Protein AF-A0A094K039-F1 (afdb_monomer_lite)

Structure (mmCIF, N/CA/C/O backbone):
data_AF-A0A094K039-F1
#
_entry.id   AF-A0A094K039-F1
#
loop_
_atom_site.group_PDB
_atom_site.id
_atom_site.type_symbol
_atom_site.label_atom_id
_atom_site.label_alt_id
_atom_site.label_comp_id
_atom_site.label_asym_id
_atom_site.label_entity_id
_atom_site.label_seq_id
_atom_site.pdbx_PDB_ins_code
_atom_site.Cartn_x
_atom_site.Cartn_y
_atom_site.Cartn_z
_atom_site.occupancy
_atom_site.B_iso_or_equiv
_atom_site.auth_seq_id
_atom_site.auth_comp_id
_atom_site.auth_asym_id
_atom_site.auth_atom_id
_atom_site.pdbx_PDB_model_num
ATOM 1 N N . LEU A 1 1 ? 25.509 -15.658 -28.355 1.00 50.91 1 LEU A N 1
ATOM 2 C CA . LEU A 1 1 ? 24.240 -14.918 -28.572 1.00 50.91 1 LEU A CA 1
ATOM 3 C C . LEU A 1 1 ? 24.047 -13.759 -27.588 1.00 50.91 1 LEU A C 1
ATOM 5 O O . LEU A 1 1 ? 23.729 -12.667 -28.037 1.00 50.91 1 LEU A O 1
ATOM 9 N N . SER A 1 2 ? 24.276 -13.937 -26.281 1.00 61.66 2 SER A N 1
ATOM 10 C CA . SER A 1 2 ? 24.102 -12.866 -25.278 1.00 61.66 2 SER A CA 1
ATOM 11 C C . SER A 1 2 ? 25.085 -11.696 -25.430 1.00 61.66 2 SER A C 1
ATOM 13 O O . SER A 1 2 ? 24.671 -10.543 -25.373 1.00 61.66 2 SER A O 1
ATOM 15 N N . LEU A 1 3 ? 26.371 -11.975 -25.670 1.00 71.88 3 LEU A N 1
ATOM 16 C CA . LEU A 1 3 ? 27.416 -10.943 -25.719 1.00 71.88 3 LEU A CA 1
ATOM 17 C C . LEU A 1 3 ? 27.337 -10.068 -26.981 1.00 71.88 3 LEU A C 1
ATOM 19 O O . LEU A 1 3 ? 27.484 -8.855 -26.900 1.00 71.88 3 LEU A O 1
ATOM 23 N N . SER A 1 4 ? 27.015 -10.666 -28.131 1.00 75.25 4 SER A N 1
ATOM 24 C CA . SER A 1 4 ? 26.776 -9.943 -29.387 1.00 75.25 4 SER A CA 1
ATOM 25 C C . SER A 1 4 ? 25.513 -9.079 -29.323 1.00 75.25 4 SER A C 1
ATOM 27 O O . SER A 1 4 ? 25.525 -7.941 -29.785 1.00 75.25 4 SER A O 1
ATOM 29 N N . ALA A 1 5 ? 24.438 -9.581 -28.704 1.00 73.25 5 ALA A N 1
ATOM 30 C CA . ALA A 1 5 ? 23.223 -8.802 -28.472 1.00 73.25 5 ALA A CA 1
ATOM 31 C C . ALA A 1 5 ? 23.472 -7.632 -27.505 1.00 73.25 5 ALA A C 1
ATOM 33 O O . ALA A 1 5 ? 22.990 -6.528 -27.748 1.00 73.25 5 ALA A O 1
ATOM 34 N N . LEU A 1 6 ? 24.257 -7.849 -26.444 1.00 72.25 6 LEU A N 1
ATOM 35 C CA . LEU A 1 6 ? 24.655 -6.799 -25.507 1.00 72.25 6 LEU A CA 1
ATOM 36 C C . LEU A 1 6 ? 25.511 -5.737 -26.205 1.00 72.25 6 LEU A C 1
ATOM 38 O O . LEU A 1 6 ? 25.192 -4.554 -26.108 1.00 72.25 6 LEU A O 1
ATOM 42 N N . ALA A 1 7 ? 26.531 -6.150 -26.964 1.00 75.56 7 ALA A N 1
ATOM 43 C CA . ALA A 1 7 ? 27.382 -5.245 -27.732 1.00 75.56 7 ALA A CA 1
ATOM 44 C C . ALA A 1 7 ? 26.562 -4.397 -28.714 1.00 75.56 7 ALA A C 1
ATOM 46 O O . ALA A 1 7 ? 26.713 -3.181 -28.732 1.00 75.56 7 ALA A O 1
ATOM 47 N N . LEU A 1 8 ? 25.626 -5.005 -29.452 1.00 79.62 8 LEU A N 1
ATOM 48 C CA . LEU A 1 8 ? 24.728 -4.293 -30.367 1.00 79.62 8 LEU A CA 1
ATOM 49 C C . LEU A 1 8 ? 23.823 -3.278 -29.645 1.00 79.62 8 LEU A C 1
ATOM 51 O O . LEU A 1 8 ? 23.564 -2.184 -30.145 1.00 79.62 8 LEU A O 1
ATOM 55 N N . LYS A 1 9 ? 23.297 -3.631 -28.468 1.00 78.81 9 LYS A N 1
ATOM 56 C CA . LYS A 1 9 ? 22.462 -2.713 -27.679 1.00 78.81 9 LYS A CA 1
ATOM 57 C C . LYS A 1 9 ? 23.284 -1.560 -27.120 1.00 78.81 9 LYS A C 1
ATOM 59 O O . LYS A 1 9 ? 22.803 -0.430 -27.130 1.00 78.81 9 LYS A O 1
ATOM 64 N N . LEU A 1 10 ? 24.511 -1.836 -26.688 1.00 77.31 10 LEU A N 1
ATOM 65 C CA . LEU A 1 10 ? 25.431 -0.820 -26.203 1.00 77.31 10 LEU A CA 1
ATOM 66 C C . LEU A 1 10 ? 25.838 0.134 -27.329 1.00 77.31 10 LEU A C 1
ATOM 68 O O . LEU A 1 10 ? 25.733 1.338 -27.136 1.00 77.31 10 LEU A O 1
ATOM 72 N N . THR A 1 11 ? 26.194 -0.372 -28.516 1.00 80.25 11 THR A N 1
ATOM 73 C CA . THR A 1 11 ? 26.534 0.473 -29.674 1.00 80.25 11 THR A CA 1
ATOM 74 C C . THR A 1 11 ? 25.352 1.327 -30.125 1.00 80.25 11 THR A C 1
ATOM 76 O O . THR A 1 11 ? 25.511 2.515 -30.415 1.00 80.25 11 THR A O 1
ATOM 79 N N . LYS A 1 12 ? 24.135 0.765 -30.125 1.00 79.69 12 LYS A N 1
ATOM 80 C CA . LYS A 1 12 ? 22.914 1.534 -30.393 1.00 79.69 12 LYS A CA 1
ATOM 81 C C . LYS A 1 12 ? 22.705 2.638 -29.357 1.00 79.69 12 LYS A C 1
ATOM 83 O O . LYS A 1 12 ? 22.403 3.767 -29.732 1.00 79.69 12 LYS A O 1
ATOM 88 N N . LEU A 1 13 ? 22.858 2.320 -28.072 1.00 79.12 13 LEU A N 1
ATOM 89 C CA . LEU A 1 13 ? 22.715 3.289 -26.991 1.00 79.12 13 LEU A CA 1
ATOM 90 C C . LEU A 1 13 ? 23.755 4.407 -27.108 1.00 79.12 13 LEU A C 1
ATOM 92 O O . LEU A 1 13 ? 23.378 5.571 -27.044 1.00 79.12 13 LEU A O 1
ATOM 96 N N . THR A 1 14 ? 25.023 4.076 -27.364 1.00 75.88 14 THR A N 1
ATOM 97 C CA . THR A 1 14 ? 26.080 5.078 -27.554 1.00 75.88 14 THR A CA 1
ATOM 98 C C . THR A 1 14 ? 25.794 5.988 -28.745 1.00 75.88 14 THR A C 1
ATOM 100 O O . THR A 1 14 ? 25.978 7.199 -28.643 1.00 75.88 14 THR A O 1
ATOM 103 N N . LEU A 1 15 ? 25.288 5.438 -29.856 1.00 74.88 15 LEU A N 1
ATOM 104 C CA . LEU A 1 15 ? 24.953 6.229 -31.041 1.00 74.88 15 LEU A CA 1
ATOM 105 C C . LEU A 1 15 ? 23.764 7.165 -30.775 1.00 74.88 15 LEU A C 1
ATOM 107 O O . LEU A 1 15 ? 23.813 8.338 -31.132 1.00 74.88 15 LEU A O 1
ATOM 111 N N . LEU A 1 16 ? 22.731 6.677 -30.081 1.00 74.12 16 LEU A N 1
ATOM 112 C CA . LEU A 1 16 ? 21.591 7.493 -29.649 1.00 74.12 16 LEU A CA 1
ATOM 113 C C . LEU A 1 16 ? 22.007 8.620 -28.699 1.00 74.12 16 LEU A C 1
ATOM 115 O O . LEU A 1 16 ? 21.505 9.733 -28.831 1.00 74.12 16 LEU A O 1
ATOM 119 N N . THR A 1 17 ? 22.925 8.356 -27.765 1.00 74.00 17 THR A N 1
ATOM 120 C CA . THR A 1 17 ? 23.432 9.389 -26.851 1.00 74.00 17 THR A CA 1
ATOM 121 C C . THR A 1 17 ? 24.323 10.416 -27.543 1.00 74.00 17 THR A C 1
ATOM 123 O O . THR A 1 17 ? 24.344 11.562 -27.112 1.00 74.00 17 THR A O 1
ATOM 126 N N . LEU A 1 18 ? 25.056 10.023 -28.591 1.00 76.19 18 LEU A N 1
ATOM 127 C CA . LEU A 1 18 ? 26.010 10.898 -29.277 1.00 76.19 18 LEU A CA 1
ATOM 128 C C . LEU A 1 18 ? 25.336 11.795 -30.323 1.00 76.19 18 LEU A C 1
ATOM 130 O O . LEU A 1 18 ? 25.658 12.973 -30.417 1.00 76.19 18 LEU A O 1
ATOM 134 N N . VAL A 1 19 ? 24.420 11.234 -31.117 1.00 78.25 19 VAL A N 1
ATOM 135 C CA . VAL A 1 19 ? 23.808 11.926 -32.266 1.00 78.25 19 VAL A CA 1
ATOM 136 C C . VAL A 1 19 ? 22.415 12.478 -31.919 1.00 78.25 19 VAL A C 1
ATOM 138 O O . VAL A 1 19 ? 21.927 13.404 -32.561 1.00 78.25 19 VAL A O 1
ATOM 141 N N . GLY A 1 20 ? 21.774 11.948 -30.874 1.00 69.88 20 GLY A N 1
ATOM 142 C CA . GLY A 1 20 ? 20.414 12.305 -30.477 1.00 69.88 20 GLY A CA 1
ATOM 143 C C . GLY A 1 20 ? 19.336 11.508 -31.223 1.00 69.88 20 GLY A C 1
ATOM 144 O O . GLY A 1 20 ? 19.539 11.007 -32.330 1.00 69.88 20 GLY A O 1
ATOM 145 N N . ALA A 1 21 ? 18.157 11.394 -30.604 1.00 70.62 21 ALA A N 1
ATOM 146 C CA . ALA A 1 21 ? 17.017 10.643 -31.136 1.00 70.62 21 ALA A CA 1
ATOM 147 C C . ALA A 1 21 ? 16.549 11.072 -32.549 1.00 70.62 21 ALA A C 1
ATOM 149 O O . ALA A 1 21 ? 16.363 10.178 -33.379 1.00 70.62 21 ALA A O 1
ATOM 150 N N . PRO A 1 22 ? 16.392 12.377 -32.874 1.00 67.12 22 PRO A N 1
ATOM 151 C CA .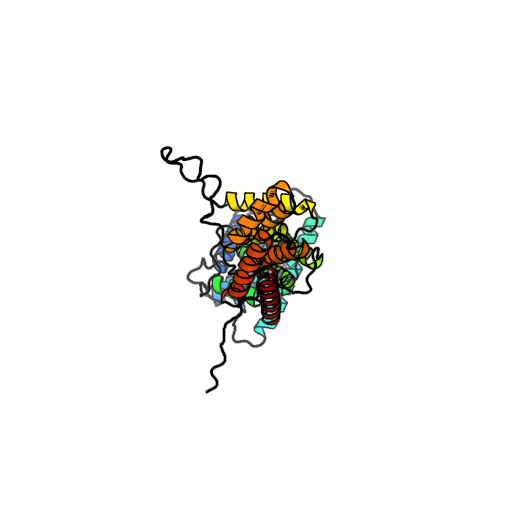 PRO A 1 22 ? 15.887 12.777 -34.191 1.00 67.12 22 PRO A CA 1
ATOM 152 C C . PRO A 1 22 ? 16.887 12.480 -35.316 1.00 67.12 22 PRO A C 1
ATOM 154 O O . PRO A 1 22 ? 16.508 11.973 -36.369 1.00 67.12 22 PRO A O 1
ATOM 157 N N . ALA A 1 23 ? 18.180 12.710 -35.083 1.00 67.62 23 ALA A N 1
ATOM 158 C CA . ALA A 1 23 ? 19.216 12.416 -36.067 1.00 67.62 23 ALA A CA 1
ATOM 159 C C . ALA A 1 23 ? 19.446 10.904 -36.234 1.00 67.62 23 ALA A C 1
ATOM 161 O O . ALA A 1 23 ? 19.669 10.439 -37.347 1.00 67.62 23 ALA A O 1
ATOM 162 N N . TYR A 1 24 ? 19.321 10.112 -35.164 1.00 71.12 24 TYR A N 1
ATOM 163 C CA . TYR A 1 24 ? 19.355 8.649 -35.257 1.00 71.12 24 TYR A CA 1
ATOM 164 C C . TYR A 1 24 ? 18.188 8.091 -36.089 1.00 71.12 24 TYR A C 1
ATOM 166 O O . TYR A 1 24 ? 18.394 7.190 -36.904 1.00 71.12 24 TYR A O 1
ATOM 174 N N . ALA A 1 25 ? 16.973 8.621 -35.914 1.00 70.75 25 ALA A N 1
ATOM 175 C CA . ALA A 1 25 ? 15.807 8.218 -36.704 1.00 70.75 25 ALA A CA 1
ATOM 176 C C . ALA A 1 25 ? 15.998 8.530 -38.199 1.00 70.75 25 ALA A C 1
ATOM 178 O O . ALA A 1 25 ? 15.689 7.697 -39.052 1.00 70.75 25 ALA A O 1
ATOM 179 N N . LEU A 1 26 ? 16.599 9.686 -38.502 1.00 75.31 26 LEU A N 1
ATOM 180 C CA . LEU A 1 26 ? 16.953 10.094 -39.861 1.00 75.31 26 LEU A CA 1
ATOM 181 C C . LEU A 1 26 ? 18.025 9.167 -40.463 1.00 75.31 26 LEU A C 1
ATOM 183 O O . LEU A 1 26 ? 17.852 8.663 -41.569 1.00 75.31 26 LEU A O 1
ATOM 187 N N . LEU A 1 27 ? 19.086 8.857 -39.709 1.00 75.75 27 LEU A N 1
ATOM 188 C CA . LEU A 1 27 ? 20.165 7.954 -40.139 1.00 75.75 27 LEU A CA 1
ATOM 189 C C . LEU A 1 27 ? 19.705 6.508 -40.358 1.00 75.75 27 LEU A C 1
ATOM 191 O O . LEU A 1 27 ? 20.271 5.801 -41.188 1.00 75.75 27 LEU A O 1
ATOM 195 N N . THR A 1 28 ? 18.708 6.047 -39.602 1.00 73.88 28 THR A N 1
ATOM 196 C CA . THR A 1 28 ? 18.210 4.664 -39.678 1.00 73.88 28 THR A CA 1
ATOM 197 C C . THR A 1 28 ? 16.989 4.498 -40.577 1.00 73.88 28 THR A C 1
ATOM 199 O O . THR A 1 28 ? 16.509 3.375 -40.728 1.00 73.88 28 THR A O 1
ATOM 202 N N . ASN A 1 29 ? 16.506 5.588 -41.187 1.00 66.88 29 ASN A N 1
ATOM 203 C CA . ASN A 1 29 ? 15.299 5.628 -42.014 1.00 66.88 29 ASN A CA 1
ATOM 204 C C . ASN A 1 29 ? 14.106 4.911 -41.349 1.00 66.88 29 ASN A C 1
ATOM 206 O O . ASN A 1 29 ? 13.361 4.156 -41.977 1.00 66.88 29 ASN A O 1
ATOM 210 N N . SER A 1 30 ? 13.970 5.083 -40.031 1.00 63.97 30 SER A N 1
ATOM 211 C CA . SER A 1 30 ? 12.923 4.434 -39.247 1.00 63.97 30 SER A CA 1
ATOM 212 C C . SER A 1 30 ? 11.581 5.128 -39.495 1.00 63.97 30 SER A C 1
ATOM 214 O O . SER A 1 30 ? 11.447 6.316 -39.203 1.00 63.97 30 SER A O 1
ATOM 216 N N . SER A 1 31 ? 10.578 4.405 -40.003 1.00 64.06 31 SER A N 1
ATOM 217 C CA . SER A 1 31 ? 9.227 4.952 -40.186 1.00 64.06 31 SER A CA 1
ATOM 218 C C . SER A 1 31 ? 8.509 5.126 -38.840 1.00 64.06 31 SER A C 1
ATOM 220 O O . SER A 1 31 ? 8.629 4.285 -37.942 1.00 64.06 31 SER A O 1
ATOM 222 N N . SER A 1 32 ? 7.721 6.198 -38.704 1.00 65.12 32 SER A N 1
ATOM 223 C CA . SER A 1 32 ? 6.958 6.496 -37.483 1.00 65.12 32 SER A CA 1
ATOM 224 C C . SER A 1 32 ? 6.049 5.350 -36.992 1.00 65.12 32 SER A C 1
ATOM 226 O O . SER A 1 32 ? 6.109 5.061 -35.797 1.00 65.12 32 SER A O 1
ATOM 228 N N . PRO A 1 33 ? 5.281 4.608 -37.828 1.00 65.56 33 PRO A N 1
ATOM 229 C CA . PRO A 1 33 ? 4.417 3.536 -37.320 1.00 65.56 33 PRO A CA 1
ATOM 230 C C . PRO A 1 33 ? 5.204 2.324 -36.800 1.00 65.56 33 PRO A C 1
ATOM 232 O O . PRO A 1 33 ? 4.814 1.715 -35.801 1.00 65.56 33 PRO A O 1
ATOM 235 N N . SER A 1 34 ? 6.335 1.982 -37.433 1.00 73.12 34 SER A N 1
ATOM 236 C CA . SER A 1 34 ? 7.196 0.886 -36.971 1.00 73.12 34 SER A CA 1
ATOM 237 C C . SER A 1 34 ? 7.862 1.223 -35.638 1.00 73.12 34 SER A C 1
ATOM 239 O O . SER A 1 34 ? 8.064 0.337 -34.805 1.00 73.12 34 SER A O 1
ATOM 241 N N . GLU A 1 35 ? 8.217 2.489 -35.433 1.00 74.00 35 GLU A N 1
ATOM 242 C CA . GLU A 1 35 ? 8.839 2.964 -34.202 1.00 74.00 35 GLU A CA 1
ATOM 243 C C . GLU A 1 35 ? 7.838 2.973 -33.040 1.00 74.00 35 GLU A C 1
ATOM 245 O O . GLU A 1 35 ? 8.148 2.462 -31.964 1.00 74.00 35 GLU A O 1
ATOM 250 N N . THR A 1 36 ? 6.605 3.436 -33.264 1.00 75.94 36 THR A N 1
ATOM 251 C CA . THR A 1 36 ? 5.530 3.380 -32.261 1.00 75.94 36 THR A CA 1
ATOM 252 C C . THR A 1 36 ? 5.196 1.941 -31.865 1.00 75.94 36 THR A C 1
ATOM 254 O O . THR A 1 36 ? 5.110 1.632 -30.674 1.00 75.94 36 THR A O 1
ATOM 257 N N . ALA A 1 37 ? 5.079 1.027 -32.838 1.00 79.88 37 ALA A N 1
ATOM 258 C CA . ALA A 1 37 ? 4.859 -0.394 -32.566 1.00 79.88 37 ALA A CA 1
ATOM 259 C C . ALA A 1 37 ? 6.014 -1.002 -31.754 1.00 79.88 37 ALA A C 1
ATOM 261 O O . ALA A 1 37 ? 5.782 -1.736 -30.792 1.00 79.88 37 ALA A O 1
ATOM 262 N N . ARG A 1 38 ? 7.263 -0.641 -32.081 1.00 83.44 38 ARG A N 1
ATOM 263 C CA . ARG A 1 38 ? 8.450 -1.052 -31.322 1.00 83.44 38 ARG A CA 1
ATOM 264 C C . ARG A 1 38 ? 8.403 -0.533 -29.888 1.00 83.44 38 ARG A C 1
ATOM 266 O O . ARG A 1 38 ? 8.647 -1.304 -28.964 1.00 83.44 38 ARG A O 1
ATOM 273 N N . ILE A 1 39 ? 8.105 0.750 -29.690 1.00 81.62 39 ILE A N 1
ATOM 274 C CA . ILE A 1 39 ? 8.019 1.367 -28.362 1.00 81.62 39 ILE A CA 1
ATOM 275 C C . ILE A 1 39 ? 6.972 0.642 -27.507 1.00 81.62 39 ILE A C 1
ATOM 277 O O . ILE A 1 39 ? 7.280 0.269 -26.375 1.00 81.62 39 ILE A O 1
ATOM 281 N N . LYS A 1 40 ? 5.785 0.380 -28.068 1.00 82.56 40 LYS A N 1
ATOM 282 C CA . LYS A 1 40 ? 4.692 -0.323 -27.383 1.00 82.56 40 LYS A CA 1
ATOM 283 C C . LYS A 1 40 ? 5.032 -1.784 -27.074 1.00 82.56 40 LYS A C 1
ATOM 285 O O . LYS A 1 40 ? 4.764 -2.266 -25.979 1.00 82.56 40 LYS A O 1
ATOM 290 N N . ALA A 1 41 ? 5.661 -2.493 -28.009 1.00 84.62 41 ALA A N 1
ATOM 291 C CA . ALA A 1 41 ? 6.080 -3.874 -27.785 1.00 84.62 41 ALA A CA 1
ATOM 292 C C . ALA A 1 41 ? 7.101 -3.978 -26.640 1.00 84.62 41 ALA A C 1
ATOM 294 O O . ALA A 1 41 ? 6.998 -4.866 -25.797 1.00 84.62 41 ALA A O 1
ATOM 295 N N . TRP A 1 42 ? 8.062 -3.049 -26.571 1.00 85.88 42 TRP A N 1
ATOM 296 C CA . TRP A 1 42 ? 9.038 -3.033 -25.482 1.00 85.88 42 TRP A CA 1
ATOM 297 C C . TRP A 1 42 ? 8.440 -2.614 -24.139 1.00 85.88 42 TRP A C 1
ATOM 299 O O . TRP A 1 42 ? 8.874 -3.160 -23.130 1.00 85.88 42 TRP A O 1
ATOM 309 N N . SER A 1 43 ? 7.473 -1.688 -24.094 1.00 83.69 43 SER A N 1
ATOM 310 C CA . SER A 1 43 ? 6.803 -1.345 -22.830 1.00 83.69 43 SER A CA 1
ATOM 311 C C . SER A 1 43 ? 6.033 -2.540 -22.272 1.00 83.69 43 SER A C 1
ATOM 313 O O . SER A 1 43 ? 6.243 -2.899 -21.121 1.00 83.69 43 SER A O 1
ATOM 315 N N . ILE A 1 44 ? 5.262 -3.234 -23.117 1.00 83.94 44 ILE A N 1
ATOM 316 C CA . ILE A 1 44 ? 4.531 -4.448 -22.723 1.00 83.94 44 ILE A CA 1
ATOM 317 C C . ILE A 1 44 ? 5.498 -5.540 -22.250 1.00 83.94 44 ILE A C 1
ATOM 319 O O . ILE A 1 44 ? 5.264 -6.166 -21.221 1.00 83.94 44 ILE A O 1
ATOM 323 N N . ALA A 1 45 ? 6.603 -5.762 -22.970 1.00 85.06 45 ALA A N 1
ATOM 324 C CA . ALA A 1 45 ? 7.588 -6.773 -22.589 1.00 85.06 45 ALA A CA 1
ATOM 325 C C . ALA A 1 45 ? 8.283 -6.455 -21.252 1.00 85.06 45 ALA A C 1
ATOM 327 O O . ALA A 1 45 ? 8.554 -7.368 -20.476 1.00 85.06 45 ALA A O 1
ATOM 328 N N . LEU A 1 46 ? 8.577 -5.178 -20.982 1.00 86.38 46 LEU A N 1
ATOM 329 C CA . LEU A 1 46 ? 9.163 -4.737 -19.712 1.00 86.38 46 LEU A CA 1
ATOM 330 C C . LEU A 1 46 ? 8.192 -4.938 -18.550 1.00 86.38 46 LEU A C 1
ATOM 332 O O . LEU A 1 46 ? 8.594 -5.477 -17.521 1.00 86.38 46 LEU A O 1
ATOM 336 N N . ASP A 1 47 ? 6.934 -4.543 -18.730 1.00 87.81 47 ASP A N 1
ATOM 337 C CA . ASP A 1 47 ? 5.910 -4.704 -17.702 1.00 87.81 47 ASP A CA 1
ATOM 338 C C . ASP A 1 47 ? 5.660 -6.186 -17.420 1.00 87.81 47 ASP A C 1
ATOM 340 O O . ASP A 1 47 ? 5.748 -6.613 -16.273 1.00 87.81 47 ASP A O 1
ATOM 344 N N . ALA A 1 48 ? 5.474 -7.005 -18.459 1.00 86.38 48 ALA A N 1
ATOM 345 C CA . ALA A 1 48 ? 5.268 -8.443 -18.307 1.00 86.38 48 ALA A CA 1
ATOM 346 C C . ALA A 1 48 ? 6.430 -9.129 -17.572 1.00 86.38 48 ALA A C 1
ATOM 348 O O . ALA A 1 48 ? 6.196 -9.974 -16.713 1.00 86.38 48 ALA A O 1
ATOM 349 N N . GLN A 1 49 ? 7.681 -8.756 -17.860 1.00 89.50 49 GLN A N 1
ATOM 350 C CA . GLN A 1 49 ? 8.841 -9.312 -17.155 1.00 89.50 49 GLN A CA 1
ATOM 351 C C . GLN A 1 49 ? 8.860 -8.947 -15.676 1.00 89.50 49 GLN A C 1
ATOM 353 O O . GLN A 1 49 ? 9.114 -9.808 -14.839 1.00 89.50 49 GLN A O 1
ATOM 358 N N . LEU A 1 50 ? 8.611 -7.679 -15.357 1.00 89.19 50 LEU A N 1
ATOM 359 C CA . LEU A 1 50 ? 8.673 -7.190 -13.985 1.00 89.19 50 LEU A CA 1
ATOM 360 C C . LEU A 1 50 ? 7.444 -7.588 -13.160 1.00 89.19 50 LEU A C 1
ATOM 362 O O . LEU A 1 50 ? 7.536 -7.525 -11.941 1.00 89.19 50 LEU A O 1
ATOM 366 N N . VAL A 1 51 ? 6.343 -8.020 -13.797 1.00 87.75 51 VAL A N 1
ATOM 367 C CA . VAL A 1 51 ? 5.158 -8.599 -13.129 1.00 87.75 51 VAL A CA 1
ATOM 368 C C . VAL A 1 51 ? 5.210 -10.135 -12.999 1.00 87.75 51 VAL A C 1
ATOM 370 O O . VAL A 1 51 ? 4.263 -10.755 -12.536 1.00 87.75 51 VAL A O 1
ATOM 373 N N . GLY A 1 52 ? 6.315 -10.782 -13.387 1.00 84.00 52 GLY A N 1
ATOM 374 C CA . GLY A 1 52 ? 6.440 -12.246 -13.296 1.00 84.00 52 GLY A CA 1
ATOM 375 C C . GLY A 1 52 ? 5.755 -13.013 -14.436 1.00 84.00 52 GLY A C 1
ATOM 376 O O . GLY A 1 52 ? 5.672 -14.238 -14.405 1.00 84.00 52 GLY A O 1
ATOM 377 N N . GLY A 1 53 ? 5.315 -12.328 -15.493 1.00 84.06 53 GLY A N 1
ATOM 378 C CA . GLY A 1 53 ? 4.740 -12.944 -16.694 1.00 84.06 53 GLY A CA 1
ATOM 379 C C . GLY A 1 53 ? 5.760 -13.641 -17.608 1.00 84.06 53 GLY A C 1
ATOM 380 O O . GLY A 1 53 ? 5.368 -14.317 -18.558 1.00 84.06 53 GLY A O 1
ATOM 381 N N . ASP A 1 54 ? 7.065 -13.498 -17.352 1.00 85.06 54 ASP A N 1
ATOM 382 C CA . ASP A 1 54 ? 8.130 -14.186 -18.094 1.00 85.06 54 ASP A CA 1
ATOM 383 C C . ASP A 1 54 ? 8.634 -15.418 -17.326 1.00 85.06 54 ASP A C 1
ATOM 385 O O . ASP A 1 54 ? 9.460 -15.314 -16.419 1.00 85.06 54 ASP A O 1
ATOM 389 N N . ALA A 1 55 ? 8.187 -16.607 -17.740 1.00 82.06 55 ALA A N 1
ATOM 390 C CA . ALA A 1 55 ? 8.578 -17.883 -17.130 1.00 82.06 55 ALA A CA 1
ATOM 391 C C . ALA A 1 55 ? 10.092 -18.181 -17.203 1.00 82.06 55 ALA A C 1
ATOM 393 O O . ALA A 1 55 ? 10.593 -19.049 -16.490 1.00 82.06 55 ALA A O 1
ATOM 394 N N . HIS A 1 56 ? 10.836 -17.481 -18.067 1.00 85.50 56 HIS A N 1
ATOM 395 C CA . HIS A 1 56 ? 12.281 -17.645 -18.246 1.00 85.50 56 HIS A CA 1
ATOM 396 C C . HIS A 1 56 ? 13.061 -16.385 -17.851 1.00 85.50 56 HIS A C 1
ATOM 398 O O . HIS A 1 56 ? 14.135 -16.095 -18.406 1.00 85.50 56 HIS A O 1
ATOM 404 N N . VAL A 1 57 ? 12.523 -15.618 -16.900 1.00 89.81 57 VAL A N 1
ATOM 405 C CA . VAL A 1 57 ? 13.199 -14.453 -16.338 1.00 89.81 57 VAL A CA 1
ATOM 406 C C . VAL A 1 57 ? 14.571 -14.839 -15.772 1.00 89.81 57 VAL A C 1
ATOM 408 O O . VAL A 1 57 ? 14.766 -15.856 -15.109 1.00 89.81 57 VAL A O 1
ATOM 411 N N . SER A 1 58 ? 15.574 -14.026 -16.085 1.00 90.69 58 SER A N 1
ATOM 412 C CA . SER A 1 58 ? 16.941 -14.184 -15.591 1.00 90.69 58 SER A CA 1
ATOM 413 C C . SER A 1 58 ? 17.618 -12.821 -15.526 1.00 90.69 58 SER A C 1
ATOM 415 O O . SER A 1 58 ? 17.271 -11.913 -16.284 1.00 90.69 58 SER A O 1
ATOM 417 N N . ARG A 1 59 ? 18.650 -12.679 -14.687 1.00 90.50 59 ARG A N 1
ATOM 418 C CA . ARG A 1 59 ? 19.434 -11.431 -14.591 1.00 90.50 59 ARG A CA 1
ATOM 419 C C . ARG A 1 59 ? 20.024 -10.985 -15.931 1.00 90.50 59 ARG A C 1
ATOM 421 O O . ARG A 1 59 ? 20.080 -9.789 -16.210 1.00 90.50 59 ARG A O 1
ATOM 428 N N . ALA A 1 60 ? 20.431 -11.930 -16.782 1.00 89.12 60 ALA A N 1
ATOM 429 C CA . ALA A 1 60 ? 20.921 -11.620 -18.125 1.00 89.12 60 ALA A CA 1
ATOM 430 C C . ALA A 1 60 ? 19.813 -11.012 -19.001 1.00 89.12 60 ALA A C 1
ATOM 432 O O . ALA A 1 60 ? 20.043 -10.022 -19.696 1.00 89.12 60 ALA A O 1
ATOM 433 N N . ARG A 1 61 ? 18.598 -11.571 -18.933 1.00 90.00 61 ARG A N 1
ATOM 434 C CA . ARG A 1 61 ? 17.435 -11.065 -19.667 1.00 90.00 61 ARG A CA 1
ATOM 435 C C . ARG A 1 61 ? 17.007 -9.685 -19.164 1.00 90.00 61 ARG A C 1
ATOM 437 O O . ARG A 1 61 ? 16.855 -8.792 -19.991 1.00 90.00 61 ARG A O 1
ATOM 444 N N . LEU A 1 62 ? 16.918 -9.498 -17.846 1.00 91.38 62 LEU A N 1
ATOM 445 C CA . LEU A 1 62 ? 16.629 -8.202 -17.220 1.00 91.38 62 LEU A CA 1
ATOM 446 C C . LEU A 1 62 ? 17.671 -7.140 -17.607 1.00 91.38 62 LEU A C 1
ATOM 448 O O . LEU A 1 62 ? 17.326 -6.041 -18.023 1.00 91.38 62 LEU A O 1
ATOM 452 N N . THR A 1 63 ? 18.963 -7.484 -17.601 1.00 91.38 63 THR A N 1
ATOM 453 C CA . THR A 1 63 ? 20.017 -6.576 -18.092 1.00 91.38 63 THR A CA 1
ATOM 454 C C . THR A 1 63 ? 19.775 -6.154 -19.547 1.00 91.38 63 THR A C 1
ATOM 456 O O . THR A 1 63 ? 19.865 -4.970 -19.877 1.00 91.38 63 THR A O 1
ATOM 459 N N . LEU A 1 64 ? 19.449 -7.101 -20.435 1.00 88.75 64 LEU A N 1
ATOM 460 C CA . LEU A 1 64 ? 19.187 -6.802 -21.846 1.00 88.75 64 LEU A CA 1
ATOM 461 C C . LEU A 1 64 ? 17.940 -5.934 -22.036 1.00 88.75 64 LEU A C 1
ATOM 463 O O . LEU A 1 64 ? 17.951 -5.042 -22.888 1.00 88.75 64 LEU A O 1
ATOM 467 N N . THR A 1 65 ? 16.880 -6.167 -21.263 1.00 89.88 65 THR A N 1
ATOM 468 C CA . THR A 1 65 ? 15.648 -5.380 -21.362 1.00 89.88 65 THR A CA 1
ATOM 469 C C . THR A 1 65 ? 15.802 -3.999 -20.732 1.00 89.88 65 THR A C 1
ATOM 471 O O . THR A 1 65 ? 15.333 -3.023 -21.318 1.00 89.88 65 THR A O 1
ATOM 474 N N . LEU A 1 66 ? 16.580 -3.858 -19.655 1.00 90.44 66 LEU A N 1
ATOM 475 C CA . LEU A 1 66 ? 16.991 -2.560 -19.118 1.00 90.44 66 LEU A CA 1
ATOM 476 C C . LEU A 1 66 ? 17.769 -1.743 -20.161 1.00 90.44 66 LEU A C 1
ATOM 478 O O . LEU A 1 66 ? 17.422 -0.587 -20.415 1.00 90.44 66 LEU A O 1
ATOM 482 N N . LEU A 1 67 ? 18.767 -2.340 -20.823 1.00 87.69 67 LEU A N 1
ATOM 483 C CA . LEU A 1 67 ? 19.526 -1.677 -21.893 1.00 87.69 67 LEU A CA 1
ATOM 484 C C . LEU A 1 67 ? 18.635 -1.311 -23.082 1.00 87.69 67 LEU A C 1
ATOM 486 O O . LEU A 1 67 ? 18.725 -0.202 -23.604 1.00 87.69 67 LEU A O 1
ATOM 490 N N . ALA A 1 68 ? 17.742 -2.212 -23.497 1.00 85.12 68 ALA A N 1
ATOM 491 C CA . ALA A 1 68 ? 16.793 -1.930 -24.567 1.00 85.12 68 ALA A CA 1
ATOM 492 C C . ALA A 1 68 ? 15.862 -0.764 -24.205 1.00 85.12 68 ALA A C 1
ATOM 494 O O . ALA A 1 68 ? 15.663 0.121 -25.037 1.00 85.12 68 ALA A O 1
ATOM 495 N N . SER A 1 69 ? 15.369 -0.705 -22.964 1.00 87.38 69 SER A N 1
ATOM 496 C CA . SER A 1 69 ? 14.518 0.388 -22.481 1.00 87.38 69 SER A CA 1
ATOM 497 C C . SER A 1 69 ? 15.211 1.751 -22.568 1.00 87.38 69 SER A C 1
ATOM 499 O O . SER A 1 69 ? 14.564 2.757 -22.847 1.00 87.38 69 SER A O 1
ATOM 501 N N . ALA A 1 70 ? 16.534 1.789 -22.377 1.00 84.62 70 ALA A N 1
ATOM 502 C CA . ALA A 1 70 ? 17.331 3.007 -22.457 1.00 84.62 70 ALA A CA 1
ATOM 503 C C . ALA A 1 70 ? 17.554 3.497 -23.900 1.00 84.62 70 ALA A C 1
ATOM 505 O O . ALA A 1 70 ? 17.996 4.625 -24.092 1.00 84.62 70 ALA A O 1
ATOM 506 N N . THR A 1 71 ? 17.218 2.683 -24.909 1.00 82.25 71 THR A N 1
ATOM 507 C CA . THR A 1 71 ? 17.228 3.082 -26.331 1.00 82.25 71 THR A CA 1
ATOM 508 C C . THR A 1 71 ? 15.891 3.640 -26.824 1.00 82.25 71 THR A C 1
ATOM 510 O O . THR A 1 71 ? 15.763 3.975 -28.001 1.00 82.25 71 THR A O 1
ATOM 513 N N . LEU A 1 72 ? 14.878 3.693 -25.958 1.00 82.50 72 LEU A N 1
ATOM 514 C CA . LEU A 1 72 ? 13.563 4.242 -26.278 1.00 82.50 72 LEU A CA 1
ATOM 515 C C . LEU A 1 72 ? 13.466 5.706 -25.797 1.00 82.50 72 LEU A C 1
ATOM 517 O O . LEU A 1 72 ? 14.199 6.077 -24.877 1.00 82.50 72 LEU A O 1
ATOM 521 N N . PRO A 1 73 ? 12.547 6.528 -26.347 1.00 82.56 73 PRO A N 1
ATOM 522 C CA . PRO A 1 73 ? 12.350 7.915 -25.907 1.00 82.56 73 PRO A CA 1
ATOM 523 C C . PRO A 1 73 ? 12.161 8.048 -24.387 1.00 82.56 73 PRO A C 1
ATOM 525 O O . PRO A 1 73 ? 11.529 7.202 -23.760 1.00 82.56 73 PRO A O 1
ATOM 528 N N . ALA A 1 74 ? 12.699 9.080 -23.749 1.00 84.56 74 ALA A N 1
ATOM 529 C CA . ALA A 1 74 ? 12.494 9.238 -22.312 1.00 84.56 74 ALA A CA 1
ATOM 530 C C . ALA A 1 74 ? 11.047 9.677 -22.026 1.00 84.56 74 ALA A C 1
ATOM 532 O O . ALA A 1 74 ? 10.580 10.659 -22.589 1.00 84.56 74 ALA A O 1
ATOM 533 N N . THR A 1 75 ? 10.358 8.970 -21.129 1.00 89.00 75 THR A N 1
ATOM 534 C CA . THR A 1 75 ? 9.087 9.410 -20.531 1.00 89.00 75 THR A CA 1
ATOM 535 C C . THR A 1 75 ? 9.189 9.294 -19.008 1.00 89.00 75 THR A C 1
ATOM 537 O O . THR A 1 75 ? 9.984 8.472 -18.527 1.00 89.00 75 THR A O 1
ATOM 540 N N . PRO A 1 76 ? 8.412 10.069 -18.226 1.00 92.75 76 PRO 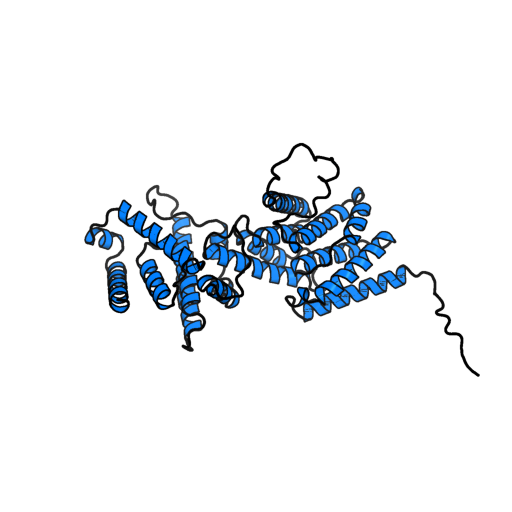A N 1
ATOM 541 C CA . PRO A 1 76 ? 8.424 9.972 -16.765 1.00 92.75 76 PRO A CA 1
ATOM 542 C C . PRO A 1 76 ? 8.186 8.536 -16.275 1.00 92.75 76 PRO A C 1
ATOM 544 O O . PRO A 1 76 ? 9.011 8.001 -15.533 1.00 92.75 76 PRO A O 1
ATOM 547 N N . ALA A 1 77 ? 7.157 7.860 -16.803 1.00 92.19 77 ALA A N 1
ATOM 548 C CA . ALA A 1 77 ? 6.861 6.454 -16.509 1.00 92.19 77 ALA A CA 1
ATOM 549 C C . ALA A 1 77 ? 8.058 5.529 -16.781 1.00 92.19 77 ALA A C 1
ATOM 551 O O . ALA A 1 77 ? 8.437 4.714 -15.942 1.00 92.19 77 ALA A O 1
ATOM 552 N N . ARG A 1 78 ? 8.707 5.672 -17.945 1.00 91.88 78 ARG A N 1
ATOM 553 C CA . ARG A 1 78 ? 9.839 4.817 -18.335 1.00 91.88 78 ARG A CA 1
ATOM 554 C C . ARG A 1 78 ? 11.048 5.023 -17.433 1.00 91.88 78 ARG A C 1
ATOM 556 O O . ARG A 1 78 ? 11.743 4.062 -17.119 1.00 91.88 78 ARG A O 1
ATOM 563 N N . LEU A 1 79 ? 11.309 6.257 -17.016 1.00 95.06 79 LEU A N 1
ATOM 564 C CA . LEU A 1 79 ? 12.400 6.568 -16.097 1.00 95.06 79 LEU A CA 1
ATOM 565 C C . LEU A 1 79 ? 12.119 6.041 -14.679 1.00 95.06 79 LEU A C 1
ATOM 567 O O . LEU A 1 79 ? 13.034 5.497 -14.058 1.00 95.06 79 LEU A O 1
ATOM 571 N N . MET A 1 80 ? 10.870 6.110 -14.202 1.00 96.44 80 MET A N 1
ATOM 572 C CA . MET A 1 80 ? 10.445 5.451 -12.956 1.00 96.44 80 MET A CA 1
ATOM 573 C C . MET A 1 80 ? 10.634 3.932 -13.039 1.00 96.44 80 MET A C 1
ATOM 575 O O . MET A 1 80 ? 11.241 3.333 -12.152 1.00 96.44 80 MET A O 1
ATOM 579 N N . LEU A 1 81 ? 10.191 3.314 -14.138 1.00 95.06 81 LEU A N 1
ATOM 580 C CA . LEU A 1 81 ? 10.321 1.874 -14.354 1.00 95.06 81 LEU A CA 1
ATOM 581 C C . LEU A 1 81 ? 11.789 1.442 -14.431 1.00 95.06 81 LEU A C 1
ATOM 583 O O . LEU A 1 81 ? 12.166 0.434 -13.846 1.00 95.06 81 LEU A O 1
ATOM 587 N N . GLN A 1 82 ? 12.648 2.229 -15.088 1.00 95.62 82 GLN A N 1
ATOM 588 C CA . GLN A 1 82 ? 14.095 1.999 -15.090 1.00 95.62 82 GLN A CA 1
ATOM 589 C C . GLN A 1 82 ? 14.691 2.058 -13.680 1.00 95.62 82 GLN A C 1
ATOM 591 O O . GLN A 1 82 ? 15.560 1.248 -13.368 1.00 95.62 82 GLN A O 1
ATOM 596 N N . ALA A 1 83 ? 14.244 2.987 -12.829 1.00 97.25 83 ALA A N 1
ATOM 597 C CA . ALA A 1 83 ? 14.706 3.069 -11.445 1.00 97.25 83 ALA A CA 1
ATOM 598 C C . ALA A 1 83 ? 14.349 1.799 -10.653 1.00 97.25 83 ALA A C 1
ATOM 600 O O . ALA A 1 83 ? 15.222 1.216 -10.007 1.00 97.25 83 ALA A O 1
ATOM 601 N N . LEU A 1 84 ? 13.098 1.338 -10.763 1.00 96.88 84 LEU A N 1
ATOM 602 C CA . LEU A 1 84 ? 12.632 0.090 -10.153 1.00 96.88 84 LEU A CA 1
ATOM 603 C C . LEU A 1 84 ? 13.411 -1.122 -10.689 1.00 96.88 84 LEU A C 1
ATOM 605 O O . LEU A 1 84 ? 13.943 -1.917 -9.917 1.00 96.88 84 LEU A O 1
ATOM 609 N N . HIS A 1 85 ? 13.560 -1.220 -12.009 1.00 95.62 85 HIS A N 1
ATOM 610 C CA . HIS A 1 85 ? 14.275 -2.307 -12.675 1.00 95.62 85 HIS A CA 1
ATOM 611 C C . HIS A 1 85 ? 15.739 -2.394 -12.211 1.00 95.62 85 HIS A C 1
ATOM 613 O O . HIS A 1 85 ? 16.216 -3.477 -11.885 1.00 95.62 85 HIS A O 1
ATOM 619 N N . ILE A 1 86 ? 16.450 -1.266 -12.102 1.00 95.81 86 ILE A N 1
ATOM 620 C CA . ILE A 1 86 ? 17.828 -1.236 -11.582 1.00 95.81 86 ILE A CA 1
ATOM 621 C C . ILE A 1 86 ? 17.901 -1.827 -10.168 1.00 95.81 86 ILE A C 1
ATOM 623 O O . ILE A 1 86 ? 18.805 -2.616 -9.885 1.00 95.81 86 ILE A O 1
ATOM 627 N N . ARG A 1 87 ? 16.955 -1.470 -9.289 1.00 96.19 87 ARG A N 1
ATOM 628 C CA . ARG A 1 87 ? 16.916 -1.991 -7.915 1.00 96.19 87 ARG A CA 1
ATOM 629 C C . ARG A 1 87 ? 16.653 -3.490 -7.882 1.00 96.19 87 ARG A C 1
ATOM 631 O O . ARG A 1 87 ? 17.370 -4.185 -7.175 1.00 96.19 87 ARG A O 1
ATOM 638 N N . ILE A 1 88 ? 15.700 -3.983 -8.672 1.00 95.00 88 ILE A N 1
ATOM 639 C CA . ILE A 1 88 ? 15.389 -5.419 -8.767 1.00 95.00 88 ILE A CA 1
ATOM 640 C C . ILE A 1 88 ? 16.586 -6.201 -9.322 1.00 95.00 88 ILE A C 1
ATOM 642 O O . ILE A 1 88 ? 16.972 -7.222 -8.762 1.00 95.00 88 ILE A O 1
ATOM 646 N N . LEU A 1 89 ? 17.212 -5.714 -10.399 1.00 93.88 89 LEU A N 1
ATOM 647 C CA . LEU A 1 89 ? 18.331 -6.391 -11.062 1.00 93.88 89 LEU A CA 1
ATOM 648 C C . LEU A 1 89 ? 19.528 -6.602 -10.124 1.00 93.88 89 LEU A C 1
ATOM 650 O O . LEU A 1 89 ? 20.169 -7.655 -10.161 1.00 93.88 89 LEU A O 1
ATOM 654 N N . LEU A 1 90 ? 19.835 -5.589 -9.312 1.00 93.25 90 LEU A N 1
ATOM 655 C CA . LEU A 1 90 ? 20.979 -5.591 -8.400 1.00 93.25 90 LEU A CA 1
ATOM 656 C C . LEU A 1 90 ? 20.647 -6.144 -7.006 1.00 93.25 90 LEU A C 1
ATOM 658 O O . LEU A 1 90 ? 21.559 -6.341 -6.199 1.00 93.25 90 LEU A O 1
ATOM 662 N N . HIS A 1 91 ? 19.376 -6.447 -6.732 1.00 92.19 91 HIS A N 1
ATOM 663 C CA . HIS A 1 91 ? 18.946 -7.045 -5.476 1.00 92.19 91 HIS A CA 1
ATOM 664 C C . HIS A 1 91 ? 19.551 -8.447 -5.286 1.00 92.19 91 HIS A C 1
ATOM 666 O O . HIS A 1 91 ? 19.584 -9.277 -6.205 1.00 92.19 91 HIS A O 1
ATOM 672 N N . GLY A 1 92 ? 20.076 -8.698 -4.083 1.00 84.94 92 GLY A N 1
ATOM 673 C CA . GLY A 1 92 ? 20.688 -9.977 -3.715 1.00 84.94 92 GLY A CA 1
ATOM 674 C C . GLY A 1 92 ? 21.902 -10.372 -4.564 1.00 84.94 92 GLY A C 1
ATOM 675 O O . GLY A 1 92 ? 22.221 -11.556 -4.659 1.00 84.94 92 GLY A O 1
ATOM 676 N N . THR A 1 93 ? 22.561 -9.421 -5.239 1.00 86.50 93 THR A N 1
ATOM 677 C CA . THR A 1 93 ? 23.794 -9.728 -5.976 1.00 86.50 93 THR A CA 1
ATOM 678 C C . THR A 1 93 ? 24.978 -9.851 -5.008 1.00 86.50 93 THR A C 1
ATOM 680 O O . THR A 1 93 ? 25.073 -9.078 -4.057 1.00 86.50 93 THR A O 1
ATOM 683 N N . PRO A 1 94 ? 25.915 -10.794 -5.232 1.00 79.62 94 PRO A N 1
ATOM 684 C CA . PRO A 1 94 ? 27.004 -11.089 -4.290 1.00 79.62 94 PRO A CA 1
ATOM 685 C C . PRO A 1 94 ? 28.075 -9.985 -4.209 1.00 79.62 94 PRO A C 1
ATOM 687 O O . PRO A 1 94 ? 29.100 -10.159 -3.555 1.00 79.62 94 PRO A O 1
ATOM 690 N N . PHE A 1 95 ? 27.878 -8.856 -4.894 1.00 81.25 95 PHE A N 1
ATOM 691 C CA . PHE A 1 95 ? 28.835 -7.761 -4.935 1.00 81.25 95 PHE A CA 1
ATOM 692 C C . PHE A 1 95 ? 28.551 -6.773 -3.790 1.00 81.25 95 PHE A C 1
ATOM 694 O O . PHE A 1 95 ? 27.442 -6.237 -3.731 1.00 81.25 95 PHE A O 1
ATOM 701 N N . PRO A 1 96 ? 29.520 -6.460 -2.909 1.00 76.06 96 PRO A N 1
ATOM 702 C CA . PRO A 1 96 ? 29.266 -5.692 -1.683 1.00 76.06 96 PRO A CA 1
ATOM 703 C C . PRO A 1 96 ? 28.815 -4.244 -1.937 1.00 76.06 96 PRO A C 1
ATOM 705 O O . PRO A 1 96 ? 28.092 -3.669 -1.131 1.00 76.06 96 PRO A O 1
ATOM 708 N N . LEU A 1 97 ? 29.195 -3.656 -3.076 1.00 82.50 97 LEU A N 1
ATOM 709 C CA . LEU A 1 97 ? 28.787 -2.302 -3.478 1.00 82.50 97 LEU A CA 1
ATOM 710 C C . LEU A 1 97 ? 27.499 -2.273 -4.315 1.00 82.50 97 LEU A C 1
ATOM 712 O O . LEU A 1 97 ? 27.070 -1.210 -4.758 1.00 82.50 97 LEU A O 1
ATOM 716 N N . SER A 1 98 ? 26.878 -3.427 -4.563 1.00 85.69 98 SER A N 1
ATOM 717 C CA . SER A 1 98 ? 25.657 -3.491 -5.362 1.00 85.69 98 SER A CA 1
ATOM 718 C C . SER A 1 98 ? 24.475 -2.697 -4.793 1.00 85.69 98 SER A C 1
ATOM 720 O O . SER A 1 98 ? 23.857 -1.993 -5.593 1.00 85.69 98 SER A O 1
ATOM 722 N N . PRO A 1 99 ? 24.152 -2.703 -3.477 1.00 88.19 99 PRO A N 1
ATOM 723 C CA . PRO A 1 99 ? 22.973 -1.986 -2.992 1.00 88.19 99 PRO A CA 1
ATOM 724 C C . PRO A 1 99 ? 23.161 -0.468 -3.069 1.00 88.19 99 PRO A C 1
ATOM 726 O O . PRO A 1 99 ? 22.250 0.250 -3.480 1.00 88.19 99 PRO A O 1
ATOM 729 N N . THR A 1 100 ? 24.360 0.028 -2.753 1.00 90.50 100 THR A N 1
ATOM 730 C CA . THR A 1 100 ? 24.681 1.460 -2.805 1.00 90.50 100 THR A CA 1
ATOM 731 C C . THR A 1 100 ? 24.702 1.971 -4.243 1.00 90.50 100 THR A C 1
ATOM 733 O O . THR A 1 100 ? 24.115 3.015 -4.536 1.00 90.50 100 THR A O 1
ATOM 736 N N . LEU A 1 101 ? 25.298 1.209 -5.166 1.00 92.75 101 LEU A N 1
ATOM 737 C CA . LEU A 1 101 ? 25.269 1.509 -6.596 1.00 92.75 101 LEU A CA 1
ATOM 738 C C . LEU A 1 101 ? 23.833 1.497 -7.138 1.00 92.75 101 LEU A C 1
ATOM 740 O O . LEU A 1 101 ? 23.438 2.416 -7.856 1.00 92.75 101 LEU A O 1
ATOM 744 N N . ALA A 1 102 ? 23.041 0.483 -6.777 1.00 93.62 102 ALA A N 1
ATOM 745 C CA . ALA A 1 102 ? 21.654 0.355 -7.207 1.00 93.62 102 ALA A CA 1
ATOM 746 C C . ALA A 1 102 ? 20.808 1.535 -6.732 1.00 93.62 102 ALA A C 1
ATOM 748 O O . ALA A 1 102 ? 20.087 2.130 -7.533 1.00 93.62 102 ALA A O 1
ATOM 749 N N . ALA A 1 103 ? 20.930 1.908 -5.456 1.00 94.62 103 ALA A N 1
ATOM 750 C CA . ALA A 1 103 ? 20.249 3.063 -4.887 1.00 94.62 103 ALA A CA 1
ATOM 751 C C . ALA A 1 103 ? 20.650 4.358 -5.608 1.00 94.62 103 ALA A C 1
ATOM 753 O O . ALA A 1 103 ? 19.782 5.126 -6.020 1.00 94.62 103 ALA A O 1
ATOM 754 N N . HIS A 1 104 ? 21.947 4.571 -5.850 1.00 95.94 104 HIS A N 1
ATOM 755 C CA . HIS A 1 104 ? 22.436 5.764 -6.539 1.00 95.94 104 HIS A CA 1
ATOM 756 C C . HIS A 1 104 ? 21.904 5.875 -7.978 1.00 95.94 104 HIS A C 1
ATOM 758 O O . HIS A 1 104 ? 21.379 6.917 -8.382 1.00 95.94 104 HIS A O 1
ATOM 764 N N . LEU A 1 105 ? 22.002 4.794 -8.757 1.00 95.94 105 LEU A N 1
ATOM 765 C CA . LEU A 1 105 ? 21.535 4.760 -10.143 1.00 95.94 105 LEU A CA 1
ATOM 766 C C . LEU A 1 105 ? 20.010 4.901 -10.240 1.00 95.94 105 LEU A C 1
ATOM 768 O O . LEU A 1 105 ? 19.516 5.652 -11.086 1.00 95.94 105 LEU A O 1
ATOM 772 N N . ALA A 1 106 ? 19.268 4.229 -9.358 1.00 96.88 106 ALA A N 1
ATOM 773 C CA . ALA A 1 106 ? 17.816 4.337 -9.298 1.00 96.88 106 ALA A CA 1
ATOM 774 C C . ALA A 1 106 ? 17.371 5.752 -8.914 1.00 96.88 106 ALA A C 1
ATOM 776 O O . ALA A 1 106 ? 16.516 6.325 -9.588 1.00 96.88 106 ALA A O 1
ATOM 777 N N . ARG A 1 107 ? 18.014 6.369 -7.914 1.00 97.38 107 ARG A N 1
ATOM 778 C CA . ARG A 1 107 ? 17.752 7.761 -7.523 1.00 97.38 107 ARG A CA 1
ATOM 779 C C . ARG A 1 107 ? 17.992 8.718 -8.684 1.00 97.38 107 ARG A C 1
ATOM 781 O O . ARG A 1 107 ? 17.156 9.575 -8.948 1.00 97.38 107 ARG A O 1
ATOM 788 N N . LYS A 1 108 ? 19.081 8.539 -9.439 1.00 97.00 108 LYS A N 1
ATOM 789 C CA . LYS A 1 108 ? 19.359 9.349 -10.636 1.00 97.00 108 LYS A CA 1
ATOM 790 C C . LYS A 1 108 ? 18.230 9.249 -11.668 1.00 97.00 108 LYS A C 1
ATOM 792 O O . LYS A 1 108 ? 17.822 10.267 -12.224 1.00 97.00 108 LYS A O 1
ATOM 797 N N . LYS A 1 109 ? 17.708 8.043 -11.916 1.00 97.00 109 LYS A N 1
ATOM 798 C CA . LYS A 1 109 ? 16.589 7.817 -12.845 1.00 97.00 109 LYS A CA 1
ATOM 799 C C . LYS A 1 109 ? 15.271 8.400 -12.333 1.00 97.00 109 LYS A C 1
ATOM 801 O O . LYS A 1 109 ? 14.582 9.066 -13.099 1.00 97.00 109 LYS A O 1
ATOM 806 N N . TRP A 1 110 ? 14.969 8.236 -11.049 1.00 97.81 110 TRP A N 1
ATOM 807 C CA . TRP A 1 110 ? 13.777 8.806 -10.417 1.00 97.81 110 TRP A CA 1
ATOM 808 C C . TRP A 1 110 ? 13.783 10.340 -10.448 1.00 97.81 110 TRP A C 1
ATOM 810 O O . TRP A 1 110 ? 12.809 10.969 -10.857 1.00 97.81 110 TRP A O 1
ATOM 820 N N . THR A 1 111 ? 14.914 10.964 -10.109 1.00 97.06 111 THR A N 1
ATOM 821 C CA . THR A 1 111 ? 15.074 12.423 -10.182 1.00 97.06 111 THR A CA 1
ATOM 822 C C . THR A 1 111 ? 14.943 12.933 -11.615 1.00 97.06 111 THR A C 1
ATOM 824 O O . THR A 1 111 ? 14.305 13.961 -11.839 1.00 97.06 111 THR A O 1
ATOM 827 N N . ALA A 1 112 ? 15.487 12.205 -12.598 1.00 95.81 112 ALA A N 1
ATOM 828 C CA . ALA A 1 112 ? 15.304 12.535 -14.009 1.00 95.81 112 ALA A CA 1
ATOM 829 C C . ALA A 1 112 ? 13.829 12.438 -14.438 1.00 95.81 112 ALA A C 1
ATOM 831 O O . ALA A 1 112 ? 13.356 13.318 -15.153 1.00 95.81 112 ALA A O 1
ATOM 832 N N . ALA A 1 113 ? 13.088 11.428 -13.964 1.00 95.81 113 ALA A N 1
ATOM 833 C CA . ALA A 1 113 ? 11.649 11.305 -14.207 1.00 95.81 113 ALA A CA 1
ATOM 834 C C . ALA A 1 113 ? 10.888 12.527 -13.679 1.00 95.81 113 ALA A C 1
ATOM 836 O O . ALA A 1 113 ? 10.079 13.118 -14.391 1.00 95.81 113 ALA A O 1
ATOM 837 N N . ARG A 1 114 ? 11.208 12.955 -12.453 1.00 95.06 114 ARG A N 1
ATOM 838 C CA . ARG A 1 114 ? 10.583 14.115 -11.812 1.00 95.06 114 ARG A CA 1
ATOM 839 C C . ARG A 1 114 ? 10.918 15.426 -12.525 1.00 95.06 114 ARG A C 1
ATOM 841 O O . ARG A 1 114 ? 10.057 16.289 -12.655 1.00 95.06 114 ARG A O 1
ATOM 848 N N . ALA A 1 115 ? 12.158 15.593 -12.982 1.00 94.31 115 ALA A N 1
ATOM 849 C CA . ALA A 1 115 ? 12.557 16.757 -13.771 1.00 94.31 115 ALA A CA 1
ATOM 850 C C . ALA A 1 115 ? 11.814 16.805 -15.115 1.00 94.31 115 ALA A C 1
ATOM 852 O O . ALA A 1 115 ? 11.290 17.852 -15.482 1.00 94.31 115 ALA A O 1
ATOM 853 N N . LEU A 1 116 ? 11.709 15.664 -15.803 1.00 92.06 116 LEU A N 1
ATOM 854 C CA . LEU A 1 116 ? 10.996 15.557 -17.075 1.00 92.06 116 LEU A CA 1
ATOM 855 C C . LEU A 1 116 ? 9.494 15.837 -16.926 1.00 92.06 116 LEU A C 1
ATOM 857 O O . LEU A 1 116 ? 8.929 16.536 -17.762 1.00 92.06 116 LEU A O 1
ATOM 861 N N . GLN A 1 117 ? 8.862 15.353 -15.850 1.00 92.62 117 GLN A N 1
ATOM 862 C CA . GLN A 1 117 ? 7.457 15.654 -15.567 1.00 92.62 117 GLN A CA 1
ATOM 863 C C . GLN A 1 117 ? 7.234 17.162 -15.401 1.00 92.62 117 GLN A C 1
ATOM 865 O O . GLN A 1 117 ? 6.363 17.717 -16.054 1.00 92.62 117 GLN A O 1
ATOM 870 N N . ARG A 1 118 ? 8.078 17.852 -14.621 1.00 91.00 118 ARG A N 1
ATOM 871 C CA . ARG A 1 118 ? 7.964 19.310 -14.429 1.00 91.00 118 ARG A CA 1
ATOM 872 C C . ARG A 1 118 ? 8.123 20.102 -15.723 1.00 91.00 118 ARG A C 1
ATOM 874 O O . ARG A 1 118 ? 7.440 21.101 -15.910 1.00 91.00 118 ARG A O 1
ATOM 881 N N . ILE A 1 119 ? 9.033 19.669 -16.597 1.00 88.12 119 ILE A N 1
ATOM 882 C CA . ILE A 1 119 ? 9.200 20.270 -17.926 1.00 88.12 119 ILE A CA 1
ATOM 883 C C . ILE A 1 119 ? 7.926 20.057 -18.751 1.00 88.12 119 ILE A C 1
ATOM 885 O O . ILE A 1 119 ? 7.440 20.997 -19.363 1.00 88.12 119 ILE A O 1
ATOM 889 N N . THR A 1 120 ? 7.359 18.849 -18.722 1.00 85.12 120 THR A N 1
ATOM 890 C CA . THR A 1 120 ? 6.116 18.521 -19.440 1.00 85.12 120 THR A CA 1
ATOM 891 C C . THR A 1 120 ? 4.943 19.374 -18.946 1.00 85.12 120 THR A C 1
ATOM 893 O O . THR A 1 120 ? 4.227 19.956 -19.755 1.00 85.12 120 THR A O 1
ATOM 896 N N . ASP A 1 121 ? 4.796 19.528 -17.627 1.00 85.94 121 ASP A N 1
ATOM 897 C CA . ASP A 1 121 ? 3.745 20.353 -17.020 1.00 85.94 121 ASP A CA 1
ATOM 898 C C . ASP A 1 121 ? 3.895 21.837 -17.400 1.00 85.94 121 ASP A C 1
ATOM 900 O O . ASP A 1 121 ? 2.910 22.505 -17.706 1.00 85.94 121 ASP A O 1
ATOM 904 N N . ALA A 1 122 ? 5.131 22.350 -17.435 1.00 83.44 122 ALA A N 1
ATOM 905 C CA . ALA A 1 122 ? 5.426 23.742 -17.785 1.00 83.44 122 ALA A CA 1
ATOM 906 C C . ALA A 1 122 ? 5.241 24.067 -19.280 1.00 83.44 122 ALA A C 1
ATOM 908 O O . ALA A 1 122 ? 5.103 25.237 -19.631 1.00 83.44 122 ALA A O 1
ATOM 909 N N . LEU A 1 123 ? 5.265 23.056 -20.155 1.00 76.19 123 LEU A N 1
ATOM 910 C CA . LEU A 1 123 ? 5.222 23.212 -21.613 1.00 76.19 123 LEU A CA 1
ATOM 911 C C . LEU A 1 123 ? 3.835 22.978 -22.240 1.00 76.19 123 LEU A C 1
ATOM 913 O O . LEU A 1 123 ? 3.723 23.031 -23.463 1.00 76.19 123 LEU A O 1
ATOM 917 N N . SER A 1 124 ? 2.780 22.729 -21.458 1.00 59.25 124 SER A N 1
ATOM 918 C CA . SER A 1 124 ? 1.417 22.569 -22.004 1.00 59.25 124 SER A CA 1
ATOM 919 C C . SER A 1 124 ? 1.008 23.850 -22.767 1.00 59.25 124 SER A C 1
ATOM 921 O O . SER A 1 124 ? 0.851 24.889 -22.135 1.00 59.25 124 SER A O 1
ATOM 923 N N . ALA A 1 125 ? 0.848 23.918 -24.096 1.00 53.03 125 ALA A N 1
ATOM 924 C CA . ALA A 1 125 ? 0.619 22.914 -25.142 1.00 53.03 125 ALA A CA 1
ATOM 925 C C . ALA A 1 125 ? 1.589 23.066 -26.342 1.00 53.03 125 ALA A C 1
ATOM 927 O O . ALA A 1 125 ? 2.003 24.183 -26.667 1.00 53.03 125 ALA A O 1
ATOM 928 N N . PRO A 1 126 ? 1.887 21.969 -27.067 1.00 48.12 126 PRO A N 1
ATOM 929 C CA . PRO A 1 126 ? 1.293 21.858 -28.405 1.00 48.12 126 PRO A CA 1
ATOM 930 C C . PRO A 1 126 ? 0.835 20.437 -28.791 1.00 48.12 126 PRO A C 1
ATOM 932 O O . PRO A 1 126 ? 1.338 19.430 -28.298 1.00 48.12 126 PRO A O 1
ATOM 935 N N . ASP A 1 127 ? -0.105 20.399 -29.737 1.00 47.03 127 ASP A N 1
ATOM 936 C CA . ASP A 1 127 ? -0.776 19.259 -30.388 1.00 47.03 127 ASP A CA 1
ATOM 937 C C . ASP A 1 127 ? 0.130 18.227 -31.114 1.00 47.03 127 ASP A C 1
ATOM 939 O O . ASP A 1 127 ? -0.321 17.567 -32.050 1.00 47.03 127 ASP A O 1
ATOM 943 N N . THR A 1 128 ? 1.412 18.062 -30.769 1.00 42.81 128 THR A N 1
ATOM 944 C CA . THR A 1 128 ? 2.367 17.446 -31.716 1.00 42.81 128 THR A CA 1
ATOM 945 C C . THR A 1 128 ? 3.162 16.215 -31.295 1.00 42.81 128 THR A C 1
ATOM 947 O O . THR A 1 128 ? 3.874 15.709 -32.154 1.00 42.81 128 THR A O 1
ATOM 950 N N . ASP A 1 129 ? 2.997 15.617 -30.110 1.00 47.56 129 ASP A N 1
ATOM 951 C CA . ASP A 1 129 ? 3.673 14.335 -29.824 1.00 47.56 129 ASP A CA 1
ATOM 952 C C . ASP A 1 129 ? 2.743 13.249 -29.261 1.00 47.56 129 ASP A C 1
ATOM 954 O O . ASP A 1 129 ? 2.570 13.063 -28.060 1.00 47.56 129 ASP A O 1
ATOM 958 N N . VAL A 1 130 ? 2.219 12.435 -30.181 1.00 45.94 130 VAL A N 1
ATOM 959 C CA . VAL A 1 130 ? 1.375 11.237 -29.977 1.00 45.94 130 VAL A CA 1
ATOM 960 C C . VAL A 1 130 ? 2.068 10.128 -29.146 1.00 45.94 130 VAL A C 1
ATOM 962 O O . VAL A 1 130 ? 1.483 9.080 -28.880 1.00 45.94 130 VAL A O 1
ATOM 965 N N . SER A 1 131 ? 3.327 10.303 -28.722 1.00 49.59 131 SER A N 1
ATOM 966 C CA . SER A 1 131 ? 4.153 9.206 -28.191 1.00 49.59 131 SER A CA 1
ATOM 967 C C . SER A 1 131 ? 4.241 9.098 -26.660 1.00 49.59 131 SER A C 1
ATOM 969 O O . SER A 1 131 ? 4.788 8.096 -26.184 1.00 49.59 131 SER A O 1
ATOM 971 N N . ALA A 1 132 ? 3.755 10.066 -25.879 1.00 58.00 132 ALA A N 1
ATOM 972 C CA . ALA A 1 132 ? 3.835 10.013 -24.417 1.00 58.00 132 ALA A CA 1
ATOM 973 C C . ALA A 1 132 ? 2.435 10.031 -23.792 1.00 58.00 132 ALA A C 1
ATOM 975 O O . ALA A 1 132 ? 1.823 11.082 -23.641 1.00 58.00 132 ALA A O 1
ATOM 976 N N . GLU A 1 133 ? 1.931 8.851 -23.426 1.00 66.56 133 GLU A N 1
ATOM 977 C CA . GLU A 1 133 ? 0.719 8.743 -22.612 1.00 66.56 133 GLU A CA 1
ATOM 978 C C . GLU A 1 133 ? 0.941 9.482 -21.276 1.00 66.56 133 GLU A C 1
ATOM 980 O O . GLU A 1 133 ? 1.985 9.275 -20.639 1.00 66.56 133 GLU A O 1
ATOM 985 N N . PRO A 1 134 ? 0.019 10.374 -20.866 1.00 80.00 134 PRO A N 1
ATOM 986 C CA . PRO A 1 134 ? 0.164 11.129 -19.631 1.00 80.00 134 PRO A CA 1
ATOM 987 C C . PRO A 1 134 ? 0.220 10.183 -18.431 1.00 80.00 134 PRO A C 1
ATOM 989 O O . PRO A 1 134 ? -0.466 9.161 -18.383 1.00 80.00 134 PRO A O 1
ATOM 992 N N . LEU A 1 135 ? 1.049 10.528 -17.445 1.00 89.00 135 LEU A N 1
ATOM 993 C CA . LEU A 1 135 ? 1.203 9.702 -16.256 1.00 89.00 135 LEU A CA 1
ATOM 994 C C . LEU A 1 135 ? -0.104 9.727 -15.431 1.00 89.00 135 LEU A C 1
ATOM 996 O O . LEU A 1 135 ? -0.605 10.814 -15.135 1.00 89.00 135 LEU A O 1
ATOM 1000 N N . PRO A 1 136 ? -0.657 8.567 -15.028 1.00 93.00 136 PRO A N 1
ATOM 1001 C CA . PRO A 1 136 ? -1.833 8.510 -14.165 1.00 93.00 136 PRO A CA 1
ATOM 1002 C C . PRO A 1 136 ? -1.652 9.285 -12.853 1.00 93.00 136 PRO A C 1
ATOM 1004 O O . PRO A 1 136 ? -0.553 9.343 -12.299 1.00 93.00 136 PRO A O 1
ATOM 1007 N N . ALA A 1 137 ? -2.750 9.821 -12.311 1.00 94.50 137 ALA A N 1
ATOM 1008 C CA . ALA A 1 137 ? -2.733 10.684 -11.126 1.00 94.50 137 ALA A CA 1
ATOM 1009 C C . ALA A 1 137 ? -2.042 10.055 -9.900 1.00 94.50 137 ALA A C 1
ATOM 1011 O O . ALA A 1 137 ? -1.295 10.735 -9.197 1.00 94.50 137 ALA A O 1
ATOM 1012 N N . HIS A 1 138 ? -2.235 8.755 -9.657 1.00 95.88 138 HIS A N 1
ATOM 1013 C CA . HIS A 1 138 ? -1.608 8.070 -8.522 1.00 95.88 138 HIS A CA 1
ATOM 1014 C C . HIS A 1 138 ? -0.101 7.875 -8.700 1.00 95.88 138 HIS A C 1
ATOM 1016 O O . HIS A 1 138 ? 0.657 7.966 -7.734 1.00 95.88 138 HIS A O 1
ATOM 1022 N N . LEU A 1 139 ? 0.359 7.687 -9.939 1.00 96.62 139 LEU A N 1
ATOM 1023 C CA . LEU A 1 139 ? 1.783 7.618 -10.260 1.00 96.62 139 LEU A CA 1
ATOM 1024 C C . LEU A 1 139 ? 2.444 9.001 -10.242 1.00 96.62 139 LEU A C 1
ATOM 1026 O O . LEU A 1 139 ? 3.611 9.098 -9.870 1.00 96.62 139 LEU A O 1
ATOM 1030 N N . LEU A 1 140 ? 1.708 10.072 -10.561 1.00 96.62 140 LEU A N 1
ATOM 1031 C CA . LEU A 1 140 ? 2.166 11.448 -10.333 1.00 96.62 140 LEU A CA 1
ATOM 1032 C C . LEU A 1 140 ? 2.370 11.717 -8.838 1.00 96.62 140 LEU A C 1
ATOM 1034 O O . LEU A 1 140 ? 3.424 12.217 -8.439 1.00 96.62 140 LEU A O 1
ATOM 1038 N N . ALA A 1 141 ? 1.400 11.324 -8.006 1.00 97.25 141 ALA A N 1
ATOM 1039 C CA . ALA A 1 141 ? 1.513 11.428 -6.554 1.00 97.25 141 ALA A CA 1
ATOM 1040 C C . ALA A 1 141 ? 2.691 10.603 -6.011 1.00 97.25 141 ALA A C 1
ATOM 1042 O O . ALA A 1 141 ? 3.407 11.069 -5.125 1.00 97.25 141 ALA A O 1
ATOM 1043 N N . LEU A 1 142 ? 2.936 9.410 -6.570 1.00 97.81 142 LEU A N 1
ATOM 1044 C CA . LEU A 1 142 ? 4.085 8.575 -6.215 1.00 97.81 142 LEU A CA 1
ATOM 1045 C C . LEU A 1 142 ? 5.412 9.226 -6.630 1.00 97.81 142 LEU A C 1
ATOM 1047 O O . LEU A 1 142 ? 6.350 9.263 -5.842 1.00 97.81 142 LEU A O 1
ATOM 1051 N N . LEU A 1 143 ? 5.502 9.773 -7.846 1.00 97.44 143 LEU A N 1
ATOM 1052 C CA . LEU A 1 143 ? 6.709 10.427 -8.365 1.00 97.44 143 LEU A CA 1
ATOM 1053 C C . LEU A 1 143 ? 7.110 11.662 -7.540 1.00 97.44 143 LEU A C 1
ATOM 1055 O O . LEU A 1 143 ? 8.299 12.001 -7.441 1.00 97.44 143 LEU A O 1
ATOM 1059 N N . ALA A 1 144 ? 6.130 12.331 -6.928 1.00 96.38 144 ALA A N 1
ATOM 1060 C CA . ALA A 1 144 ? 6.370 13.428 -6.001 1.00 96.38 144 ALA A CA 1
ATOM 1061 C C . ALA A 1 144 ? 7.120 12.975 -4.732 1.00 96.38 144 ALA A C 1
ATOM 1063 O O . ALA A 1 144 ? 7.904 13.756 -4.196 1.00 96.38 144 AL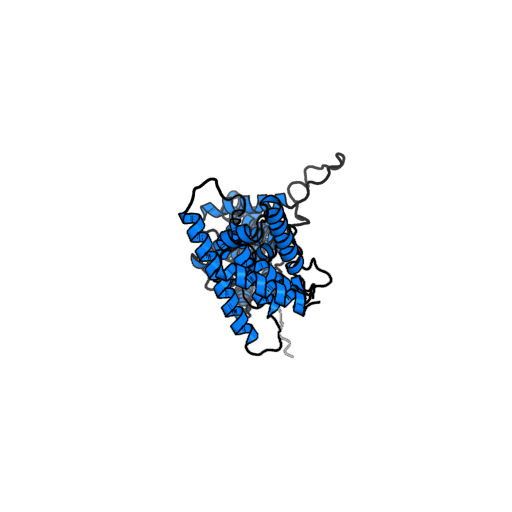A A O 1
ATOM 1064 N N . GLN A 1 145 ? 6.959 11.717 -4.307 1.00 97.31 145 GLN A N 1
ATOM 1065 C CA . GLN A 1 145 ? 7.633 11.141 -3.138 1.00 97.31 145 GLN A CA 1
ATOM 1066 C C . GLN A 1 145 ? 9.100 10.823 -3.417 1.00 97.31 145 GLN A C 1
ATOM 1068 O O . GLN A 1 145 ? 9.481 10.493 -4.546 1.00 97.31 145 GLN A O 1
ATOM 1073 N N . ASP A 1 146 ? 9.934 10.906 -2.382 1.00 95.62 146 ASP A N 1
ATOM 1074 C CA . ASP A 1 146 ? 11.369 10.650 -2.481 1.00 95.62 146 ASP A CA 1
ATOM 1075 C C . ASP A 1 146 ? 11.700 9.216 -2.892 1.00 95.62 146 ASP A C 1
ATOM 1077 O O . ASP A 1 146 ? 11.079 8.251 -2.454 1.00 95.62 146 ASP A O 1
ATOM 1081 N N . ALA A 1 147 ? 12.733 9.083 -3.730 1.00 95.88 147 ALA A N 1
ATOM 1082 C CA . ALA A 1 147 ? 13.114 7.802 -4.317 1.00 95.88 147 ALA A CA 1
ATOM 1083 C C . ALA A 1 147 ? 13.444 6.748 -3.250 1.00 95.88 147 ALA A C 1
ATOM 1085 O O . ALA A 1 147 ? 13.098 5.587 -3.426 1.00 95.88 147 ALA A O 1
ATOM 1086 N N . ASP A 1 148 ? 14.089 7.144 -2.151 1.00 94.81 148 ASP A N 1
ATOM 1087 C CA . ASP A 1 148 ? 14.467 6.221 -1.075 1.00 94.81 148 ASP A CA 1
ATOM 1088 C C . ASP A 1 148 ? 13.274 5.836 -0.188 1.00 94.81 148 ASP A C 1
ATOM 1090 O O . ASP A 1 148 ? 13.249 4.735 0.354 1.00 94.81 148 ASP A O 1
ATOM 1094 N N . ALA A 1 149 ? 12.269 6.714 -0.082 1.00 95.12 149 ALA A N 1
ATOM 1095 C CA . ALA A 1 149 ? 11.026 6.432 0.632 1.00 95.12 149 ALA A CA 1
ATOM 1096 C C . ALA A 1 149 ? 10.112 5.485 -0.162 1.00 95.12 149 ALA A C 1
ATOM 1098 O O . ALA A 1 149 ? 9.394 4.685 0.428 1.00 95.12 149 ALA A O 1
ATOM 1099 N N . VAL A 1 150 ? 10.147 5.557 -1.498 1.00 97.06 150 VAL A N 1
ATOM 1100 C CA . VAL A 1 150 ? 9.369 4.672 -2.380 1.00 97.06 150 VAL A CA 1
ATOM 1101 C C . VAL A 1 150 ? 10.082 3.341 -2.619 1.00 97.06 150 VAL A C 1
ATOM 1103 O O . VAL A 1 150 ? 9.481 2.276 -2.506 1.00 97.06 150 VAL A O 1
ATOM 1106 N N . LEU A 1 151 ? 11.373 3.382 -2.949 1.00 96.50 151 LEU A N 1
ATOM 1107 C CA . LEU A 1 151 ? 12.183 2.207 -3.270 1.00 96.50 151 LEU A CA 1
ATOM 1108 C C . LEU A 1 151 ? 12.862 1.674 -1.998 1.00 96.50 151 LEU A C 1
ATOM 1110 O O . LEU A 1 151 ? 14.091 1.589 -1.926 1.00 96.50 151 LEU A O 1
ATOM 1114 N N . THR A 1 152 ? 12.076 1.335 -0.980 1.00 95.62 152 THR A N 1
ATOM 1115 C CA . THR A 1 152 ? 12.586 0.702 0.247 1.00 95.62 152 THR A CA 1
ATOM 1116 C C . THR A 1 152 ? 13.023 -0.734 -0.026 1.00 95.62 152 THR A C 1
ATOM 1118 O O . THR A 1 152 ? 12.565 -1.362 -0.979 1.00 95.62 152 THR A O 1
ATOM 1121 N N . ASP A 1 153 ? 13.890 -1.298 0.812 1.00 93.44 153 ASP A N 1
ATOM 1122 C CA . ASP A 1 153 ? 14.341 -2.680 0.612 1.00 93.44 153 ASP A CA 1
ATOM 1123 C C . ASP A 1 153 ? 13.195 -3.695 0.712 1.00 93.44 153 ASP A C 1
ATOM 1125 O O . ASP A 1 153 ? 13.187 -4.670 -0.036 1.00 93.44 153 ASP A O 1
ATOM 1129 N N . ALA A 1 154 ? 12.181 -3.425 1.541 1.00 92.25 154 ALA A N 1
ATOM 1130 C CA . ALA A 1 154 ? 10.959 -4.225 1.598 1.00 92.25 154 ALA A CA 1
ATOM 1131 C C . ALA A 1 154 ? 10.174 -4.169 0.274 1.00 92.25 154 ALA A C 1
ATOM 1133 O O . ALA A 1 154 ? 9.800 -5.212 -0.261 1.00 92.25 154 ALA A O 1
ATOM 1134 N N . ALA A 1 155 ? 9.989 -2.974 -0.301 1.00 93.94 155 ALA A N 1
ATOM 1135 C CA . ALA A 1 155 ? 9.308 -2.817 -1.586 1.00 93.94 155 ALA A CA 1
ATOM 1136 C C . ALA A 1 155 ? 10.081 -3.486 -2.733 1.00 93.94 155 ALA A C 1
ATOM 1138 O O . ALA A 1 155 ? 9.486 -4.139 -3.590 1.00 93.94 155 ALA A O 1
ATOM 1139 N N . ILE A 1 156 ? 11.413 -3.374 -2.734 1.00 95.31 156 ILE A N 1
ATOM 1140 C CA . ILE A 1 156 ? 12.262 -4.032 -3.732 1.00 95.31 156 ILE A CA 1
ATOM 1141 C C . ILE A 1 156 ? 12.264 -5.550 -3.556 1.00 95.31 156 ILE A C 1
ATOM 1143 O O . ILE A 1 156 ? 12.240 -6.256 -4.558 1.00 95.31 156 ILE A O 1
ATOM 1147 N N . SER A 1 157 ? 12.256 -6.055 -2.322 1.00 92.81 157 SER A N 1
ATOM 1148 C CA . SER A 1 157 ? 12.140 -7.489 -2.041 1.00 92.81 157 SER A CA 1
ATOM 1149 C C . SER A 1 157 ? 10.817 -8.049 -2.570 1.00 92.81 157 SER A C 1
ATOM 1151 O O . SER A 1 157 ? 10.824 -9.030 -3.308 1.00 92.81 157 SER A O 1
ATOM 1153 N N . ALA A 1 158 ? 9.693 -7.370 -2.309 1.00 91.38 158 ALA A N 1
ATOM 1154 C CA . ALA A 1 158 ? 8.384 -7.756 -2.838 1.00 91.38 158 ALA A CA 1
ATOM 1155 C C . ALA A 1 158 ? 8.337 -7.705 -4.376 1.00 91.38 158 ALA A C 1
ATOM 1157 O O . ALA A 1 158 ? 7.862 -8.639 -5.020 1.00 91.38 158 ALA A O 1
ATOM 1158 N N . ALA A 1 159 ? 8.889 -6.651 -4.985 1.00 93.00 159 ALA A N 1
ATOM 1159 C CA . ALA A 1 159 ? 8.958 -6.533 -6.439 1.00 93.00 159 ALA A CA 1
ATOM 1160 C C . ALA A 1 159 ? 9.883 -7.588 -7.070 1.00 93.00 159 ALA A C 1
ATOM 1162 O O . ALA A 1 159 ? 9.581 -8.114 -8.139 1.00 93.00 159 ALA A O 1
ATOM 1163 N N . HIS A 1 160 ? 10.993 -7.931 -6.410 1.00 93.12 160 HIS A N 1
ATOM 1164 C CA . HIS A 1 160 ? 11.879 -9.019 -6.818 1.00 93.12 160 HIS A CA 1
ATOM 1165 C C . HIS A 1 160 ? 11.166 -10.371 -6.707 1.00 93.12 160 HIS A C 1
ATOM 1167 O O . HIS A 1 160 ? 11.235 -11.169 -7.639 1.00 93.12 160 HIS A O 1
ATOM 1173 N N . ALA A 1 161 ? 10.449 -10.610 -5.608 1.00 91.00 161 ALA A N 1
ATOM 1174 C CA . ALA A 1 161 ? 9.667 -11.820 -5.399 1.00 91.00 161 ALA A CA 1
ATOM 1175 C C . ALA A 1 161 ? 8.629 -12.024 -6.507 1.00 91.00 161 ALA A C 1
ATOM 1177 O O . ALA A 1 161 ? 8.562 -13.090 -7.112 1.00 91.00 161 ALA A O 1
ATOM 1178 N N . LEU A 1 162 ? 7.909 -10.960 -6.849 1.00 90.56 162 LEU A N 1
ATOM 1179 C CA . LEU A 1 162 ? 6.938 -10.942 -7.933 1.00 90.56 162 LEU A CA 1
ATOM 1180 C C . LEU A 1 162 ? 7.600 -11.075 -9.321 1.00 90.56 162 LEU A C 1
ATOM 1182 O O . LEU A 1 162 ? 7.133 -11.856 -10.138 1.00 90.56 162 LEU A O 1
ATOM 1186 N N . THR A 1 163 ? 8.746 -10.431 -9.571 1.00 91.88 163 THR A N 1
ATOM 1187 C CA . THR A 1 163 ? 9.490 -10.570 -10.844 1.00 91.88 163 THR A CA 1
ATOM 1188 C C . THR A 1 163 ? 9.945 -12.011 -11.096 1.00 91.88 163 THR A C 1
ATOM 1190 O O . THR A 1 163 ? 9.891 -12.483 -12.228 1.00 91.88 163 THR A O 1
ATOM 1193 N N . TYR A 1 164 ? 10.423 -12.706 -10.060 1.00 90.88 164 TYR A N 1
ATOM 1194 C CA . TYR A 1 164 ? 10.954 -14.070 -10.161 1.00 90.88 164 TYR A CA 1
ATOM 1195 C C . TYR A 1 164 ? 9.941 -15.160 -9.783 1.00 90.88 164 TYR A C 1
ATOM 1197 O O . TYR A 1 164 ? 10.309 -16.334 -9.748 1.00 90.88 164 TYR A O 1
ATOM 1205 N N . ASN A 1 165 ? 8.685 -14.796 -9.503 1.00 88.62 165 ASN A N 1
ATOM 1206 C CA . ASN A 1 165 ? 7.651 -15.692 -8.981 1.00 88.62 165 ASN A CA 1
ATOM 1207 C C . ASN A 1 165 ? 8.101 -16.505 -7.747 1.00 88.62 165 ASN A C 1
ATOM 1209 O O . ASN A 1 165 ? 7.758 -17.679 -7.601 1.00 88.62 165 ASN A O 1
ATOM 1213 N N . THR A 1 166 ? 8.900 -15.903 -6.861 1.00 88.31 166 THR A N 1
ATOM 1214 C CA . THR A 1 166 ? 9.387 -16.559 -5.640 1.00 88.31 166 THR A CA 1
ATOM 1215 C C . THR A 1 166 ? 8.500 -16.201 -4.450 1.00 88.31 166 THR A C 1
ATOM 1217 O O . THR A 1 166 ? 8.311 -15.012 -4.198 1.00 88.31 166 THR A O 1
ATOM 1220 N N . PRO A 1 167 ? 7.987 -17.178 -3.681 1.00 85.06 167 PRO A N 1
ATOM 1221 C CA . PRO A 1 167 ? 7.154 -16.894 -2.520 1.00 85.06 167 PRO A CA 1
ATOM 1222 C C . PRO A 1 167 ? 7.944 -16.197 -1.391 1.00 85.06 167 PRO A C 1
ATOM 1224 O O . PRO A 1 167 ? 9.145 -16.442 -1.251 1.00 85.06 167 PRO A O 1
ATOM 1227 N N . PRO A 1 168 ? 7.279 -15.388 -0.546 1.00 84.00 168 PRO A N 1
ATOM 1228 C CA . PRO A 1 168 ? 5.858 -15.045 -0.608 1.00 84.00 168 PRO A CA 1
ATOM 1229 C C . PRO A 1 168 ? 5.566 -14.046 -1.736 1.00 84.00 168 PRO A C 1
ATOM 1231 O O . PRO A 1 168 ? 6.243 -13.029 -1.877 1.00 84.00 168 PRO A O 1
ATOM 1234 N N . LEU A 1 169 ? 4.540 -14.345 -2.535 1.00 79.50 169 LEU A N 1
ATOM 1235 C CA . LEU A 1 169 ? 4.034 -13.404 -3.528 1.00 79.50 169 LEU A CA 1
ATOM 1236 C C . LEU A 1 169 ? 3.114 -12.391 -2.838 1.00 79.50 169 LEU A C 1
ATOM 1238 O O . LEU A 1 169 ? 2.420 -12.762 -1.885 1.00 79.50 169 LEU A O 1
ATOM 1242 N N . PRO A 1 170 ? 3.097 -11.125 -3.287 1.00 76.12 170 PRO A N 1
ATOM 1243 C CA . PRO A 1 170 ? 2.111 -10.170 -2.805 1.00 76.12 170 PRO A CA 1
ATOM 1244 C C . PRO A 1 170 ? 0.697 -10.679 -3.112 1.00 76.12 170 PRO A C 1
ATOM 1246 O O . PRO A 1 170 ? 0.489 -11.427 -4.069 1.00 76.12 170 PRO A O 1
ATOM 1249 N N . ALA A 1 171 ? -0.267 -10.283 -2.279 1.00 73.88 171 ALA A N 1
ATOM 1250 C CA . ALA A 1 171 ? -1.666 -10.643 -2.473 1.00 73.88 171 ALA A CA 1
ATOM 1251 C C . ALA A 1 171 ? -2.149 -10.209 -3.866 1.00 73.88 171 ALA A C 1
ATOM 1253 O O . ALA A 1 171 ? -1.835 -9.104 -4.314 1.00 73.88 171 ALA A O 1
ATOM 1254 N N . ASP A 1 172 ? -2.903 -11.086 -4.528 1.00 74.44 172 ASP A N 1
ATOM 1255 C CA . ASP A 1 172 ? -3.426 -10.824 -5.865 1.00 74.44 172 ASP A CA 1
ATOM 1256 C C . ASP A 1 172 ? -4.490 -9.718 -5.803 1.00 74.44 172 ASP A C 1
ATOM 1258 O O . ASP A 1 172 ? -5.456 -9.800 -5.042 1.00 74.44 172 ASP A O 1
ATOM 1262 N N . ASP A 1 173 ? -4.286 -8.658 -6.579 1.00 82.69 173 ASP A N 1
ATOM 1263 C CA . ASP A 1 173 ? -5.174 -7.502 -6.656 1.00 82.69 173 ASP A CA 1
ATOM 1264 C C . ASP A 1 173 ? -5.379 -7.148 -8.128 1.00 82.69 173 ASP A C 1
ATOM 1266 O O . ASP A 1 173 ? -4.495 -6.606 -8.795 1.00 82.69 173 ASP A O 1
ATOM 1270 N N . ARG A 1 174 ? -6.581 -7.441 -8.631 1.00 82.00 174 ARG A N 1
ATOM 1271 C CA . ARG A 1 174 ? -6.952 -7.274 -10.045 1.00 82.00 174 ARG A CA 1
ATOM 1272 C C . ARG A 1 174 ? -6.817 -5.835 -10.549 1.00 82.00 174 ARG A C 1
ATOM 1274 O O . ARG A 1 174 ? -6.740 -5.619 -11.757 1.00 82.00 174 ARG A O 1
ATOM 1281 N N . ALA A 1 175 ? -6.823 -4.846 -9.655 1.00 86.25 175 ALA A N 1
ATOM 1282 C CA . ALA A 1 175 ? -6.665 -3.446 -10.031 1.00 86.25 175 ALA A CA 1
ATOM 1283 C C . ALA A 1 175 ? -5.203 -3.069 -10.330 1.00 86.25 175 ALA A C 1
ATOM 1285 O O . ALA A 1 175 ? -4.949 -2.044 -10.970 1.00 86.25 175 ALA A O 1
ATOM 1286 N N . ILE A 1 176 ? -4.241 -3.886 -9.895 1.00 87.75 176 ILE A N 1
ATOM 1287 C CA . ILE A 1 176 ? -2.817 -3.693 -10.162 1.00 87.75 176 ILE A CA 1
ATOM 1288 C C . ILE A 1 176 ? -2.512 -4.213 -11.568 1.00 87.75 176 ILE A C 1
ATOM 1290 O O . ILE A 1 176 ? -2.552 -5.411 -11.830 1.00 87.75 176 ILE A O 1
ATOM 1294 N N . ARG A 1 177 ? -2.204 -3.300 -12.496 1.00 84.31 177 ARG A N 1
ATOM 1295 C CA . ARG A 1 177 ? -2.032 -3.628 -13.925 1.00 84.31 177 ARG A CA 1
ATOM 1296 C C . ARG A 1 177 ? -0.606 -3.449 -14.437 1.00 84.31 177 ARG A C 1
ATOM 1298 O O . ARG A 1 177 ? -0.322 -3.808 -15.576 1.00 84.31 177 ARG A O 1
ATOM 1305 N N . SER A 1 178 ? 0.284 -2.883 -13.627 1.00 89.06 178 SER A N 1
ATOM 1306 C CA . SER A 1 178 ? 1.666 -2.597 -14.011 1.00 89.06 178 SER A CA 1
ATOM 1307 C C . SER A 1 178 ? 2.632 -2.731 -12.825 1.00 89.06 178 SER A C 1
ATOM 1309 O O . SER A 1 178 ? 2.208 -2.636 -11.668 1.00 89.06 178 SER A O 1
ATOM 1311 N N . PRO A 1 179 ? 3.950 -2.878 -13.071 1.00 92.44 179 PRO A N 1
ATOM 1312 C CA . PRO A 1 179 ? 4.953 -2.881 -12.003 1.00 92.44 179 PRO A CA 1
ATOM 1313 C C . PRO A 1 179 ? 4.952 -1.593 -11.171 1.00 92.44 179 PRO A C 1
ATOM 1315 O O . PRO A 1 179 ? 5.237 -1.618 -9.975 1.00 92.44 179 PRO A O 1
ATOM 1318 N N . LEU A 1 180 ? 4.637 -0.454 -11.799 1.00 94.06 180 LEU A N 1
ATOM 1319 C CA . LEU A 1 180 ? 4.542 0.827 -11.100 1.00 94.06 180 LEU A CA 1
ATOM 1320 C C . LEU A 1 180 ? 3.297 0.896 -10.212 1.00 94.06 180 LEU A C 1
ATOM 1322 O O . LEU A 1 180 ? 3.389 1.451 -9.121 1.00 94.06 180 LEU A O 1
ATOM 1326 N N . ASP A 1 181 ? 2.179 0.288 -10.623 1.00 93.12 181 ASP A N 1
ATOM 1327 C CA . ASP A 1 181 ? 0.994 0.151 -9.767 1.00 93.12 181 ASP A CA 1
ATOM 1328 C C . ASP A 1 181 ? 1.285 -0.751 -8.563 1.00 93.12 181 ASP A C 1
ATOM 1330 O O . ASP A 1 181 ? 0.891 -0.426 -7.448 1.00 93.12 181 ASP A O 1
ATOM 1334 N N . ALA A 1 182 ? 2.027 -1.849 -8.755 1.00 92.88 182 ALA A N 1
ATOM 1335 C CA . ALA A 1 182 ? 2.437 -2.727 -7.657 1.00 92.88 182 ALA A CA 1
ATOM 1336 C C . ALA A 1 182 ? 3.337 -1.988 -6.651 1.00 92.88 182 ALA A C 1
ATOM 1338 O O . ALA A 1 182 ? 3.158 -2.093 -5.433 1.00 92.88 182 ALA A O 1
ATOM 1339 N N . LEU A 1 183 ? 4.275 -1.180 -7.155 1.00 95.75 183 LEU A N 1
ATOM 1340 C CA . LEU A 1 183 ? 5.124 -0.328 -6.325 1.00 95.75 183 LEU A CA 1
ATOM 1341 C C . LEU A 1 183 ? 4.299 0.726 -5.572 1.00 95.75 183 LEU A C 1
ATOM 1343 O O . LEU A 1 183 ? 4.525 0.943 -4.382 1.00 95.75 183 LEU A O 1
ATOM 1347 N N . SER A 1 184 ? 3.328 1.360 -6.234 1.00 96.06 184 SER A N 1
ATOM 1348 C CA . SER A 1 184 ? 2.486 2.385 -5.612 1.00 96.06 184 SER A CA 1
ATOM 1349 C C . SER A 1 184 ? 1.531 1.795 -4.567 1.00 96.06 184 SER A C 1
ATOM 1351 O O . SER A 1 184 ? 1.369 2.371 -3.493 1.00 96.06 184 SER A O 1
ATOM 1353 N N . ALA A 1 185 ? 0.978 0.606 -4.821 1.00 95.12 185 ALA A N 1
ATOM 1354 C CA . ALA A 1 185 ? 0.197 -0.181 -3.868 1.00 95.12 185 ALA A CA 1
ATOM 1355 C C . ALA A 1 185 ? 1.015 -0.540 -2.617 1.00 95.12 185 ALA A C 1
ATOM 1357 O O . ALA A 1 185 ? 0.532 -0.395 -1.490 1.00 95.12 185 ALA A O 1
ATOM 1358 N N . THR A 1 186 ? 2.270 -0.951 -2.807 1.00 95.06 186 THR A N 1
ATOM 1359 C CA . THR A 1 186 ? 3.189 -1.283 -1.708 1.00 95.06 186 THR A CA 1
ATOM 1360 C C . THR A 1 186 ? 3.531 -0.045 -0.879 1.00 95.06 186 THR A C 1
ATOM 1362 O O . THR A 1 186 ? 3.423 -0.073 0.347 1.00 95.06 186 THR A O 1
ATOM 1365 N N . PHE A 1 187 ? 3.873 1.068 -1.535 1.00 97.00 187 PHE A N 1
ATOM 1366 C CA . PHE A 1 187 ? 4.163 2.338 -0.866 1.00 97.00 187 PHE A CA 1
ATOM 1367 C C . PHE A 1 187 ? 2.959 2.866 -0.075 1.00 97.00 187 PHE A C 1
ATOM 1369 O O . PHE A 1 187 ? 3.098 3.250 1.088 1.00 97.00 187 PHE A O 1
ATOM 1376 N N . SER A 1 188 ? 1.772 2.849 -0.685 1.00 97.38 188 SER A N 1
ATOM 1377 C CA . SER A 1 188 ? 0.521 3.250 -0.039 1.00 97.38 188 SER A CA 1
ATOM 1378 C C . SER A 1 188 ? 0.238 2.403 1.205 1.00 97.38 188 SER A C 1
ATOM 1380 O O . SER A 1 188 ? -0.020 2.956 2.274 1.00 97.38 188 SER A O 1
ATOM 1382 N N . SER A 1 189 ? 0.373 1.076 1.100 1.00 95.75 189 SER A N 1
ATOM 1383 C CA . SER A 1 189 ? 0.148 0.153 2.220 1.00 95.75 189 SER A CA 1
ATOM 1384 C C . SER A 1 189 ? 1.120 0.397 3.375 1.00 95.75 189 SER A C 1
ATOM 1386 O O . SER A 1 189 ? 0.688 0.474 4.523 1.00 95.75 189 SER A O 1
ATOM 1388 N N . ALA A 1 190 ? 2.412 0.578 3.082 1.00 95.62 190 ALA A N 1
ATOM 1389 C CA . ALA A 1 190 ? 3.420 0.875 4.098 1.00 95.62 190 ALA A CA 1
ATOM 1390 C C . ALA A 1 190 ? 3.155 2.227 4.783 1.00 95.62 190 ALA A C 1
ATOM 1392 O O . ALA A 1 190 ? 3.162 2.321 6.008 1.00 95.62 190 ALA A O 1
ATOM 1393 N N . THR A 1 191 ? 2.841 3.261 3.996 1.00 97.19 191 THR A N 1
ATOM 1394 C CA . THR A 1 191 ? 2.512 4.599 4.514 1.00 97.19 191 THR A CA 1
ATOM 1395 C C . THR A 1 191 ? 1.282 4.555 5.422 1.00 97.19 191 THR A C 1
ATOM 1397 O O . THR A 1 191 ? 1.269 5.158 6.496 1.00 97.19 191 THR A O 1
ATOM 1400 N N . LEU A 1 192 ? 0.250 3.816 5.007 1.00 97.12 192 LEU A N 1
ATOM 1401 C CA . LEU A 1 192 ? -0.966 3.607 5.782 1.00 97.12 192 LEU A CA 1
ATOM 1402 C C . LEU A 1 192 ? -0.674 2.865 7.086 1.00 97.12 192 LEU A C 1
ATOM 1404 O O . LEU A 1 192 ? -1.149 3.299 8.132 1.00 97.12 192 LEU A O 1
ATOM 1408 N N . HIS A 1 193 ? 0.111 1.788 7.042 1.00 95.81 193 HIS A N 1
ATOM 1409 C CA . HIS A 1 193 ? 0.481 1.015 8.226 1.00 95.81 193 HIS A CA 1
ATOM 1410 C C . HIS A 1 193 ? 1.126 1.910 9.287 1.00 95.81 193 HIS A C 1
ATOM 1412 O O . HIS A 1 193 ? 0.629 1.987 10.409 1.00 95.81 193 HIS A O 1
ATOM 1418 N N . THR A 1 194 ? 2.169 2.659 8.919 1.00 95.19 194 THR A N 1
ATOM 1419 C CA . THR A 1 194 ? 2.860 3.572 9.841 1.00 95.19 194 THR A CA 1
ATOM 1420 C C . THR A 1 194 ? 1.924 4.661 10.376 1.00 95.19 194 THR A C 1
ATOM 1422 O O . THR A 1 194 ? 1.955 4.993 11.564 1.00 95.19 194 THR A O 1
ATOM 1425 N N . ALA A 1 195 ? 1.042 5.208 9.530 1.00 96.25 195 ALA A N 1
ATOM 1426 C CA . ALA A 1 195 ? 0.052 6.193 9.961 1.00 96.25 195 ALA A CA 1
ATOM 1427 C C . ALA A 1 195 ? -0.918 5.611 11.003 1.00 96.25 195 ALA A C 1
ATOM 1429 O O . ALA A 1 195 ? -1.207 6.254 12.014 1.00 96.25 195 ALA A O 1
ATOM 1430 N N . LEU A 1 196 ? -1.397 4.386 10.791 1.00 96.69 196 LEU A N 1
ATOM 1431 C CA . LEU A 1 196 ? -2.322 3.725 11.703 1.00 96.69 196 LEU A CA 1
ATOM 1432 C C . LEU A 1 196 ? -1.659 3.278 13.005 1.00 96.69 196 LEU A C 1
ATOM 1434 O O . LEU A 1 196 ? -2.265 3.446 14.061 1.00 96.69 196 LEU A O 1
ATOM 1438 N N . GLU A 1 197 ? -0.419 2.800 12.978 1.00 95.31 197 GLU A N 1
ATOM 1439 C CA . GLU A 1 197 ? 0.335 2.524 14.206 1.00 95.31 197 GLU A CA 1
ATOM 1440 C C . GLU A 1 197 ? 0.498 3.779 15.062 1.00 95.31 197 GLU A C 1
ATOM 1442 O O . GLU A 1 197 ? 0.275 3.739 16.272 1.00 95.31 197 GLU A O 1
ATOM 1447 N N . SER A 1 198 ? 0.778 4.930 14.440 1.00 94.88 198 SER A N 1
ATOM 1448 C CA . SER A 1 198 ? 0.851 6.199 15.173 1.00 94.88 198 SER A CA 1
ATOM 1449 C C . SER A 1 198 ? -0.480 6.565 15.850 1.00 94.88 198 SER A C 1
ATOM 1451 O O . SER A 1 198 ? -0.490 7.183 16.915 1.00 94.88 198 SER A O 1
ATOM 1453 N N . SER A 1 199 ? -1.611 6.129 15.280 1.00 95.06 199 SER A N 1
ATOM 1454 C CA . SER A 1 199 ? -2.940 6.316 15.871 1.00 95.06 199 SER A CA 1
ATOM 1455 C C . SER A 1 199 ? -3.181 5.425 17.095 1.00 95.06 199 SER A C 1
ATOM 1457 O O . SER A 1 199 ? -3.985 5.776 17.960 1.00 95.06 199 SER A O 1
ATOM 1459 N N . LEU A 1 200 ? -2.476 4.294 17.207 1.00 95.12 200 LEU A N 1
ATOM 1460 C CA . LEU A 1 200 ? -2.590 3.350 18.322 1.00 95.12 200 LEU A CA 1
ATOM 1461 C C . LEU A 1 200 ? -1.830 3.803 19.574 1.00 95.12 200 LEU A C 1
ATOM 1463 O O . LEU A 1 200 ? -2.131 3.334 20.671 1.00 95.12 200 LEU A O 1
ATOM 1467 N N . LEU A 1 201 ? -0.889 4.742 19.447 1.00 93.38 201 LEU A N 1
ATOM 1468 C CA . LEU A 1 201 ? -0.144 5.277 20.586 1.00 93.38 201 LEU A CA 1
ATOM 1469 C C . LEU A 1 201 ? -1.097 5.853 21.641 1.00 93.38 201 LEU A C 1
ATOM 1471 O O . LEU A 1 201 ? -1.931 6.683 21.282 1.00 93.38 201 LEU A O 1
ATOM 1475 N N . PRO A 1 202 ? -0.978 5.504 22.938 1.00 85.19 202 PRO A N 1
ATOM 1476 C CA . PRO A 1 202 ? -1.886 5.992 23.980 1.00 85.19 202 PRO A CA 1
ATOM 1477 C C . PRO A 1 202 ? -1.985 7.521 24.067 1.00 85.19 202 PRO A C 1
ATOM 1479 O O . PRO A 1 202 ? -3.063 8.038 24.353 1.00 85.19 202 PRO A O 1
ATOM 1482 N N . SER A 1 203 ? -0.889 8.224 23.763 1.00 84.69 203 SER A N 1
ATOM 1483 C CA . SER A 1 203 ? -0.777 9.689 23.726 1.00 84.69 203 SER A CA 1
ATOM 1484 C C . SER A 1 203 ? -1.458 10.349 22.524 1.00 84.69 203 SER A C 1
ATOM 1486 O O . SER A 1 203 ? -1.565 11.574 22.488 1.00 84.69 203 SER A O 1
ATOM 1488 N N . PHE A 1 204 ? -1.912 9.571 21.540 1.00 87.25 204 PHE A N 1
ATOM 1489 C CA . PHE A 1 204 ? -2.557 10.099 20.347 1.00 87.25 204 PHE A CA 1
ATOM 1490 C C . PHE A 1 204 ? -3.830 10.879 20.692 1.00 87.25 204 PHE A C 1
ATOM 1492 O O . PHE A 1 204 ? -4.747 10.366 21.343 1.00 87.25 204 PHE A O 1
ATOM 1499 N N . SER A 1 205 ? -3.910 12.100 20.168 1.00 78.94 205 SER A N 1
ATOM 1500 C CA . SER A 1 205 ? -5.099 12.941 20.177 1.00 78.94 205 SER A CA 1
ATOM 1501 C C . SER A 1 205 ? -5.540 13.235 18.741 1.00 78.94 205 SER A C 1
ATOM 1503 O O . SER A 1 205 ? -4.734 13.498 17.849 1.00 78.94 205 SER A O 1
ATOM 1505 N N . SER A 1 206 ? -6.849 13.155 18.506 1.00 76.25 206 SER A N 1
ATOM 1506 C CA . SER A 1 206 ? -7.465 13.481 17.219 1.00 76.25 206 SER A CA 1
ATOM 1507 C C . SER A 1 206 ? -8.117 14.864 17.302 1.00 76.25 206 SER A C 1
ATOM 1509 O O . SER A 1 206 ? -8.813 15.114 18.290 1.00 76.25 206 SER A O 1
ATOM 1511 N N . PRO A 1 207 ? -7.995 15.729 16.276 1.00 80.00 207 PRO A N 1
ATOM 1512 C CA . PRO A 1 207 ? -7.339 15.505 14.980 1.00 80.00 207 PRO A CA 1
ATOM 1513 C C . PRO A 1 207 ? -5.811 15.685 15.023 1.00 80.00 207 PRO A C 1
ATOM 1515 O O . PRO A 1 207 ? -5.305 16.590 15.679 1.00 80.00 207 PRO A O 1
ATOM 1518 N N . SER A 1 208 ? -5.085 14.861 14.258 1.00 87.12 208 SER A N 1
ATOM 1519 C CA . SER A 1 208 ? -3.636 14.996 14.052 1.00 87.12 208 SER A CA 1
ATOM 1520 C C . SER A 1 208 ? -3.332 15.369 12.591 1.00 87.12 208 SER A C 1
ATOM 1522 O O . SER A 1 208 ? -3.726 14.628 11.677 1.00 87.12 208 SER A O 1
ATOM 1524 N N . PRO A 1 209 ? -2.641 16.499 12.329 1.00 88.75 209 PRO A N 1
ATOM 1525 C CA . PRO A 1 209 ? -2.326 16.932 10.968 1.00 88.75 209 PRO A CA 1
ATOM 1526 C C . PRO A 1 209 ? -1.318 16.001 10.284 1.00 88.75 209 PRO A C 1
ATOM 1528 O O . PRO A 1 209 ? -1.406 15.787 9.074 1.00 88.75 209 PRO A O 1
ATOM 1531 N N . THR A 1 210 ? -0.399 15.398 11.044 1.00 92.06 210 THR A N 1
ATOM 1532 C CA . THR A 1 210 ? 0.593 14.452 10.513 1.00 92.06 210 THR A CA 1
ATOM 1533 C C . THR A 1 210 ? -0.081 13.173 10.032 1.00 92.06 210 THR A C 1
ATOM 1535 O O . THR A 1 210 ? 0.142 12.758 8.897 1.00 92.06 210 THR A O 1
ATOM 1538 N N . LEU A 1 211 ? -0.986 12.610 10.842 1.00 94.12 211 LEU A N 1
ATOM 1539 C CA . LEU A 1 211 ? -1.773 11.435 10.466 1.00 94.12 211 LEU A CA 1
ATOM 1540 C C . LEU A 1 211 ? -2.645 11.730 9.245 1.00 94.12 211 LEU A C 1
ATOM 1542 O O . LEU A 1 211 ? -2.656 10.958 8.293 1.00 94.12 211 LEU A O 1
ATOM 1546 N N . THR A 1 212 ? -3.332 12.873 9.240 1.00 93.06 212 THR A N 1
ATOM 1547 C CA . THR A 1 212 ? -4.178 13.291 8.115 1.00 93.06 212 THR A CA 1
ATOM 1548 C C . THR A 1 212 ? -3.385 13.381 6.811 1.00 93.06 212 THR A C 1
ATOM 1550 O O . THR A 1 212 ? -3.831 12.898 5.771 1.00 93.06 212 THR A O 1
ATOM 1553 N N . THR A 1 213 ? -2.192 13.976 6.872 1.00 94.94 213 THR A N 1
ATOM 1554 C CA . THR A 1 213 ? -1.304 14.104 5.714 1.00 94.94 213 THR A CA 1
ATOM 1555 C C . THR A 1 213 ? -0.848 12.730 5.232 1.00 94.94 213 THR A C 1
ATOM 1557 O O . THR A 1 213 ? -0.941 12.450 4.043 1.00 94.94 213 THR A O 1
ATOM 1560 N N . ALA A 1 214 ? -0.438 11.842 6.142 1.00 96.19 214 ALA A N 1
ATOM 1561 C CA . ALA A 1 214 ? -0.021 10.486 5.793 1.00 96.19 214 ALA A CA 1
ATOM 1562 C C . ALA A 1 214 ? -1.159 9.661 5.165 1.00 96.19 214 ALA A C 1
ATOM 1564 O O . ALA A 1 214 ? -0.940 8.995 4.155 1.00 96.19 214 ALA A O 1
ATOM 1565 N N . LEU A 1 215 ? -2.386 9.753 5.693 1.00 96.81 215 LEU A N 1
ATOM 1566 C CA . LEU A 1 215 ? -3.555 9.085 5.113 1.00 96.81 215 LEU A CA 1
ATOM 1567 C C . LEU A 1 215 ? -3.916 9.638 3.726 1.00 96.81 215 LEU A C 1
ATOM 1569 O O . LEU A 1 215 ? -4.241 8.866 2.825 1.00 96.81 215 LEU A O 1
ATOM 1573 N N . SER A 1 216 ? -3.821 10.956 3.526 1.00 96.12 216 SER A N 1
ATOM 1574 C CA . SER A 1 216 ? -4.027 11.581 2.212 1.00 96.12 216 SER A CA 1
ATOM 1575 C C . SER A 1 216 ? -2.954 11.150 1.203 1.00 96.12 216 SER A C 1
ATOM 1577 O O . SER A 1 216 ? -3.263 10.801 0.062 1.00 96.12 216 SER A O 1
ATOM 1579 N N . THR A 1 217 ? -1.690 11.079 1.627 1.00 97.12 217 THR A N 1
ATOM 1580 C CA . THR A 1 217 ? -0.591 10.548 0.808 1.00 97.12 217 THR A CA 1
ATOM 1581 C C . THR A 1 217 ? -0.825 9.081 0.447 1.00 97.12 217 THR A C 1
ATOM 1583 O O . THR A 1 217 ? -0.689 8.707 -0.719 1.00 97.12 217 THR A O 1
ATOM 1586 N N . ALA A 1 218 ? -1.241 8.247 1.404 1.00 97.69 218 ALA A N 1
ATOM 1587 C CA . ALA A 1 218 ? -1.566 6.847 1.141 1.00 97.69 218 ALA A CA 1
ATOM 1588 C C . ALA A 1 218 ? -2.722 6.715 0.135 1.00 97.69 218 ALA A C 1
ATOM 1590 O O . ALA A 1 218 ? -2.630 5.918 -0.796 1.00 97.69 218 ALA A O 1
ATOM 1591 N N . LEU A 1 219 ? -3.773 7.531 0.263 1.00 97.44 219 LEU A N 1
ATOM 1592 C CA . LEU A 1 219 ? -4.906 7.525 -0.664 1.00 97.44 219 LEU A CA 1
ATOM 1593 C C . LEU A 1 219 ? -4.509 7.953 -2.082 1.00 97.44 219 LEU A C 1
ATOM 1595 O O . LEU A 1 219 ? -4.900 7.315 -3.058 1.00 97.44 219 LEU A O 1
ATOM 1599 N N . THR A 1 220 ? -3.774 9.058 -2.200 1.00 97.56 220 THR A N 1
ATOM 1600 C CA . THR A 1 220 ? -3.431 9.655 -3.500 1.00 97.56 220 THR A CA 1
ATOM 1601 C C . THR A 1 220 ? -2.439 8.807 -4.285 1.00 97.56 220 THR A C 1
ATOM 1603 O O . THR A 1 220 ? -2.503 8.804 -5.507 1.00 97.56 220 THR A O 1
ATOM 1606 N N . THR A 1 221 ? -1.564 8.060 -3.609 1.00 97.56 221 THR A N 1
ATOM 1607 C CA . THR A 1 221 ? -0.586 7.160 -4.248 1.00 97.56 221 THR A CA 1
ATOM 1608 C C . THR A 1 221 ? -1.134 5.764 -4.554 1.00 97.56 221 THR A C 1
ATOM 1610 O O . THR A 1 221 ? -0.543 5.032 -5.354 1.00 97.56 221 THR A O 1
ATOM 1613 N N . ALA A 1 222 ? -2.267 5.379 -3.961 1.00 96.94 222 ALA A N 1
ATOM 1614 C CA . ALA A 1 222 ? -2.873 4.073 -4.189 1.00 96.94 222 ALA A CA 1
ATOM 1615 C C . ALA A 1 222 ? -3.477 3.954 -5.603 1.00 96.94 222 ALA A C 1
ATOM 1617 O O . ALA A 1 222 ? -4.206 4.860 -6.030 1.00 96.94 222 ALA A O 1
ATOM 1618 N N . PRO A 1 223 ? -3.264 2.827 -6.314 1.00 94.88 223 PRO A N 1
ATOM 1619 C CA . PRO A 1 223 ? -3.907 2.597 -7.603 1.00 94.88 223 PRO A CA 1
ATOM 1620 C C . PRO A 1 223 ? -5.441 2.624 -7.488 1.00 94.88 223 PRO A C 1
ATOM 1622 O O . PRO A 1 223 ? -5.998 2.134 -6.496 1.00 94.88 223 PRO A O 1
ATOM 1625 N N . PRO A 1 224 ? -6.157 3.173 -8.482 1.00 91.75 224 PRO A N 1
ATOM 1626 C CA . PRO A 1 224 ? -7.618 3.203 -8.478 1.00 91.75 224 PRO A CA 1
ATOM 1627 C C . PRO A 1 224 ? -8.199 1.783 -8.449 1.00 91.75 224 PRO A C 1
ATOM 1629 O O . PRO A 1 224 ? -7.770 0.931 -9.217 1.00 91.75 224 PRO A O 1
ATOM 1632 N N . GLY A 1 225 ? -9.172 1.531 -7.567 1.00 89.06 225 GLY A N 1
ATOM 1633 C CA . GLY A 1 225 ? -9.822 0.222 -7.421 1.00 89.06 225 GLY A CA 1
ATOM 1634 C C . GLY A 1 225 ? -9.014 -0.839 -6.663 1.00 89.06 225 GLY A C 1
ATOM 1635 O O . GLY A 1 225 ? -9.513 -1.942 -6.475 1.00 89.06 225 GLY A O 1
ATOM 1636 N N . SER A 1 226 ? -7.803 -0.520 -6.195 1.00 92.19 226 SER A N 1
ATOM 1637 C CA . SER A 1 226 ? -6.941 -1.460 -5.461 1.00 92.19 226 SER A CA 1
ATOM 1638 C C . SER A 1 226 ? -7.269 -1.529 -3.971 1.00 92.19 226 SER A C 1
ATOM 1640 O O . SER A 1 226 ? -7.734 -0.565 -3.360 1.00 92.19 226 SER A O 1
ATOM 1642 N N . THR A 1 227 ? -7.024 -2.662 -3.330 1.00 93.38 227 THR A N 1
ATOM 1643 C CA . THR A 1 227 ? -7.211 -2.866 -1.885 1.00 93.38 227 THR A CA 1
ATOM 1644 C C . THR A 1 227 ? -6.528 -1.808 -1.007 1.00 93.38 227 THR A C 1
ATOM 1646 O O . THR A 1 227 ? -7.192 -1.293 -0.102 1.00 93.38 227 THR A O 1
ATOM 1649 N N . PRO A 1 228 ? -5.272 -1.389 -1.267 1.00 94.81 228 PRO A N 1
ATOM 1650 C CA . PRO A 1 228 ? -4.642 -0.287 -0.536 1.00 94.81 228 PRO A CA 1
ATOM 1651 C C . PRO A 1 228 ? -5.442 1.019 -0.588 1.00 94.81 228 PRO A C 1
ATOM 1653 O O . PRO A 1 228 ? -5.548 1.715 0.422 1.00 94.81 228 PRO A O 1
ATOM 1656 N N . ARG A 1 229 ? -6.072 1.329 -1.731 1.00 95.62 229 ARG A N 1
ATOM 1657 C CA . ARG A 1 229 ? -6.917 2.522 -1.878 1.00 95.62 229 ARG A CA 1
ATOM 1658 C C . ARG A 1 229 ? -8.147 2.457 -0.987 1.00 95.62 229 ARG A C 1
ATOM 1660 O O . ARG A 1 229 ? -8.437 3.422 -0.282 1.00 95.62 229 ARG A O 1
ATOM 1667 N N . LEU A 1 230 ? -8.835 1.317 -0.985 1.00 95.12 230 LEU A N 1
ATOM 1668 C CA . LEU A 1 230 ? -10.010 1.112 -0.144 1.00 95.12 230 LEU A CA 1
ATOM 1669 C C . LEU A 1 230 ? -9.638 1.207 1.337 1.00 95.12 230 LEU A C 1
ATOM 1671 O O . LEU A 1 230 ? -10.284 1.946 2.076 1.00 95.12 230 LEU A O 1
ATOM 1675 N N . ARG A 1 231 ? -8.539 0.565 1.757 1.00 96.56 231 ARG A N 1
ATOM 1676 C CA . ARG A 1 231 ? -7.998 0.716 3.116 1.00 96.56 231 ARG A CA 1
ATOM 1677 C C . ARG A 1 231 ? -7.730 2.188 3.448 1.00 96.56 231 ARG A C 1
ATOM 1679 O O . ARG A 1 231 ? -8.182 2.655 4.489 1.00 96.56 231 ARG A O 1
ATOM 1686 N N . ALA A 1 232 ? -7.088 2.952 2.563 1.00 97.12 232 ALA A N 1
ATOM 1687 C CA . ALA A 1 232 ? -6.807 4.372 2.796 1.00 97.12 232 ALA A CA 1
ATOM 1688 C C . ALA A 1 232 ? -8.082 5.226 2.928 1.00 97.12 232 ALA A C 1
ATOM 1690 O O . ALA A 1 232 ? -8.180 6.040 3.849 1.00 97.12 232 ALA A O 1
ATOM 1691 N N . LEU A 1 233 ? -9.084 5.006 2.070 1.00 95.75 233 LEU A N 1
ATOM 1692 C CA . LEU A 1 233 ? -10.392 5.665 2.178 1.00 95.75 233 LEU A CA 1
ATOM 1693 C C . LEU A 1 233 ? -11.088 5.336 3.501 1.00 95.75 233 LEU A C 1
ATOM 1695 O O . LEU A 1 233 ? -11.596 6.231 4.178 1.00 95.75 233 LEU A O 1
ATOM 1699 N N . THR A 1 234 ? -11.075 4.063 3.902 1.00 96.38 234 THR A N 1
ATOM 1700 C CA . THR A 1 234 ? -11.696 3.631 5.161 1.00 96.38 234 THR A CA 1
ATOM 1701 C C . THR A 1 234 ? -11.001 4.271 6.364 1.00 96.38 234 THR A C 1
ATOM 1703 O O . THR A 1 234 ? -11.674 4.798 7.251 1.00 96.38 234 THR A O 1
ATOM 1706 N N . SER A 1 235 ? -9.670 4.371 6.353 1.00 96.88 235 SER A N 1
ATOM 1707 C CA . SER A 1 235 ? -8.896 5.072 7.383 1.00 96.88 235 SER A CA 1
ATOM 1708 C C . SER A 1 235 ? -9.254 6.558 7.486 1.00 96.88 235 SER A C 1
ATOM 1710 O O . SER A 1 235 ? -9.372 7.079 8.593 1.00 96.88 235 SER A O 1
ATOM 1712 N N . LEU A 1 236 ? -9.496 7.247 6.365 1.00 95.31 236 LEU A N 1
ATOM 1713 C CA . LEU A 1 236 ? -9.937 8.651 6.363 1.00 95.31 236 LEU A CA 1
ATOM 1714 C C . LEU A 1 236 ? -11.355 8.843 6.921 1.00 95.31 236 LEU A C 1
ATOM 1716 O O . LEU A 1 236 ? -11.696 9.936 7.380 1.00 95.31 236 LEU A O 1
ATOM 1720 N N . SER A 1 237 ? -12.193 7.804 6.894 1.00 94.38 237 SER A N 1
ATOM 1721 C CA . SER A 1 237 ? -13.497 7.825 7.568 1.00 94.38 237 SER A CA 1
ATOM 1722 C C . SER A 1 237 ? -13.367 7.645 9.090 1.00 94.38 237 SER A C 1
ATOM 1724 O O . SER A 1 237 ? -14.102 8.274 9.856 1.00 94.38 237 SER A O 1
ATOM 1726 N N . LEU A 1 238 ? -12.384 6.860 9.547 1.00 94.44 238 LEU A N 1
ATOM 1727 C CA . LEU A 1 238 ? -12.070 6.678 10.970 1.00 94.44 238 LEU A CA 1
ATOM 1728 C C . LEU A 1 238 ? -11.430 7.935 11.575 1.00 94.44 238 LEU A C 1
ATOM 1730 O O . LEU A 1 238 ? -11.846 8.400 12.640 1.00 94.44 238 LEU A O 1
ATOM 1734 N N . PHE A 1 239 ? -10.465 8.514 10.862 1.00 94.44 239 PHE A N 1
ATOM 1735 C CA . PHE A 1 239 ? -9.661 9.655 11.297 1.00 94.44 239 PHE A CA 1
ATOM 1736 C C . PHE A 1 239 ? -9.847 10.849 10.346 1.00 94.44 239 PHE A C 1
ATOM 1738 O O . PHE A 1 239 ? -8.956 11.168 9.556 1.00 94.44 239 PHE A O 1
ATOM 1745 N N . PRO A 1 240 ? -11.017 11.509 10.382 1.00 88.50 240 PRO A N 1
ATOM 1746 C CA . PRO A 1 240 ? -11.320 12.585 9.455 1.00 88.50 240 PRO A CA 1
ATOM 1747 C C . PRO A 1 240 ? -10.526 13.854 9.793 1.00 88.50 240 PRO A C 1
ATOM 1749 O O . PRO A 1 240 ? -10.358 14.203 10.963 1.00 88.50 240 PRO A O 1
ATOM 1752 N N . SER A 1 241 ? -10.106 14.595 8.764 1.00 84.88 241 SER A N 1
ATOM 1753 C CA . SER A 1 241 ? -9.430 15.894 8.924 1.00 84.88 241 SER A CA 1
ATOM 1754 C C . SER A 1 241 ? -10.334 16.918 9.607 1.00 84.88 241 SER A C 1
ATOM 1756 O O . SER A 1 241 ? -9.895 17.710 10.435 1.00 84.88 241 SER A O 1
ATOM 1758 N N . THR A 1 242 ? -11.621 16.888 9.254 1.00 84.25 242 THR A N 1
ATOM 1759 C CA . THR A 1 242 ? -12.677 17.715 9.844 1.00 84.25 242 THR A CA 1
ATOM 1760 C C . THR A 1 242 ? -13.871 16.834 10.207 1.00 84.25 242 THR A C 1
ATOM 1762 O O . THR A 1 242 ? -14.173 15.893 9.471 1.00 84.25 242 THR A O 1
ATOM 1765 N N . PRO A 1 243 ? -14.618 17.119 11.287 1.00 78.38 243 PRO A N 1
ATOM 1766 C CA . PRO A 1 243 ? -15.762 16.291 11.680 1.00 78.38 243 PRO A CA 1
ATOM 1767 C C . PRO A 1 243 ? -16.819 16.160 10.568 1.00 78.38 243 PRO A C 1
ATOM 1769 O O . PRO A 1 243 ? -17.409 15.093 10.420 1.00 78.38 243 PRO A O 1
ATOM 1772 N N . ALA A 1 244 ? -16.995 17.197 9.741 1.00 80.44 244 ALA A N 1
ATOM 1773 C CA . ALA A 1 244 ? -17.908 17.189 8.596 1.00 80.44 244 ALA A CA 1
ATOM 1774 C C . ALA A 1 244 ? -17.468 16.238 7.464 1.00 80.44 244 ALA A C 1
ATOM 1776 O O . ALA A 1 244 ? -18.311 15.657 6.786 1.00 80.44 244 ALA A O 1
ATOM 1777 N N . SER A 1 245 ? -16.159 16.027 7.276 1.00 86.88 245 SER A N 1
ATOM 1778 C CA . SER A 1 245 ? -15.640 15.143 6.219 1.00 86.88 245 SER A CA 1
ATOM 1779 C C . SER A 1 245 ? -15.883 13.652 6.479 1.00 86.88 245 SER A C 1
ATOM 1781 O O . SER A 1 245 ? -15.859 12.867 5.534 1.00 86.88 245 SER A O 1
ATOM 1783 N N . ARG A 1 246 ? -16.184 13.249 7.728 1.00 88.94 246 ARG A N 1
ATOM 1784 C CA . ARG A 1 246 ? -16.396 11.838 8.101 1.00 88.94 246 ARG A CA 1
ATOM 1785 C C . ARG A 1 246 ? -17.467 11.163 7.250 1.00 88.94 246 ARG A C 1
ATOM 1787 O O . ARG A 1 246 ? -17.206 10.106 6.689 1.00 88.94 246 ARG A O 1
ATOM 1794 N N . ALA A 1 247 ? -18.652 11.769 7.168 1.00 90.00 247 ALA A N 1
ATOM 1795 C CA . ALA A 1 247 ? -19.791 11.186 6.462 1.00 90.00 247 ALA A CA 1
ATOM 1796 C C . ALA A 1 247 ? -19.515 11.056 4.956 1.00 90.00 247 ALA A C 1
ATOM 1798 O O . ALA A 1 247 ? -19.841 10.036 4.358 1.00 90.00 247 ALA A O 1
ATOM 1799 N N . SER A 1 248 ? -18.848 12.055 4.365 1.00 93.31 248 SER A N 1
ATOM 1800 C CA . SER A 1 248 ? -18.433 12.029 2.957 1.00 93.31 248 SER A CA 1
ATOM 1801 C C . SER A 1 248 ? -17.416 10.916 2.684 1.00 93.31 248 SER A C 1
ATOM 1803 O O . SER A 1 248 ? -17.600 10.112 1.773 1.00 93.31 248 SER A O 1
ATOM 1805 N N . ASN A 1 249 ? -16.376 10.811 3.520 1.00 93.69 249 ASN A N 1
ATOM 1806 C CA . ASN A 1 249 ? -15.346 9.777 3.391 1.00 93.69 249 ASN A CA 1
ATOM 1807 C C . ASN A 1 249 ? -15.933 8.371 3.575 1.00 93.69 249 ASN A C 1
ATOM 1809 O O . ASN A 1 249 ? -15.585 7.457 2.831 1.00 93.69 249 ASN A O 1
ATOM 1813 N N . LEU A 1 250 ? -16.844 8.203 4.539 1.00 94.12 250 LEU A N 1
ATOM 1814 C CA . LEU A 1 250 ? -17.547 6.944 4.773 1.00 94.12 250 LEU A CA 1
ATOM 1815 C C . LEU A 1 250 ? -18.425 6.562 3.578 1.00 94.12 250 LEU A C 1
ATOM 1817 O O . LEU A 1 250 ? -18.366 5.422 3.127 1.00 94.12 250 LEU A O 1
ATOM 1821 N N . ALA A 1 251 ? -19.194 7.505 3.028 1.00 93.81 251 ALA A N 1
ATOM 1822 C CA . ALA A 1 251 ? -20.017 7.259 1.847 1.00 93.81 251 ALA A CA 1
ATOM 1823 C C . ALA A 1 251 ? -19.164 6.847 0.635 1.00 93.81 251 ALA A C 1
ATOM 1825 O O . ALA A 1 251 ? -19.508 5.891 -0.057 1.00 93.81 251 ALA A O 1
ATOM 1826 N N . ALA A 1 252 ? -18.023 7.509 0.416 1.00 93.88 252 ALA A N 1
ATOM 1827 C CA . ALA A 1 252 ? -17.085 7.155 -0.648 1.00 93.88 252 ALA A CA 1
ATOM 1828 C C . ALA A 1 252 ? -16.472 5.758 -0.448 1.00 93.88 252 ALA A C 1
ATOM 1830 O O . ALA A 1 252 ? -16.399 4.977 -1.395 1.00 93.88 252 ALA A O 1
ATOM 1831 N N . ALA A 1 253 ? -16.074 5.418 0.782 1.00 94.31 253 ALA A N 1
ATOM 1832 C CA . ALA A 1 253 ? -15.522 4.107 1.108 1.00 94.31 253 ALA A CA 1
ATOM 1833 C C . ALA A 1 253 ? -16.552 2.978 0.925 1.00 94.31 253 ALA A C 1
ATOM 1835 O O . ALA A 1 253 ? -16.221 1.934 0.368 1.00 94.31 253 ALA A O 1
ATOM 1836 N N . LEU A 1 254 ? -17.807 3.196 1.339 1.00 93.38 254 LEU A N 1
ATOM 1837 C CA . LEU A 1 254 ? -18.900 2.244 1.122 1.00 93.38 254 LEU A CA 1
ATOM 1838 C C . LEU A 1 254 ? -19.229 2.075 -0.365 1.00 93.38 254 LEU A C 1
ATOM 1840 O O . LEU A 1 254 ? -19.461 0.953 -0.804 1.00 93.38 254 LEU A O 1
ATOM 1844 N N . ALA A 1 255 ? -19.223 3.160 -1.143 1.00 92.06 255 ALA A N 1
ATOM 1845 C CA . ALA A 1 255 ? -19.443 3.095 -2.584 1.00 92.06 255 ALA A CA 1
ATOM 1846 C C . ALA A 1 255 ? -18.330 2.308 -3.297 1.00 92.06 255 ALA A C 1
ATOM 1848 O O . ALA A 1 255 ? -18.624 1.474 -4.151 1.00 92.06 255 ALA A O 1
ATOM 1849 N N . GLU A 1 256 ? -17.061 2.525 -2.926 1.00 91.00 256 GLU A N 1
ATOM 1850 C CA . GLU A 1 256 ? -15.940 1.771 -3.499 1.00 91.00 256 GLU A CA 1
ATOM 1851 C C . GLU A 1 256 ? -15.956 0.296 -3.070 1.00 91.00 256 GLU A C 1
ATOM 1853 O O . GLU A 1 256 ? -15.667 -0.570 -3.891 1.00 91.00 256 GLU A O 1
ATOM 1858 N N . ALA A 1 257 ? -16.339 -0.011 -1.826 1.00 90.12 257 ALA A N 1
ATOM 1859 C CA . ALA A 1 257 ? -16.533 -1.391 -1.376 1.00 90.12 257 ALA A CA 1
ATOM 1860 C C . ALA A 1 257 ? -17.668 -2.084 -2.151 1.00 90.12 257 ALA A C 1
ATOM 1862 O O . ALA A 1 257 ? -17.482 -3.190 -2.651 1.00 90.12 257 ALA A O 1
ATOM 1863 N N . ALA A 1 258 ? -18.811 -1.413 -2.321 1.00 87.00 258 ALA A N 1
ATOM 1864 C CA . ALA A 1 258 ? -19.957 -1.946 -3.055 1.00 87.00 258 ALA A CA 1
ATOM 1865 C C . ALA A 1 258 ? -19.659 -2.177 -4.545 1.00 87.00 258 ALA A C 1
ATOM 1867 O O . ALA A 1 258 ? -20.197 -3.106 -5.136 1.00 87.00 258 ALA A O 1
ATOM 1868 N N . ALA A 1 259 ? -18.787 -1.368 -5.154 1.00 85.50 259 ALA A N 1
ATOM 1869 C CA . ALA A 1 259 ? -18.376 -1.537 -6.549 1.00 85.50 259 ALA A CA 1
ATOM 1870 C C . ALA A 1 259 ? -17.502 -2.784 -6.795 1.00 85.50 259 ALA A C 1
ATOM 1872 O O . ALA A 1 259 ? -17.307 -3.165 -7.948 1.00 85.50 259 ALA A O 1
ATOM 1873 N N . ARG A 1 260 ? -16.954 -3.396 -5.736 1.00 80.06 260 ARG A N 1
ATOM 1874 C CA . ARG A 1 260 ? -16.140 -4.622 -5.816 1.00 80.06 260 ARG A CA 1
ATOM 1875 C C . ARG A 1 260 ? -16.956 -5.891 -5.668 1.00 80.06 260 ARG A C 1
ATOM 1877 O O . ARG A 1 260 ? -16.491 -6.952 -6.068 1.00 80.06 260 ARG A O 1
ATOM 1884 N N . ASP A 1 261 ? -18.159 -5.788 -5.117 1.00 66.69 261 ASP A N 1
ATOM 1885 C CA . ASP A 1 261 ? -19.061 -6.923 -5.096 1.00 66.69 261 ASP A CA 1
ATOM 1886 C C . ASP A 1 261 ? -19.569 -7.175 -6.520 1.00 66.69 261 ASP A C 1
ATOM 1888 O O . ASP A 1 261 ? -20.120 -6.264 -7.150 1.00 66.69 261 ASP A O 1
ATOM 1892 N N . PRO A 1 262 ? -19.431 -8.400 -7.056 1.00 56.31 262 PRO A N 1
ATOM 1893 C CA . PRO A 1 262 ? -20.129 -8.743 -8.279 1.00 56.31 262 PRO A CA 1
ATOM 1894 C C . PRO A 1 262 ? -21.632 -8.586 -8.029 1.00 56.31 262 PRO A C 1
ATOM 1896 O O . PRO A 1 262 ? -22.171 -9.098 -7.042 1.00 56.31 262 PRO A O 1
ATOM 1899 N N . VAL A 1 263 ? -22.325 -7.880 -8.927 1.00 51.75 263 VAL A N 1
ATOM 1900 C CA . VAL A 1 263 ? -23.791 -7.913 -8.962 1.00 51.75 263 VAL A CA 1
ATOM 1901 C C . VAL A 1 263 ? -24.173 -9.387 -9.103 1.00 51.75 263 VAL A C 1
ATOM 1903 O O . VAL A 1 263 ? -23.720 -10.015 -10.061 1.00 51.75 263 VAL A O 1
ATOM 1906 N N . PRO A 1 264 ? -24.940 -9.978 -8.168 1.00 46.66 264 PRO A N 1
ATOM 1907 C CA . PRO A 1 264 ? -25.379 -11.349 -8.348 1.00 46.66 264 PRO A CA 1
ATOM 1908 C C . PRO A 1 264 ? -26.160 -11.423 -9.659 1.00 46.66 264 PRO A C 1
ATOM 1910 O O . PRO A 1 264 ? -27.051 -10.602 -9.888 1.00 46.66 264 PRO A O 1
ATOM 1913 N N . GLU A 1 265 ? -25.835 -12.388 -10.516 1.00 44.00 265 GLU A N 1
ATOM 1914 C CA . GLU A 1 265 ? -26.757 -12.819 -11.563 1.00 44.00 265 GLU A CA 1
ATOM 1915 C C . GLU A 1 265 ? -28.040 -13.255 -10.839 1.00 44.00 265 GLU A C 1
ATOM 1917 O O . GLU A 1 265 ? -28.062 -14.266 -10.137 1.00 44.00 265 GLU A O 1
ATOM 1922 N N . LEU A 1 266 ? -29.066 -12.400 -10.854 1.00 44.62 266 LEU A N 1
ATOM 1923 C CA . LEU A 1 266 ? -30.292 -12.640 -10.101 1.00 44.62 266 LEU A CA 1
ATOM 1924 C C . LEU A 1 266 ? -31.059 -13.789 -10.755 1.00 44.62 266 LEU A C 1
ATOM 1926 O O . LEU A 1 266 ? -31.646 -13.613 -11.821 1.00 44.62 266 LEU A O 1
ATOM 1930 N N . ASP A 1 267 ? -31.141 -14.915 -10.054 1.00 44.41 267 ASP A N 1
ATOM 1931 C CA . ASP A 1 267 ? -32.238 -15.859 -10.222 1.00 44.41 267 ASP A CA 1
ATOM 1932 C C . ASP A 1 267 ? -33.471 -15.256 -9.500 1.00 44.41 267 ASP A C 1
ATOM 1934 O O . ASP A 1 267 ? -33.431 -15.037 -8.282 1.00 44.41 267 ASP A O 1
ATOM 1938 N N . PRO A 1 268 ? -34.562 -14.901 -10.204 1.00 47.44 268 PRO A N 1
ATOM 1939 C CA . PRO A 1 268 ? -35.639 -14.049 -9.677 1.00 47.44 268 PRO A CA 1
ATOM 1940 C C . PRO A 1 268 ? -36.526 -14.706 -8.600 1.00 47.44 268 PRO A C 1
ATOM 1942 O O . PRO A 1 268 ? -37.483 -14.090 -8.134 1.00 47.44 268 PRO A O 1
ATOM 1945 N N . ALA A 1 269 ? -36.236 -15.941 -8.185 1.00 50.91 269 ALA A N 1
ATOM 1946 C CA . ALA A 1 269 ? -37.093 -16.721 -7.291 1.00 50.91 269 ALA A CA 1
ATOM 1947 C C . ALA A 1 269 ? -36.799 -16.547 -5.786 1.00 50.91 269 ALA A C 1
ATOM 1949 O O . ALA A 1 269 ? -37.595 -16.992 -4.961 1.00 50.91 269 ALA A O 1
ATOM 1950 N N . ILE A 1 270 ? -35.684 -15.914 -5.395 1.00 48.84 270 ILE A N 1
ATOM 1951 C CA . ILE A 1 270 ? -35.251 -15.856 -3.985 1.00 48.84 270 ILE A CA 1
ATOM 1952 C C . ILE A 1 270 ? -34.917 -14.412 -3.588 1.00 48.84 270 ILE A C 1
ATOM 1954 O O . ILE A 1 270 ? -33.765 -14.054 -3.366 1.00 48.84 270 ILE A O 1
ATOM 1958 N N . VAL A 1 271 ? -35.927 -13.546 -3.476 1.00 41.62 271 VAL A N 1
ATOM 1959 C CA . VAL A 1 271 ? -35.748 -12.218 -2.864 1.00 41.62 271 VAL A CA 1
ATOM 1960 C C . VAL A 1 271 ? -36.740 -12.046 -1.720 1.00 41.62 271 VAL A C 1
ATOM 1962 O O . VAL A 1 271 ? -37.845 -11.537 -1.883 1.00 41.62 271 VAL A O 1
ATOM 1965 N N . ALA A 1 272 ? -36.321 -12.464 -0.524 1.00 36.31 272 ALA A N 1
ATOM 1966 C CA . ALA A 1 272 ? -36.909 -11.972 0.714 1.00 36.31 272 ALA A CA 1
ATOM 1967 C C . ALA A 1 272 ? -36.256 -10.615 1.066 1.00 36.31 272 ALA A C 1
ATOM 1969 O O . ALA A 1 272 ? -35.030 -10.521 1.106 1.00 36.31 272 ALA A O 1
ATOM 1970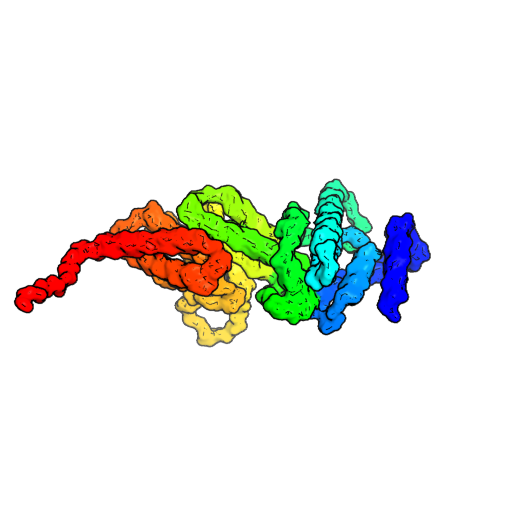 N N . PRO A 1 273 ? -37.025 -9.560 1.389 1.00 38.53 273 PRO A N 1
ATOM 1971 C CA . PRO A 1 273 ? -36.512 -8.197 1.591 1.00 38.53 273 PRO A CA 1
ATOM 1972 C C . PRO A 1 273 ? -35.699 -7.988 2.886 1.00 38.53 273 PRO A C 1
ATOM 1974 O O . PRO A 1 273 ? -35.335 -6.862 3.214 1.00 38.53 273 PRO A O 1
ATOM 1977 N N . LYS A 1 274 ? -35.393 -9.051 3.643 1.00 33.56 274 LYS A N 1
ATOM 1978 C CA . LYS A 1 274 ? -34.649 -8.973 4.916 1.00 33.56 274 LYS A CA 1
ATOM 1979 C C . LYS A 1 274 ? -33.132 -9.139 4.766 1.00 33.56 274 LYS A C 1
ATOM 1981 O O . LYS A 1 274 ? -32.402 -8.807 5.692 1.00 33.56 274 LYS A O 1
ATOM 1986 N N . THR A 1 275 ? -32.645 -9.587 3.612 1.00 33.31 275 THR A N 1
ATOM 1987 C CA . THR A 1 275 ? -31.214 -9.842 3.356 1.00 33.31 275 THR A CA 1
ATOM 1988 C C . THR A 1 275 ? -30.470 -8.672 2.708 1.00 33.31 275 THR A C 1
ATOM 1990 O O . THR A 1 275 ? -29.251 -8.725 2.587 1.00 33.31 275 THR A O 1
ATOM 1993 N N . LEU A 1 276 ? -31.161 -7.587 2.334 1.00 38.97 276 LEU A N 1
ATOM 1994 C CA . LEU A 1 276 ? -30.532 -6.402 1.729 1.00 38.97 276 LEU A CA 1
ATOM 1995 C C . LEU A 1 276 ? -29.923 -5.425 2.750 1.00 38.97 276 LEU A C 1
ATOM 1997 O O . LEU A 1 276 ? -29.107 -4.594 2.370 1.00 38.97 276 LEU A O 1
ATOM 2001 N N . LEU A 1 277 ? -30.274 -5.534 4.036 1.00 38.38 277 LEU A N 1
ATOM 2002 C CA . LEU A 1 277 ? -29.796 -4.627 5.094 1.00 38.38 277 LEU A CA 1
ATOM 2003 C C . LEU A 1 277 ? -28.717 -5.241 6.006 1.00 38.38 277 LEU A C 1
ATOM 2005 O O . LEU A 1 277 ? -28.233 -4.577 6.917 1.00 38.38 277 LEU A O 1
ATOM 2009 N N . LEU A 1 278 ? -28.332 -6.497 5.756 1.00 35.09 278 LEU A N 1
ATOM 2010 C CA . LEU A 1 278 ? -27.351 -7.269 6.532 1.00 35.09 278 LEU A CA 1
ATOM 2011 C C . LEU A 1 278 ? -26.407 -8.054 5.604 1.00 35.09 278 LEU A C 1
ATOM 2013 O O . LEU A 1 278 ? -26.073 -9.206 5.869 1.00 35.09 278 LEU A O 1
ATOM 2017 N N . ARG A 1 279 ? -25.978 -7.461 4.483 1.00 35.53 279 ARG A N 1
ATOM 2018 C CA . ARG A 1 279 ? -24.868 -8.038 3.712 1.00 35.53 279 ARG A CA 1
ATOM 2019 C C . ARG A 1 279 ? -23.565 -7.791 4.472 1.00 35.53 279 ARG A C 1
ATOM 2021 O O . ARG A 1 279 ? -22.994 -6.712 4.397 1.00 35.53 279 ARG A O 1
ATOM 2028 N N . THR A 1 280 ? -23.138 -8.791 5.239 1.00 38.84 280 THR A N 1
ATOM 2029 C CA . THR A 1 280 ? -21.865 -8.822 5.980 1.00 38.84 280 THR A CA 1
ATOM 2030 C C . THR A 1 280 ? -20.772 -9.632 5.274 1.00 38.84 280 THR A C 1
ATOM 2032 O O . THR A 1 280 ? -19.671 -9.733 5.805 1.00 38.84 280 THR A O 1
ATOM 2035 N N . SER A 1 281 ? -21.028 -10.187 4.084 1.00 39.59 281 SER A N 1
ATOM 2036 C CA . SER A 1 281 ? -20.003 -10.860 3.274 1.00 39.59 281 SER A CA 1
ATOM 2037 C C . SER A 1 281 ? -19.921 -10.248 1.877 1.00 39.59 281 SER A C 1
ATOM 2039 O O . SER A 1 281 ? -20.522 -10.724 0.915 1.00 39.59 281 SER A O 1
ATOM 2041 N N . THR A 1 282 ? -19.176 -9.161 1.794 1.00 48.53 282 THR A N 1
ATOM 2042 C CA . THR A 1 282 ? -18.572 -8.646 0.569 1.00 48.53 282 THR A CA 1
ATOM 2043 C C . THR A 1 282 ? -17.437 -9.603 0.186 1.00 48.53 282 THR A C 1
ATOM 2045 O O . THR A 1 282 ? -16.365 -9.572 0.785 1.00 48.53 282 THR A O 1
ATOM 2048 N N . GLY A 1 283 ? -17.692 -10.549 -0.722 1.00 53.03 283 GLY A N 1
ATOM 2049 C CA . GLY A 1 283 ? -16.772 -11.670 -0.985 1.00 53.03 283 GLY A CA 1
ATOM 2050 C C . GLY A 1 283 ? -15.372 -11.245 -1.452 1.00 53.03 283 GLY A C 1
ATOM 2051 O O . GLY A 1 283 ? -14.410 -11.960 -1.189 1.00 53.03 283 GLY A O 1
ATOM 2052 N N . ASP A 1 284 ? -15.266 -10.069 -2.080 1.00 69.69 284 ASP A N 1
ATOM 2053 C CA . ASP A 1 284 ? -14.014 -9.486 -2.590 1.00 69.69 284 ASP A CA 1
ATOM 2054 C C . ASP A 1 284 ? -13.465 -8.346 -1.702 1.00 69.69 284 ASP A C 1
ATOM 2056 O O . ASP A 1 284 ? -12.408 -7.780 -1.993 1.00 69.69 284 ASP A O 1
ATOM 2060 N N . VAL A 1 285 ? -14.153 -7.975 -0.611 1.00 84.25 285 VAL A N 1
ATOM 2061 C CA . VAL A 1 285 ? -13.659 -6.943 0.316 1.00 84.25 285 VAL A CA 1
ATOM 2062 C C . VAL A 1 285 ? -12.976 -7.610 1.512 1.00 84.25 285 VAL A C 1
ATOM 2064 O O . VAL A 1 285 ? -13.583 -8.434 2.200 1.00 84.25 285 VAL A O 1
ATOM 2067 N N . PRO A 1 286 ? -11.729 -7.223 1.824 1.00 89.12 286 PRO A N 1
ATOM 2068 C CA . PRO A 1 286 ? -11.001 -7.767 2.961 1.00 89.12 286 PRO A CA 1
ATOM 2069 C C . PRO A 1 286 ? -11.737 -7.623 4.305 1.00 89.12 286 PRO A C 1
ATOM 2071 O O . PRO A 1 286 ? -12.370 -6.603 4.592 1.00 89.12 286 PRO A O 1
ATOM 2074 N N . ALA A 1 287 ? -11.615 -8.634 5.171 1.00 90.50 287 ALA A N 1
ATOM 2075 C CA . ALA A 1 287 ? -12.286 -8.664 6.475 1.00 90.50 287 ALA A CA 1
ATOM 2076 C C . ALA A 1 287 ? -11.898 -7.483 7.388 1.00 90.50 287 ALA A C 1
ATOM 2078 O O . ALA A 1 287 ? -12.737 -6.962 8.125 1.00 90.50 287 ALA A O 1
ATOM 2079 N N . ASP A 1 288 ? -10.649 -7.018 7.303 1.00 92.25 288 ASP A N 1
ATOM 2080 C CA . ASP A 1 288 ? -10.169 -5.844 8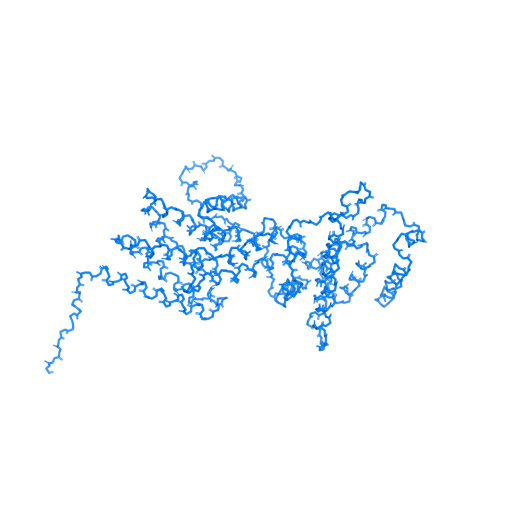.033 1.00 92.25 288 ASP A CA 1
ATOM 2081 C C . ASP A 1 288 ? -10.858 -4.549 7.591 1.00 92.25 288 ASP A C 1
ATOM 2083 O O . ASP A 1 288 ? -11.203 -3.715 8.430 1.00 92.25 288 ASP A O 1
ATOM 2087 N N . VAL A 1 289 ? -11.114 -4.402 6.289 1.00 94.19 289 VAL A N 1
ATOM 2088 C CA . VAL A 1 289 ? -11.882 -3.282 5.737 1.00 94.19 289 VAL A CA 1
ATOM 2089 C C . VAL A 1 289 ? -13.325 -3.320 6.235 1.00 94.19 289 VAL A C 1
ATOM 2091 O O . VAL A 1 289 ? -13.835 -2.294 6.684 1.00 94.19 289 VAL A O 1
ATOM 2094 N N . ASN A 1 290 ? -13.976 -4.486 6.213 1.00 93.56 290 ASN A N 1
ATOM 2095 C CA . ASN A 1 290 ? -15.347 -4.633 6.712 1.00 93.56 290 ASN A CA 1
ATOM 2096 C C . ASN A 1 290 ? -15.460 -4.239 8.192 1.00 93.56 290 ASN A C 1
ATOM 2098 O O . ASN A 1 290 ? -16.352 -3.474 8.569 1.00 93.56 290 ASN A O 1
ATOM 2102 N N . LEU A 1 291 ? -14.519 -4.697 9.023 1.00 94.69 291 LEU A N 1
ATOM 2103 C CA . LEU A 1 291 ? -14.460 -4.314 10.431 1.00 94.69 291 LEU A CA 1
ATOM 2104 C C . LEU A 1 291 ? -14.234 -2.803 10.603 1.00 94.69 291 LEU A C 1
ATOM 2106 O O . LEU A 1 291 ? -14.914 -2.159 11.402 1.00 94.69 291 LEU A O 1
ATOM 2110 N N . ALA A 1 292 ? -13.318 -2.211 9.836 1.00 95.94 292 ALA A N 1
ATOM 2111 C CA . ALA A 1 292 ? -13.045 -0.777 9.890 1.00 95.94 292 ALA A CA 1
ATOM 2112 C C . ALA A 1 292 ? -14.242 0.079 9.448 1.00 95.94 292 ALA A C 1
ATOM 2114 O O . ALA A 1 292 ? -14.537 1.090 10.088 1.00 95.94 292 ALA A O 1
ATOM 2115 N N . LEU A 1 293 ? -14.976 -0.337 8.413 1.00 95.38 293 LEU A N 1
ATOM 2116 C CA . LEU A 1 293 ? -16.217 0.309 7.976 1.00 95.38 293 LEU A CA 1
ATOM 2117 C C . LEU A 1 293 ? -17.309 0.224 9.046 1.00 95.38 293 LEU A C 1
ATOM 2119 O O . LEU A 1 293 ? -18.014 1.210 9.287 1.00 95.38 293 LEU A O 1
ATOM 2123 N N . ALA A 1 294 ? -17.428 -0.918 9.729 1.00 94.50 294 ALA A N 1
ATOM 2124 C CA . ALA A 1 294 ? -18.342 -1.075 10.857 1.00 94.50 294 ALA A CA 1
ATOM 2125 C C . ALA A 1 294 ? -17.969 -0.127 12.012 1.00 94.50 294 ALA A C 1
ATOM 2127 O O . ALA A 1 294 ? -18.834 0.589 12.523 1.00 94.50 294 ALA A O 1
ATOM 2128 N N . CYS A 1 295 ? -16.679 -0.030 12.353 1.00 95.38 295 CYS A N 1
ATOM 2129 C CA . CYS A 1 295 ? -16.161 0.925 13.337 1.00 95.38 295 CYS A CA 1
ATOM 2130 C C . CYS A 1 295 ? -16.447 2.384 12.942 1.00 95.38 295 CYS A C 1
ATOM 2132 O O . CYS A 1 295 ? -16.936 3.161 13.764 1.00 95.38 295 CYS A O 1
ATOM 2134 N N . ALA A 1 296 ? -16.204 2.767 11.686 1.00 94.56 296 ALA A N 1
ATOM 2135 C CA . ALA A 1 296 ? -16.469 4.119 11.191 1.00 94.56 296 ALA A CA 1
ATOM 2136 C C . ALA A 1 296 ? -17.967 4.466 11.236 1.00 94.56 296 ALA A C 1
ATOM 2138 O O . ALA A 1 296 ? -18.352 5.545 11.696 1.00 94.56 296 ALA A O 1
ATOM 2139 N N . SER A 1 297 ? -18.820 3.516 10.847 1.00 93.50 297 SER A N 1
ATOM 2140 C CA . SER A 1 297 ? -20.280 3.643 10.913 1.00 93.50 297 SER A CA 1
ATOM 2141 C C . SER A 1 297 ? -20.776 3.777 12.353 1.00 93.50 297 SER A C 1
ATOM 2143 O O . SER A 1 297 ? -21.672 4.576 12.632 1.00 93.50 297 SER A O 1
ATOM 2145 N N . ALA A 1 298 ? -20.192 3.020 13.285 1.00 92.75 298 ALA A N 1
ATOM 2146 C CA . ALA A 1 298 ? -20.494 3.126 14.706 1.00 92.75 298 ALA A CA 1
ATOM 2147 C C . ALA A 1 298 ? -20.064 4.489 15.269 1.00 92.75 298 ALA A C 1
ATOM 2149 O O . ALA A 1 298 ? -20.849 5.132 15.960 1.00 92.75 298 ALA A O 1
ATOM 2150 N N . LEU A 1 299 ? -18.870 4.985 14.922 1.00 91.75 299 LEU A N 1
ATOM 2151 C CA . LEU A 1 299 ? -18.397 6.318 15.320 1.00 91.75 299 LEU A CA 1
ATOM 2152 C C . LEU A 1 299 ? -19.314 7.441 14.822 1.00 91.75 299 LEU A C 1
ATOM 2154 O O . LEU A 1 299 ? -19.585 8.383 15.570 1.00 91.75 299 LEU A O 1
ATOM 2158 N N . GLN A 1 300 ? -19.805 7.344 13.583 1.00 90.88 300 GLN A N 1
ATOM 2159 C CA . GLN A 1 300 ? -20.770 8.299 13.041 1.00 90.88 300 GLN A CA 1
ATOM 2160 C C . GLN A 1 300 ? -22.080 8.270 13.838 1.00 90.88 300 GLN A C 1
ATOM 2162 O O . GLN A 1 300 ? -22.513 9.306 14.337 1.00 90.88 300 GLN A O 1
ATOM 2167 N N . ARG A 1 301 ? -22.659 7.081 14.047 1.00 90.38 301 ARG A N 1
ATOM 2168 C CA . ARG A 1 301 ? -23.936 6.909 14.763 1.00 90.38 301 ARG A CA 1
ATOM 2169 C C . ARG A 1 301 ? -23.860 7.203 16.253 1.00 90.38 301 ARG A C 1
ATOM 2171 O O . ARG A 1 301 ? -24.852 7.624 16.837 1.00 90.38 301 ARG A O 1
ATOM 2178 N N . LEU A 1 302 ? -22.700 7.024 16.880 1.00 88.19 302 LEU A N 1
ATOM 2179 C CA . LEU A 1 302 ? -22.477 7.492 18.244 1.00 88.19 302 LEU A CA 1
ATOM 2180 C C . LEU A 1 302 ? -22.609 9.016 18.317 1.00 88.19 302 LEU A C 1
ATOM 2182 O O . LEU A 1 302 ? -22.983 9.541 19.363 1.00 88.19 302 LEU A O 1
ATOM 2186 N N . GLY A 1 303 ? -22.236 9.745 17.257 1.00 83.94 303 GLY A N 1
ATOM 2187 C CA . GLY A 1 303 ? -22.323 11.205 17.168 1.00 83.94 303 GLY A CA 1
ATOM 2188 C C . GLY A 1 303 ? -23.744 11.759 17.212 1.00 83.94 303 GLY A C 1
ATOM 2189 O O . GLY A 1 303 ? -23.921 12.900 17.629 1.00 83.94 303 GLY A O 1
ATOM 2190 N N . GLU A 1 304 ? -24.736 10.949 16.852 1.00 86.56 304 GLU A N 1
ATOM 2191 C CA . GLU A 1 304 ? -26.140 11.339 16.814 1.00 86.56 304 GLU A CA 1
ATOM 2192 C C . GLU A 1 304 ? -26.904 10.735 18.007 1.00 86.56 304 GLU A C 1
ATOM 2194 O O . GLU A 1 304 ? -26.820 9.528 18.257 1.00 86.56 304 GLU A O 1
ATOM 2199 N N . PRO A 1 305 ? -27.686 11.533 18.759 1.00 83.00 305 PRO A N 1
ATOM 2200 C CA . PRO A 1 305 ? -28.359 11.053 19.966 1.00 83.00 305 PRO A CA 1
ATOM 2201 C C . PRO A 1 305 ? -29.390 9.955 19.666 1.00 83.00 305 PRO A C 1
ATOM 2203 O O . PRO A 1 305 ? -29.523 9.011 20.442 1.00 83.00 305 PRO A O 1
ATOM 2206 N N . ILE A 1 306 ? -30.067 10.043 18.517 1.00 87.38 306 ILE A N 1
ATOM 2207 C CA . ILE A 1 306 ? -31.142 9.128 18.104 1.00 87.38 306 ILE A CA 1
ATOM 2208 C C . ILE A 1 306 ? -30.593 7.721 17.824 1.00 87.38 306 ILE A C 1
ATOM 2210 O O . ILE A 1 306 ? -31.216 6.723 18.178 1.00 87.38 306 ILE A O 1
ATOM 2214 N N . THR A 1 307 ? -29.402 7.620 17.230 1.00 88.06 307 THR A N 1
ATOM 2215 C CA . THR A 1 307 ? -28.802 6.334 16.842 1.00 88.06 307 THR A CA 1
ATOM 2216 C C . THR A 1 307 ? -27.825 5.775 17.873 1.00 88.06 307 THR A C 1
ATOM 2218 O O . THR A 1 307 ? -27.289 4.683 17.670 1.00 88.06 307 THR A O 1
ATOM 2221 N N . LYS A 1 308 ? -27.601 6.478 18.992 1.00 86.12 308 LYS A N 1
ATOM 2222 C CA . LYS A 1 308 ? -26.594 6.124 20.005 1.00 86.12 308 LYS A CA 1
ATOM 2223 C C . LYS A 1 308 ? -26.797 4.719 20.578 1.00 86.12 308 LYS A C 1
ATOM 2225 O O . LYS A 1 308 ? -25.843 3.951 20.629 1.00 86.12 308 LYS A O 1
ATOM 2230 N N . LEU A 1 309 ? -28.025 4.355 20.959 1.00 85.44 309 LEU A N 1
ATOM 2231 C CA . LEU A 1 309 ? -28.325 3.017 21.495 1.00 85.44 309 LEU A CA 1
ATOM 2232 C C . LEU A 1 309 ? -28.044 1.915 20.471 1.00 85.44 309 LEU A C 1
ATOM 2234 O O . LEU A 1 309 ? -27.429 0.905 20.803 1.00 85.44 309 LEU A O 1
ATOM 2238 N N . ARG A 1 310 ? -28.428 2.132 19.207 1.00 87.31 310 ARG A N 1
ATOM 2239 C CA . ARG A 1 310 ? -28.150 1.174 18.133 1.00 87.31 310 ARG A CA 1
ATOM 2240 C C . ARG A 1 310 ? -26.652 1.030 17.876 1.00 87.31 310 ARG A C 1
ATOM 2242 O O . ARG A 1 310 ? -26.184 -0.074 17.627 1.00 87.31 310 ARG A O 1
ATOM 2249 N N . ALA A 1 311 ? -25.905 2.129 17.957 1.00 87.75 311 ALA A N 1
ATOM 2250 C CA . ALA A 1 311 ? -24.455 2.097 17.828 1.00 87.75 311 ALA A CA 1
ATOM 2251 C C . ALA A 1 311 ? -23.801 1.254 18.931 1.00 87.75 311 ALA A C 1
ATOM 2253 O O . ALA A 1 311 ? -22.903 0.485 18.624 1.00 87.75 311 ALA A O 1
ATOM 2254 N N . LEU A 1 312 ? -24.272 1.335 20.181 1.00 88.50 312 LEU A N 1
ATOM 2255 C CA . LEU A 1 312 ? -23.730 0.522 21.277 1.00 88.50 312 LEU A CA 1
ATOM 2256 C C . LEU A 1 312 ? -23.933 -0.984 21.056 1.00 88.50 312 LEU A C 1
ATOM 2258 O O . LEU A 1 312 ? -22.997 -1.750 21.260 1.00 88.50 312 LEU A O 1
ATOM 2262 N N . VAL A 1 313 ? -25.116 -1.394 20.587 1.00 88.12 313 VAL A N 1
ATOM 2263 C CA . VAL A 1 313 ? -25.401 -2.804 20.260 1.00 88.12 313 VAL A CA 1
ATOM 2264 C C . VAL A 1 313 ? -24.517 -3.295 19.114 1.00 88.12 313 VAL A C 1
ATOM 2266 O O . VAL A 1 313 ? -23.955 -4.382 19.184 1.00 88.12 313 VAL A O 1
ATOM 2269 N N . ASP A 1 314 ? -24.349 -2.483 18.070 1.00 88.62 314 ASP A N 1
ATOM 2270 C CA . ASP A 1 314 ? -23.502 -2.867 16.940 1.00 88.62 314 ASP A CA 1
ATOM 2271 C C . ASP A 1 314 ? -22.011 -2.932 17.329 1.00 88.62 314 ASP A C 1
ATOM 2273 O O . ASP A 1 314 ? -21.275 -3.729 16.757 1.00 88.62 314 ASP A O 1
ATOM 2277 N N . ILE A 1 315 ? -21.567 -2.136 18.314 1.00 90.19 315 ILE A N 1
ATOM 2278 C CA . ILE A 1 315 ? -20.195 -2.187 18.849 1.00 90.19 315 ILE A CA 1
ATOM 2279 C C . ILE A 1 315 ? -19.936 -3.492 19.607 1.00 90.19 315 ILE A C 1
ATOM 2281 O O . ILE A 1 315 ? -18.855 -4.061 19.476 1.00 90.19 315 ILE A O 1
ATOM 2285 N N . GLU A 1 316 ? -20.915 -3.977 20.375 1.00 88.31 316 GLU A N 1
ATOM 2286 C CA . GLU A 1 316 ? -20.824 -5.273 21.062 1.00 88.31 316 GLU A CA 1
ATOM 2287 C C . GLU A 1 316 ? -20.659 -6.433 20.064 1.00 88.31 316 GLU A C 1
ATOM 2289 O O . GLU A 1 316 ? -19.951 -7.395 20.346 1.00 88.31 316 GLU A O 1
ATOM 2294 N N . GLY A 1 317 ? -21.265 -6.315 18.879 1.00 87.44 317 GLY A N 1
ATOM 2295 C CA . GLY A 1 317 ? -21.191 -7.310 17.808 1.00 87.44 317 GLY A CA 1
ATOM 2296 C C . GLY A 1 317 ? -19.994 -7.180 16.860 1.00 87.44 317 GLY A C 1
ATOM 2297 O O . GLY A 1 317 ? -19.965 -7.879 15.847 1.00 87.44 317 GLY A O 1
ATOM 2298 N N . LEU A 1 318 ? -19.032 -6.286 17.122 1.00 91.12 318 LEU A N 1
ATOM 2299 C CA . LEU A 1 318 ? -17.864 -6.136 16.249 1.00 91.12 318 LEU A CA 1
ATOM 2300 C C . LEU A 1 318 ? -17.001 -7.402 16.261 1.00 91.12 318 LEU A C 1
ATOM 2302 O O . LEU A 1 318 ? -16.716 -7.979 17.310 1.00 91.12 318 LEU A O 1
ATOM 2306 N N . ALA A 1 319 ? -16.541 -7.802 15.076 1.00 88.75 319 ALA A N 1
ATOM 2307 C CA . ALA A 1 319 ? -15.601 -8.904 14.943 1.00 88.75 319 ALA A CA 1
ATOM 2308 C C . ALA A 1 319 ? -14.266 -8.581 15.633 1.00 88.75 319 ALA A C 1
ATOM 2310 O O . ALA A 1 319 ? -13.856 -7.423 15.758 1.00 88.75 319 ALA A O 1
ATOM 2311 N N . LYS A 1 320 ? -13.560 -9.631 16.054 1.00 91.44 320 LYS A N 1
ATOM 2312 C CA . LYS A 1 320 ? -12.221 -9.502 16.627 1.00 91.44 320 LYS A CA 1
ATOM 2313 C C . LYS A 1 320 ? -11.259 -8.921 15.572 1.00 91.44 320 LYS A C 1
ATOM 2315 O O . LYS A 1 320 ? -11.214 -9.445 14.461 1.00 91.44 320 LYS A O 1
ATOM 2320 N N . PRO A 1 321 ? -10.476 -7.877 15.897 1.00 93.44 321 PRO A N 1
ATOM 2321 C CA . PRO A 1 321 ? -9.509 -7.324 14.957 1.00 93.44 321 PRO A CA 1
ATOM 2322 C C . PRO A 1 321 ? -8.289 -8.240 14.795 1.00 93.44 321 PRO A C 1
ATOM 2324 O O . PRO A 1 321 ? -7.781 -8.784 15.779 1.00 93.44 321 PRO A O 1
ATOM 2327 N N . GLU A 1 322 ? -7.805 -8.364 13.557 1.00 92.00 322 GLU A N 1
ATOM 2328 C CA . GLU A 1 322 ? -6.637 -9.186 13.187 1.00 92.00 322 GLU A CA 1
ATOM 2329 C C . GLU A 1 322 ? -5.593 -8.430 12.346 1.00 92.00 322 GLU A C 1
ATOM 2331 O O . GLU A 1 322 ? -4.595 -9.014 11.944 1.00 92.00 322 GLU A O 1
ATOM 2336 N N . SER A 1 323 ? -5.793 -7.134 12.093 1.00 93.94 323 SER A N 1
ATOM 2337 C CA . SER A 1 323 ? -4.844 -6.292 11.356 1.00 93.94 323 SER A CA 1
ATOM 2338 C C . SER A 1 323 ? -4.731 -4.903 11.978 1.00 93.94 323 SER A C 1
ATOM 2340 O O . SER A 1 323 ? -5.619 -4.470 12.720 1.00 93.94 323 SER A O 1
ATOM 2342 N N . VAL A 1 324 ? -3.681 -4.163 11.613 1.00 95.50 324 VAL A N 1
ATOM 2343 C CA . VAL A 1 324 ? -3.441 -2.779 12.066 1.00 95.50 324 VAL A CA 1
ATOM 2344 C C . VAL A 1 324 ? -4.640 -1.860 11.803 1.00 95.50 324 VAL A C 1
ATOM 2346 O O . VAL A 1 324 ? -4.998 -1.052 12.661 1.00 95.50 324 VAL A O 1
ATOM 2349 N N . LEU A 1 325 ? -5.320 -2.025 10.663 1.00 96.75 325 LEU A N 1
ATOM 2350 C CA . LEU A 1 325 ? -6.544 -1.288 10.331 1.00 96.75 325 LEU A CA 1
ATOM 2351 C C . LEU A 1 325 ? -7.705 -1.625 11.270 1.00 96.75 325 LEU A C 1
ATOM 2353 O O . LEU A 1 325 ? -8.356 -0.716 11.793 1.00 96.75 325 LEU A O 1
ATOM 2357 N N . GLY A 1 326 ? -7.921 -2.913 11.540 1.00 95.81 326 GLY A N 1
ATOM 2358 C CA . GLY A 1 326 ? -8.912 -3.358 12.516 1.00 95.81 326 GLY A CA 1
ATOM 2359 C C . GLY A 1 326 ? -8.612 -2.827 13.920 1.00 95.81 326 GLY A C 1
ATOM 2360 O O . GLY A 1 326 ? -9.500 -2.279 14.575 1.00 95.81 326 GLY A O 1
ATOM 2361 N N . PHE A 1 327 ? -7.353 -2.915 14.367 1.00 96.81 327 PHE A N 1
ATOM 2362 C CA . PHE A 1 327 ? -6.931 -2.401 15.672 1.00 96.81 327 PHE A CA 1
ATOM 2363 C C . PHE A 1 327 ? -7.164 -0.897 15.788 1.00 96.81 327 PHE A C 1
ATOM 2365 O O . PHE A 1 327 ? -7.753 -0.452 16.773 1.00 96.81 327 PHE A O 1
ATOM 2372 N N . ALA A 1 328 ? -6.754 -0.117 14.785 1.00 96.62 328 ALA A N 1
ATOM 2373 C CA . ALA A 1 328 ? -6.930 1.332 14.779 1.00 96.62 328 ALA A CA 1
ATOM 2374 C C . ALA A 1 328 ? -8.416 1.722 14.828 1.00 96.62 328 ALA A C 1
ATOM 2376 O O . ALA A 1 328 ? -8.799 2.595 15.610 1.00 96.62 328 ALA A O 1
ATOM 2377 N N . GLY A 1 329 ? -9.269 1.030 14.064 1.00 96.00 329 GLY A N 1
ATOM 2378 C CA . GLY A 1 329 ? -10.718 1.234 14.078 1.00 96.00 329 GLY A CA 1
ATOM 2379 C C . GLY A 1 329 ? -11.353 0.928 15.437 1.00 96.00 329 GLY A C 1
ATOM 2380 O O . GLY A 1 329 ? -12.021 1.789 16.015 1.00 96.00 329 GLY A O 1
ATOM 2381 N N . CYS A 1 330 ? -11.102 -0.263 15.988 1.00 96.19 330 CYS A N 1
ATOM 2382 C CA . CYS A 1 330 ? -11.616 -0.662 17.301 1.00 96.19 330 CYS A CA 1
ATOM 2383 C C . CYS A 1 330 ? -11.118 0.267 18.417 1.00 96.19 330 CYS A C 1
ATOM 2385 O O . CYS A 1 330 ? -11.884 0.656 19.299 1.00 96.19 330 CYS A O 1
ATOM 2387 N N . TYR A 1 331 ? -9.849 0.675 18.376 1.00 95.62 331 TYR A N 1
ATOM 2388 C CA . TYR A 1 331 ? -9.278 1.563 19.384 1.00 95.62 331 TYR A CA 1
ATOM 2389 C C . TYR A 1 331 ? -9.837 2.991 19.297 1.00 95.62 331 TYR A C 1
ATOM 2391 O O . TYR A 1 331 ? -10.070 3.630 20.328 1.00 95.62 331 TYR A O 1
ATOM 2399 N N . ALA A 1 332 ? -10.134 3.483 18.090 1.00 94.62 332 ALA A N 1
ATOM 2400 C CA . ALA A 1 332 ? -10.829 4.754 17.900 1.00 94.62 332 ALA A CA 1
ATOM 2401 C C . ALA A 1 332 ? -12.246 4.728 18.504 1.00 94.62 332 ALA A C 1
ATOM 2403 O O . ALA A 1 332 ? -12.625 5.662 19.217 1.00 94.62 332 ALA A O 1
ATOM 2404 N N . VAL A 1 333 ? -13.002 3.641 18.293 1.00 94.31 333 VAL A N 1
ATOM 2405 C CA . VAL A 1 333 ? -14.318 3.428 18.927 1.00 94.31 333 VAL A CA 1
ATOM 2406 C C . VAL A 1 333 ? -14.191 3.393 20.451 1.00 94.31 333 VAL A C 1
ATOM 2408 O O . VAL A 1 333 ? -14.929 4.097 21.143 1.00 94.31 333 VAL A O 1
ATOM 2411 N N . LEU A 1 334 ? -13.215 2.648 20.982 1.00 93.50 334 LEU A N 1
ATOM 2412 C CA . LEU A 1 334 ? -12.965 2.546 22.421 1.00 93.50 334 LEU A CA 1
ATOM 2413 C C . LEU A 1 334 ? -12.727 3.928 23.048 1.00 93.50 334 LEU A C 1
ATOM 2415 O O . LEU A 1 334 ? -13.321 4.268 24.072 1.00 93.50 334 LEU A O 1
ATOM 2419 N N . ARG A 1 335 ? -11.895 4.762 22.415 1.00 91.56 335 ARG A N 1
ATOM 2420 C CA . ARG A 1 335 ? -11.630 6.137 22.864 1.00 91.56 335 ARG A CA 1
ATOM 2421 C C . ARG A 1 335 ? -12.871 7.022 22.819 1.00 91.56 335 ARG A C 1
ATOM 2423 O O . ARG A 1 335 ? -13.114 7.765 23.769 1.00 91.56 335 ARG A O 1
ATOM 2430 N N . ALA A 1 336 ? -13.661 6.929 21.752 1.00 90.25 336 ALA A N 1
ATOM 2431 C CA . ALA A 1 336 ? -14.892 7.701 21.613 1.00 90.25 336 ALA A CA 1
ATOM 2432 C C . ALA A 1 336 ? -15.928 7.347 22.692 1.00 90.25 336 ALA A C 1
ATOM 2434 O O . ALA A 1 336 ? -16.603 8.241 23.205 1.00 90.25 336 ALA A O 1
ATOM 2435 N N . LEU A 1 337 ? -16.027 6.069 23.068 1.00 89.06 337 LEU A N 1
ATOM 2436 C CA . LEU A 1 337 ? -16.891 5.622 24.161 1.00 89.06 337 LEU A CA 1
ATOM 2437 C C . LEU A 1 337 ? -16.397 6.120 25.525 1.00 89.06 337 LEU A C 1
ATOM 2439 O O . LEU A 1 337 ? -17.192 6.641 26.303 1.00 89.06 337 LEU A O 1
ATOM 2443 N N . ARG A 1 338 ? -15.085 6.041 25.797 1.00 86.31 338 ARG A N 1
ATOM 2444 C CA . ARG A 1 338 ? -14.502 6.540 27.056 1.00 86.31 338 ARG A CA 1
ATOM 2445 C C . ARG A 1 338 ? -14.696 8.043 27.251 1.00 86.31 338 ARG A C 1
ATOM 2447 O O . ARG A 1 338 ? -14.992 8.474 28.358 1.00 86.31 338 ARG A O 1
ATOM 2454 N N . GLY A 1 339 ? -14.541 8.836 26.190 1.00 78.31 339 GLY A N 1
ATOM 2455 C CA . GLY A 1 339 ? -14.663 10.296 26.263 1.00 78.31 339 GLY A CA 1
ATOM 2456 C C . GLY A 1 339 ? -16.089 10.812 26.489 1.00 78.31 339 GLY A C 1
ATOM 2457 O O . GLY A 1 339 ? -16.260 11.992 26.770 1.00 78.31 339 GLY A O 1
ATOM 2458 N N . ARG A 1 340 ? -17.118 9.962 26.356 1.00 72.44 340 ARG A N 1
ATOM 2459 C CA . ARG A 1 340 ? -18.536 10.371 26.376 1.00 72.44 340 ARG A CA 1
ATOM 2460 C C . ARG A 1 340 ? -19.307 9.977 27.637 1.00 72.44 340 ARG A C 1
ATOM 2462 O O . ARG A 1 340 ? -20.531 10.074 27.622 1.00 72.44 340 ARG A O 1
ATOM 2469 N N . GLY A 1 341 ? -18.603 9.580 28.698 1.00 57.84 341 GLY A N 1
ATOM 2470 C CA . GLY A 1 341 ? -19.195 9.236 29.994 1.00 57.84 341 GLY A CA 1
ATOM 2471 C C . GLY A 1 341 ? -19.947 7.905 29.943 1.00 57.84 341 GLY A C 1
ATOM 2472 O O . GLY A 1 341 ? -21.043 7.805 29.394 1.00 57.84 341 GLY A O 1
ATOM 2473 N N . GLY A 1 342 ? -19.342 6.860 30.506 1.00 54.34 342 GLY A N 1
ATOM 2474 C CA . GLY A 1 342 ? -19.900 5.507 30.586 1.00 54.34 342 GLY A CA 1
ATOM 2475 C C . GLY A 1 342 ? -20.988 5.352 31.650 1.00 54.34 342 GLY A C 1
ATOM 2476 O O . GLY A 1 342 ? -20.914 4.432 32.449 1.00 54.34 342 GLY A O 1
ATOM 2477 N N . GLU A 1 343 ? -21.981 6.241 31.685 1.00 57.28 343 GLU A N 1
ATOM 2478 C CA . GLU A 1 343 ? -23.045 6.208 32.706 1.00 57.28 343 GLU A CA 1
ATOM 2479 C C . GLU A 1 343 ? -24.154 5.186 32.392 1.00 57.28 343 GLU A C 1
ATOM 2481 O O . GLU A 1 343 ? -25.001 4.898 33.231 1.00 57.28 343 GLU A O 1
ATOM 2486 N N . SER A 1 344 ? -24.160 4.602 31.188 1.00 71.56 344 SER A N 1
ATOM 2487 C CA . SER A 1 344 ? -25.127 3.567 30.805 1.00 71.56 344 SER A CA 1
ATOM 2488 C C . SER A 1 344 ? -24.516 2.170 30.902 1.00 71.56 344 SER A C 1
ATOM 2490 O O . SER A 1 344 ? -23.462 1.913 30.319 1.00 71.56 344 SER A O 1
ATOM 2492 N N . VAL A 1 345 ? -25.230 1.238 31.542 1.00 76.50 345 VAL A N 1
ATOM 2493 C CA . VAL A 1 345 ? -24.874 -0.194 31.632 1.00 76.50 345 VAL A CA 1
ATOM 2494 C C . VAL A 1 345 ? -24.569 -0.793 30.251 1.00 76.50 345 VAL A C 1
ATOM 2496 O O . VAL A 1 345 ? -23.594 -1.523 30.085 1.00 76.50 345 VAL A O 1
ATOM 2499 N N . VAL A 1 346 ? -25.341 -0.415 29.224 1.00 78.81 346 VAL A N 1
ATOM 2500 C CA . VAL A 1 346 ? -25.133 -0.871 27.836 1.00 78.81 346 VAL A CA 1
ATOM 2501 C C . VAL A 1 346 ? -23.795 -0.370 27.279 1.00 78.81 346 VAL A C 1
ATOM 2503 O O . VAL A 1 346 ? -23.097 -1.097 26.576 1.00 78.81 346 VAL A O 1
ATOM 2506 N N . ALA A 1 347 ? -23.400 0.860 27.618 1.00 83.25 347 ALA A N 1
ATOM 2507 C CA . ALA A 1 347 ? -22.114 1.412 27.205 1.00 83.25 347 ALA A CA 1
ATOM 2508 C C . ALA A 1 347 ? -20.940 0.744 27.935 1.00 83.25 347 ALA A C 1
ATOM 2510 O O . ALA A 1 347 ? -19.900 0.533 27.317 1.00 83.25 347 ALA A O 1
ATOM 2511 N N . SER A 1 348 ? -21.112 0.374 29.210 1.00 85.88 348 SER A N 1
ATOM 2512 C CA . SER A 1 348 ? -20.108 -0.372 29.980 1.00 85.88 348 SER A CA 1
ATOM 2513 C C . SER A 1 348 ? -19.867 -1.768 29.395 1.00 85.88 348 SER A C 1
ATOM 2515 O O . SER A 1 348 ? -18.722 -2.123 29.121 1.00 85.88 348 SER A O 1
ATOM 2517 N N . LYS A 1 349 ? -20.935 -2.509 29.068 1.00 87.88 349 LYS A N 1
ATOM 2518 C CA . LYS A 1 349 ? -20.827 -3.829 28.426 1.00 87.88 349 LYS A CA 1
ATOM 2519 C C . LYS A 1 349 ? -20.148 -3.765 27.052 1.00 87.88 349 LYS A C 1
ATOM 2521 O O . LYS A 1 349 ? -19.265 -4.570 26.750 1.00 87.88 349 LYS A O 1
ATOM 2526 N N . ALA A 1 350 ? -20.526 -2.788 26.222 1.00 89.75 350 ALA A N 1
ATOM 2527 C CA . ALA A 1 350 ? -19.899 -2.575 24.917 1.00 89.75 350 ALA A CA 1
ATOM 2528 C C . ALA A 1 350 ? -18.410 -2.199 25.053 1.00 89.75 350 ALA A C 1
ATOM 2530 O O . ALA A 1 350 ? -17.576 -2.698 24.297 1.00 89.75 350 ALA A O 1
ATOM 2531 N N . LEU A 1 351 ? -18.060 -1.361 26.038 1.00 91.44 351 LEU A N 1
ATOM 2532 C CA . LEU A 1 351 ? -16.674 -1.004 26.364 1.00 91.44 351 LEU A CA 1
ATOM 2533 C C . LEU A 1 351 ? -15.848 -2.221 26.787 1.00 91.44 351 LEU A C 1
ATOM 2535 O O . LEU A 1 351 ? -14.733 -2.394 26.293 1.00 91.44 351 LEU A O 1
ATOM 2539 N N . GLU A 1 352 ? -16.381 -3.055 27.679 1.00 91.75 352 GLU A N 1
ATOM 2540 C CA . GLU A 1 352 ? -15.713 -4.262 28.165 1.00 91.75 352 GLU A CA 1
ATOM 2541 C C . GLU A 1 352 ? -15.464 -5.259 27.026 1.00 91.75 352 GLU A C 1
ATOM 2543 O O . GLU A 1 352 ? -14.331 -5.705 26.829 1.00 91.75 352 GLU A O 1
ATOM 2548 N N . THR A 1 353 ? -16.495 -5.539 26.224 1.00 92.06 353 THR A N 1
ATOM 2549 C CA . THR A 1 353 ? -16.427 -6.480 25.094 1.00 92.06 353 THR A CA 1
ATOM 2550 C C . THR A 1 353 ? -15.412 -6.021 24.045 1.00 92.06 353 THR A C 1
ATOM 2552 O O . THR A 1 353 ? -14.572 -6.805 23.588 1.00 92.06 353 THR A O 1
ATOM 2555 N N . LEU A 1 354 ? -15.431 -4.729 23.700 1.00 94.25 354 LEU A N 1
ATOM 2556 C CA . LEU A 1 354 ? -14.501 -4.141 22.739 1.00 94.25 354 LEU A CA 1
ATOM 2557 C C . LEU A 1 354 ? -13.060 -4.139 23.266 1.00 94.25 354 LEU A C 1
ATOM 2559 O O . LEU A 1 354 ? -12.142 -4.510 22.535 1.00 94.25 354 LEU A O 1
ATOM 2563 N N . ALA A 1 355 ? -12.848 -3.757 24.530 1.00 94.44 355 ALA A N 1
ATOM 2564 C CA . ALA A 1 355 ? -11.525 -3.766 25.155 1.00 94.44 355 ALA A CA 1
ATOM 2565 C C . ALA A 1 355 ? -10.959 -5.190 25.264 1.00 94.44 355 ALA A C 1
ATOM 2567 O O . ALA A 1 355 ? -9.777 -5.407 24.990 1.00 94.44 355 ALA A O 1
ATOM 2568 N N . GLY A 1 356 ? -11.796 -6.170 25.615 1.00 93.44 356 GLY A N 1
ATOM 2569 C CA . GLY A 1 356 ? -11.430 -7.583 25.642 1.00 93.44 356 GLY A CA 1
ATOM 2570 C C . GLY A 1 356 ? -11.005 -8.090 24.264 1.00 93.44 356 GLY A C 1
ATOM 2571 O O . GLY A 1 356 ? -9.911 -8.640 24.122 1.00 93.44 356 GLY A O 1
ATOM 2572 N N . SER A 1 357 ? -11.824 -7.834 23.241 1.00 93.62 357 SER A N 1
ATOM 2573 C CA . SER A 1 357 ? -11.560 -8.250 21.857 1.00 93.62 357 SER A CA 1
ATOM 2574 C C . SER A 1 357 ? -10.299 -7.603 21.288 1.00 93.62 357 SER A C 1
ATOM 2576 O O . SER A 1 357 ? -9.459 -8.294 20.712 1.00 93.62 357 SER A O 1
ATOM 2578 N N . LEU A 1 358 ? -10.116 -6.296 21.508 1.00 94.88 358 LEU A N 1
ATOM 2579 C CA . LEU A 1 358 ? -8.926 -5.566 21.074 1.00 94.88 358 LEU A CA 1
ATOM 2580 C C . LEU A 1 358 ? -7.660 -6.091 21.759 1.00 94.88 358 LEU A C 1
ATOM 2582 O O . LEU A 1 358 ? -6.661 -6.321 21.083 1.00 94.88 358 LEU A O 1
ATOM 2586 N N . ARG A 1 359 ? -7.707 -6.339 23.076 1.00 94.75 359 ARG A N 1
ATOM 2587 C CA . ARG A 1 359 ? -6.579 -6.894 23.840 1.00 94.75 359 ARG A CA 1
ATOM 2588 C C . ARG A 1 359 ? -6.140 -8.252 23.299 1.00 94.75 359 ARG A C 1
ATOM 2590 O O . ARG A 1 359 ? -4.948 -8.481 23.123 1.00 94.75 359 ARG A O 1
ATOM 2597 N N . VAL A 1 360 ? -7.095 -9.151 23.056 1.00 93.19 360 VAL A N 1
ATOM 2598 C CA . VAL A 1 360 ? -6.810 -10.503 22.550 1.00 93.19 360 VAL A CA 1
ATOM 2599 C C . VAL A 1 360 ? -6.368 -10.464 21.086 1.00 93.19 360 VAL A C 1
ATOM 2601 O O . VAL A 1 360 ? -5.525 -11.260 20.685 1.00 93.19 360 VAL A O 1
ATOM 2604 N N . GLY A 1 361 ? -6.920 -9.552 20.281 1.00 92.81 361 GLY A N 1
ATOM 2605 C CA . GLY A 1 361 ? -6.511 -9.344 18.893 1.00 92.81 361 GLY A CA 1
ATOM 2606 C C . GLY A 1 361 ? -5.067 -8.864 18.784 1.00 92.81 361 GLY A C 1
ATOM 2607 O O . GLY A 1 361 ? -4.239 -9.548 18.189 1.00 92.81 361 GLY A O 1
ATOM 2608 N N . ILE A 1 362 ? -4.747 -7.733 19.419 1.00 94.00 362 ILE A N 1
ATOM 2609 C CA . ILE A 1 362 ? -3.418 -7.113 19.313 1.00 94.00 362 ILE A CA 1
ATOM 2610 C C . ILE A 1 362 ? -2.333 -7.902 20.059 1.00 94.00 362 ILE A C 1
ATOM 2612 O O . ILE A 1 362 ? -1.158 -7.801 19.735 1.00 94.00 362 ILE A O 1
ATOM 2616 N N . GLY A 1 363 ? -2.706 -8.701 21.063 1.00 91.31 363 GLY A N 1
ATOM 2617 C CA . GLY A 1 363 ? -1.795 -9.638 21.724 1.00 91.31 363 GLY A CA 1
ATOM 2618 C C . GLY A 1 363 ? -1.571 -10.944 20.952 1.00 91.31 363 GLY A C 1
ATOM 2619 O O . GLY A 1 363 ? -0.720 -11.731 21.353 1.00 91.31 363 GLY A O 1
ATOM 2620 N N . GLY A 1 364 ? -2.346 -11.194 19.893 1.00 90.88 364 GLY A N 1
ATOM 2621 C CA . GLY A 1 364 ? -2.261 -12.391 19.060 1.00 90.88 364 GLY A CA 1
ATOM 2622 C C . GLY A 1 364 ? -1.379 -12.213 17.814 1.00 90.88 364 GLY A C 1
ATOM 2623 O O . GLY A 1 364 ? -0.669 -11.211 17.703 1.00 90.88 364 GLY A O 1
ATOM 2624 N N . PRO A 1 365 ? -1.455 -13.153 16.848 1.00 89.25 365 PRO A N 1
ATOM 2625 C CA . PRO A 1 365 ? -0.612 -13.145 15.648 1.00 89.25 365 PRO A CA 1
ATOM 2626 C C . PRO A 1 365 ? -0.824 -11.899 14.778 1.00 89.25 365 PRO A C 1
ATOM 2628 O O . PRO A 1 365 ? 0.134 -11.336 14.266 1.00 89.25 365 PRO A O 1
ATOM 2631 N N . GLY A 1 366 ? -2.060 -11.394 14.682 1.00 83.94 366 GLY A N 1
ATOM 2632 C CA . GLY A 1 366 ? -2.351 -10.171 13.925 1.00 83.94 366 GLY A CA 1
ATOM 2633 C C . GLY A 1 366 ? -1.641 -8.922 14.461 1.00 83.94 366 GLY A C 1
ATOM 2634 O O . GLY A 1 366 ? -1.426 -7.968 13.724 1.00 83.94 366 GLY A O 1
ATOM 2635 N N . GLY A 1 367 ? -1.255 -8.916 15.742 1.00 88.69 367 GLY A N 1
ATOM 2636 C CA . GLY A 1 367 ? -0.512 -7.820 16.362 1.00 88.69 367 GLY A CA 1
ATOM 2637 C C . GLY A 1 367 ? 1.009 -7.946 16.277 1.00 88.69 367 GLY A C 1
ATOM 2638 O O . GLY A 1 367 ? 1.697 -7.111 16.858 1.00 88.69 367 GLY A O 1
ATOM 2639 N N . GLU A 1 368 ? 1.553 -8.968 15.608 1.00 90.81 368 GLU A N 1
ATOM 2640 C CA . GLU A 1 368 ? 3.004 -9.095 15.389 1.00 90.81 368 GLU A CA 1
ATOM 2641 C C . GLU A 1 368 ? 3.549 -8.035 14.430 1.00 90.81 368 GLU A C 1
ATOM 2643 O O . GLU A 1 368 ? 4.695 -7.618 14.579 1.00 90.81 368 GLU A O 1
ATOM 2648 N N . GLU A 1 369 ? 2.713 -7.563 13.503 1.00 86.81 369 GLU A N 1
ATOM 2649 C CA . GLU A 1 369 ? 3.036 -6.460 12.592 1.00 86.81 369 GLU A CA 1
ATOM 2650 C C . GLU A 1 369 ? 3.128 -5.109 13.319 1.00 86.81 369 GLU A C 1
ATOM 2652 O O . GLU A 1 369 ? 3.746 -4.181 12.809 1.00 86.81 369 GLU A O 1
ATOM 2657 N N . VAL A 1 370 ? 2.547 -5.002 14.521 1.00 92.50 370 VAL A N 1
ATOM 2658 C CA . VAL A 1 370 ? 2.561 -3.777 15.326 1.00 92.50 370 VAL A CA 1
ATOM 2659 C C . VAL A 1 370 ? 3.809 -3.721 16.202 1.00 92.50 370 VAL A C 1
ATOM 2661 O O . VAL A 1 370 ? 4.145 -4.683 16.902 1.00 92.50 370 VAL A O 1
ATOM 2664 N N . GLU A 1 371 ? 4.454 -2.554 16.254 1.00 94.31 371 GLU A N 1
ATOM 2665 C CA . GLU A 1 371 ? 5.597 -2.330 17.142 1.00 94.31 371 GLU A CA 1
ATOM 2666 C C . GLU A 1 371 ? 5.291 -2.751 18.598 1.00 94.31 371 GLU A C 1
ATOM 2668 O O . GLU A 1 371 ? 4.264 -2.397 19.190 1.00 94.31 371 GLU A O 1
ATOM 2673 N N . LYS A 1 372 ? 6.219 -3.494 19.218 1.00 93.50 372 LYS A N 1
ATOM 2674 C CA . LYS A 1 372 ? 6.050 -4.067 20.563 1.00 93.50 372 LYS A CA 1
ATOM 2675 C C . LYS A 1 372 ? 5.613 -3.033 21.611 1.00 93.50 372 LYS A C 1
ATOM 2677 O O . LYS A 1 372 ? 4.686 -3.318 22.367 1.00 93.50 372 LYS A O 1
ATOM 2682 N N . GLY A 1 373 ? 6.230 -1.850 21.633 1.00 92.88 373 GLY A N 1
ATOM 2683 C CA . GLY A 1 373 ? 5.888 -0.796 22.594 1.00 92.88 373 GLY A CA 1
ATOM 2684 C C . GLY A 1 373 ? 4.472 -0.242 22.402 1.00 92.88 373 GLY A C 1
ATOM 2685 O O . GLY A 1 373 ? 3.750 -0.021 23.376 1.00 92.88 373 GLY A O 1
ATOM 2686 N N . VAL A 1 374 ? 4.032 -0.089 21.148 1.00 94.00 374 VAL A N 1
ATOM 2687 C CA . VAL A 1 374 ? 2.665 0.342 20.811 1.00 94.00 374 VAL A CA 1
ATOM 2688 C C . VAL A 1 374 ? 1.652 -0.697 21.291 1.00 94.00 374 VAL A C 1
ATOM 2690 O O . VAL A 1 374 ? 0.680 -0.357 21.969 1.00 94.00 374 VAL A O 1
ATOM 2693 N N . ARG A 1 375 ? 1.915 -1.978 21.012 1.00 94.25 375 ARG A N 1
ATOM 2694 C CA . ARG A 1 375 ? 1.079 -3.104 21.449 1.00 94.25 375 ARG A CA 1
ATOM 2695 C C . ARG A 1 375 ? 0.935 -3.164 22.970 1.00 94.25 375 ARG A C 1
ATOM 2697 O O . ARG A 1 375 ? -0.187 -3.263 23.465 1.00 94.25 375 ARG A O 1
ATOM 2704 N N . GLU A 1 376 ? 2.035 -3.064 23.715 1.00 93.75 376 GLU A N 1
ATOM 2705 C CA . GLU A 1 376 ? 2.014 -3.045 25.186 1.00 93.75 376 GLU A CA 1
ATOM 2706 C C . GLU A 1 376 ? 1.192 -1.866 25.729 1.00 93.75 376 GLU A C 1
ATOM 2708 O O . GLU A 1 376 ? 0.375 -2.043 26.638 1.00 93.75 376 GLU A O 1
ATOM 2713 N N . GLY A 1 377 ? 1.327 -0.684 25.118 1.00 93.62 377 GLY A N 1
ATOM 2714 C CA . GLY A 1 377 ? 0.536 0.496 25.464 1.00 93.62 377 GLY A CA 1
ATOM 2715 C C . GLY A 1 377 ? -0.970 0.287 25.271 1.00 93.62 377 GLY A C 1
ATOM 2716 O O . GLY A 1 377 ? -1.758 0.564 26.181 1.00 93.62 377 GLY A O 1
ATOM 2717 N N . VAL A 1 378 ? -1.387 -0.245 24.117 1.00 94.50 378 VAL A N 1
ATOM 2718 C CA . VAL A 1 378 ? -2.803 -0.540 23.827 1.00 94.50 378 VAL A CA 1
ATOM 2719 C C . VAL A 1 378 ? -3.353 -1.599 24.784 1.00 94.50 378 VAL A C 1
ATOM 2721 O O . VAL A 1 378 ? -4.446 -1.420 25.330 1.00 94.50 378 VAL A O 1
ATOM 2724 N N . VAL A 1 379 ? -2.598 -2.673 25.039 1.00 94.69 379 VAL A N 1
ATOM 2725 C CA . VAL A 1 379 ? -2.977 -3.726 25.996 1.00 94.69 379 VAL A CA 1
ATOM 2726 C C . VAL A 1 379 ? -3.167 -3.145 27.397 1.00 94.69 379 VAL A C 1
ATOM 2728 O O . VAL A 1 379 ? -4.182 -3.433 28.036 1.00 94.69 379 VAL A O 1
ATOM 2731 N N . GLY A 1 380 ? -2.255 -2.280 27.852 1.00 93.62 380 GLY A N 1
ATOM 2732 C CA . GLY A 1 380 ? -2.364 -1.591 29.139 1.00 93.62 380 GLY A CA 1
ATOM 2733 C C . GLY A 1 380 ? -3.646 -0.762 29.255 1.00 93.62 380 GLY A C 1
ATOM 2734 O O . GLY A 1 380 ? -4.361 -0.863 30.256 1.00 93.62 380 GLY A O 1
ATOM 2735 N N . VAL A 1 381 ? -4.001 -0.012 28.203 1.00 93.06 381 VAL A N 1
ATOM 2736 C CA . VAL A 1 381 ? -5.271 0.733 28.155 1.00 93.06 381 VAL A CA 1
ATOM 2737 C C . VAL A 1 381 ? -6.473 -0.209 28.241 1.00 93.06 381 VAL A C 1
ATOM 2739 O O . VAL A 1 381 ? -7.391 0.054 29.017 1.00 93.06 381 VAL A O 1
ATOM 2742 N N . CYS A 1 382 ? -6.474 -1.308 27.485 1.00 94.31 382 CYS A N 1
ATOM 2743 C CA . CYS A 1 382 ? -7.585 -2.262 27.480 1.00 94.31 382 CYS A CA 1
ATOM 2744 C C . CYS A 1 382 ? -7.792 -2.911 28.856 1.00 94.31 382 CYS A C 1
ATOM 2746 O O . CYS A 1 382 ? -8.923 -2.992 29.328 1.00 94.31 382 CYS A O 1
ATOM 2748 N N . VAL A 1 383 ? -6.712 -3.313 29.535 1.00 93.06 383 VAL A N 1
ATOM 2749 C CA . VAL A 1 383 ? -6.779 -3.868 30.899 1.00 93.06 383 VAL A CA 1
ATOM 2750 C C . VAL A 1 383 ? -7.353 -2.846 31.881 1.00 93.06 383 VAL A C 1
ATOM 2752 O O . VAL A 1 383 ? -8.201 -3.198 32.701 1.00 93.06 383 VAL A O 1
ATOM 2755 N N . GLY A 1 384 ? -6.937 -1.581 31.783 1.00 90.88 384 GLY A N 1
ATOM 2756 C CA . GLY A 1 384 ? -7.485 -0.505 32.609 1.00 90.88 384 GLY A CA 1
ATOM 2757 C C . GLY A 1 384 ? -8.989 -0.302 32.401 1.00 90.88 384 GLY A C 1
ATOM 2758 O O . GLY A 1 384 ? -9.722 -0.143 33.374 1.00 90.88 384 GLY A O 1
ATOM 2759 N N . VAL A 1 385 ? -9.463 -0.360 31.150 1.00 90.31 385 VAL A N 1
ATOM 2760 C CA . VAL A 1 385 ? -10.894 -0.226 30.824 1.00 90.31 385 VAL A CA 1
ATOM 2761 C C . VAL A 1 385 ? -11.711 -1.385 31.381 1.00 90.31 385 VAL A C 1
ATOM 2763 O O . VAL A 1 385 ? -12.729 -1.138 32.022 1.00 90.31 385 VAL A O 1
ATOM 2766 N N . VAL A 1 386 ? -11.268 -2.628 31.176 1.00 89.25 386 VAL A N 1
ATOM 2767 C CA . VAL A 1 386 ? -11.983 -3.813 31.678 1.00 89.25 386 VAL A CA 1
ATOM 2768 C C . VAL A 1 386 ? -12.091 -3.762 33.204 1.00 89.25 386 VAL A C 1
ATOM 2770 O O . VAL A 1 386 ? -13.181 -3.926 33.740 1.00 89.25 386 VAL A O 1
ATOM 2773 N N . ARG A 1 387 ? -11.001 -3.426 33.912 1.00 87.62 387 ARG A N 1
ATOM 2774 C CA . ARG A 1 387 ? -11.030 -3.255 35.377 1.00 87.62 387 ARG A CA 1
ATOM 2775 C C . ARG A 1 387 ? -12.027 -2.185 35.820 1.00 87.62 387 ARG A C 1
ATOM 2777 O O . ARG A 1 387 ? -12.779 -2.416 36.757 1.00 87.62 387 ARG A O 1
ATOM 2784 N N . ALA A 1 388 ? -12.054 -1.037 35.145 1.00 85.06 388 ALA A N 1
ATOM 2785 C CA . ALA A 1 388 ? -12.987 0.037 35.476 1.00 85.06 388 ALA A CA 1
ATOM 2786 C C . ALA A 1 388 ? -14.454 -0.368 35.245 1.00 85.06 388 ALA A C 1
ATOM 2788 O O . ALA A 1 388 ? -15.310 -0.002 36.041 1.00 85.06 388 ALA A O 1
ATOM 2789 N N . CYS A 1 389 ? -14.750 -1.141 34.196 1.00 82.06 389 CYS A N 1
ATOM 2790 C CA . CYS A 1 389 ? -16.113 -1.609 33.924 1.00 82.06 389 CYS A CA 1
ATOM 2791 C C . CYS A 1 389 ? -16.591 -2.624 34.974 1.00 82.06 389 CYS A C 1
ATOM 2793 O O . CYS A 1 389 ? -17.720 -2.510 35.440 1.00 82.06 389 CYS A O 1
ATOM 2795 N N . VAL A 1 390 ? -15.722 -3.541 35.416 1.00 72.94 390 VAL A N 1
ATOM 2796 C CA . VAL A 1 390 ? -16.045 -4.516 36.476 1.00 72.94 390 VAL A CA 1
ATOM 2797 C C . VAL A 1 390 ? -16.324 -3.822 37.814 1.00 72.94 390 VAL A C 1
ATOM 2799 O O . VAL A 1 390 ? -17.288 -4.163 38.491 1.00 72.94 390 VAL A O 1
ATOM 2802 N N . VAL A 1 391 ? -15.533 -2.806 38.176 1.00 60.12 391 VAL A N 1
ATOM 2803 C CA . VAL A 1 391 ? -15.715 -2.056 39.435 1.00 60.12 391 VAL A CA 1
ATOM 2804 C C . VAL A 1 391 ? -16.982 -1.188 39.420 1.00 60.12 391 VAL A C 1
ATOM 2806 O O . VAL A 1 391 ? -17.597 -0.992 40.460 1.00 60.12 391 VAL A O 1
ATOM 2809 N N . VAL A 1 392 ? -17.404 -0.681 38.256 1.00 55.16 392 VAL A N 1
ATOM 2810 C CA . VAL A 1 392 ? -18.624 0.143 38.122 1.00 55.16 392 VAL A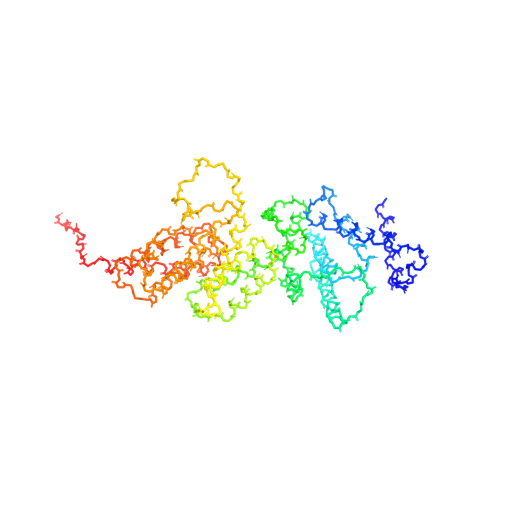 CA 1
ATOM 2811 C C . VAL A 1 392 ? -19.890 -0.712 37.953 1.00 55.16 392 VAL A C 1
ATOM 2813 O O . VAL A 1 392 ? -20.971 -0.283 38.346 1.00 55.16 392 VAL A O 1
ATOM 2816 N N . GLY A 1 393 ? -19.776 -1.922 37.394 1.00 48.34 393 GLY A N 1
ATOM 2817 C CA . GLY A 1 393 ? -20.886 -2.872 37.250 1.00 48.34 393 GLY A CA 1
ATOM 2818 C C . GLY A 1 393 ? -21.164 -3.726 38.493 1.00 48.34 393 GLY A C 1
ATOM 2819 O O . GLY A 1 393 ? -22.241 -4.306 38.596 1.00 48.34 393 GLY A O 1
ATOM 2820 N N . GLY A 1 394 ? -20.216 -3.796 39.432 1.00 42.38 394 GLY A N 1
ATOM 2821 C CA . GLY A 1 394 ? -20.302 -4.572 40.670 1.00 42.38 394 GLY A CA 1
ATOM 2822 C C . GLY A 1 394 ? -20.549 -3.694 41.891 1.00 42.38 394 GLY A C 1
ATOM 2823 O O . GLY A 1 394 ? -19.666 -3.525 42.724 1.00 42.38 394 GLY A O 1
ATOM 2824 N N . GLY A 1 395 ? -21.759 -3.147 42.000 1.00 37.53 395 GLY A N 1
ATOM 2825 C CA . GLY A 1 395 ? -22.284 -2.532 43.223 1.00 37.53 395 GLY A CA 1
ATOM 2826 C C . GLY A 1 395 ? -22.828 -3.549 44.231 1.00 37.53 395 GLY A C 1
ATOM 2827 O O . GLY A 1 395 ? -23.772 -3.236 44.943 1.00 37.53 395 GLY A O 1
ATOM 2828 N N . GLU A 1 396 ? -22.263 -4.752 44.275 1.00 37.44 396 GLU A N 1
ATOM 2829 C CA . GLU A 1 396 ? -22.410 -5.691 45.381 1.00 37.44 396 GLU A CA 1
ATOM 2830 C C . GLU A 1 396 ? -21.023 -6.274 45.631 1.00 37.44 396 GLU A C 1
ATOM 2832 O O . GLU A 1 396 ? -20.430 -6.908 44.754 1.00 37.44 396 GLU A O 1
ATOM 2837 N N . GLU A 1 397 ? -20.492 -6.025 46.827 1.00 37.81 397 GLU A N 1
ATOM 2838 C CA . GLU A 1 397 ? -19.491 -6.899 47.417 1.00 37.81 397 GLU A CA 1
ATOM 2839 C C . GLU A 1 397 ? -20.088 -8.309 47.408 1.00 37.81 397 GLU A C 1
ATOM 2841 O O . GLU A 1 397 ? -20.849 -8.691 48.294 1.00 37.81 397 GLU A O 1
ATOM 2846 N N . VAL A 1 398 ? -19.774 -9.093 46.378 1.00 40.81 398 VAL A N 1
ATOM 2847 C CA . VAL A 1 398 ? -19.846 -10.540 46.502 1.00 40.81 398 VAL A CA 1
ATOM 2848 C C . VAL A 1 398 ? -18.714 -10.881 47.451 1.00 40.81 398 VAL A C 1
ATOM 2850 O O . VAL A 1 398 ? -17.561 -11.021 47.042 1.00 40.81 398 VAL A O 1
ATOM 2853 N N . ASP A 1 399 ? -19.071 -10.908 48.734 1.00 35.69 399 ASP A N 1
ATOM 2854 C CA . ASP A 1 399 ? -18.385 -11.616 49.798 1.00 35.69 399 ASP A CA 1
ATOM 2855 C C . ASP A 1 399 ? -17.982 -12.982 49.238 1.00 35.69 399 ASP A C 1
ATOM 2857 O O . ASP A 1 399 ? -18.781 -13.917 49.125 1.00 35.69 399 ASP A O 1
ATOM 2861 N N . ALA A 1 400 ? -16.746 -13.061 48.747 1.00 41.19 400 ALA A N 1
ATOM 2862 C CA . ALA A 1 400 ? -16.122 -14.309 48.385 1.00 41.19 400 ALA A CA 1
ATOM 2863 C C . ALA A 1 400 ? -15.864 -15.007 49.713 1.00 41.19 400 ALA A C 1
ATOM 2865 O O . ALA A 1 400 ? -14.786 -14.863 50.285 1.00 41.19 400 ALA A O 1
ATOM 2866 N N . GLY A 1 401 ? -16.902 -15.692 50.201 1.00 40.44 401 GLY A N 1
ATOM 2867 C CA . GLY A 1 401 ? -16.940 -16.441 51.443 1.00 40.44 401 GLY A CA 1
ATOM 2868 C C . GLY A 1 401 ? -15.822 -17.472 51.499 1.00 40.44 401 GLY A C 1
ATOM 2869 O O . GLY A 1 401 ? -16.024 -18.658 51.258 1.00 40.44 401 GLY A O 1
ATOM 2870 N N . TYR A 1 402 ? -14.633 -17.010 51.856 1.00 39.72 402 TYR A N 1
ATOM 2871 C CA . TYR A 1 402 ? -13.590 -17.799 52.469 1.00 39.72 402 TYR A CA 1
ATOM 2872 C C . TYR A 1 402 ? -13.830 -17.716 53.969 1.00 39.72 402 TYR A C 1
ATOM 2874 O O . TYR A 1 402 ? -13.222 -16.929 54.692 1.00 39.72 402 TYR A O 1
ATOM 2882 N N . GLY A 1 403 ? -14.784 -18.533 54.420 1.00 37.97 403 GLY A N 1
ATOM 2883 C CA . GLY A 1 403 ? -14.929 -18.860 55.826 1.00 37.97 403 GLY A CA 1
ATOM 2884 C C . GLY A 1 403 ? -13.602 -19.401 56.351 1.00 37.97 403 GLY A C 1
ATOM 2885 O O . GLY A 1 403 ? -13.042 -20.352 55.805 1.00 37.97 403 GLY A O 1
ATOM 2886 N N . SER A 1 404 ? -13.112 -18.744 57.397 1.00 46.22 404 SER A N 1
ATOM 2887 C CA . SER A 1 404 ? -12.014 -19.173 58.253 1.00 46.22 404 SER A CA 1
ATOM 2888 C C . SER A 1 404 ? -12.123 -20.671 58.552 1.00 46.22 404 SER A C 1
ATOM 2890 O O . SER A 1 404 ? -13.049 -21.095 59.238 1.00 46.22 404 SER A O 1
ATOM 2892 N N . MET A 1 405 ? -11.177 -21.471 58.059 1.00 37.09 405 MET A N 1
ATOM 2893 C CA . MET A 1 405 ? -10.876 -22.762 58.673 1.00 37.09 405 MET A CA 1
ATOM 2894 C C . MET A 1 405 ? -9.660 -22.570 59.564 1.00 37.09 405 MET A C 1
ATOM 2896 O O . MET A 1 405 ? -8.513 -22.672 59.136 1.00 37.09 405 MET A O 1
ATOM 2900 N N . SER A 1 406 ? -9.962 -22.235 60.808 1.00 41.56 406 SER A N 1
ATOM 2901 C CA . SER A 1 406 ? -9.100 -22.453 61.954 1.00 41.56 406 SER A CA 1
ATOM 2902 C C . SER A 1 406 ? -9.828 -23.452 62.842 1.00 41.56 406 SER A C 1
ATOM 2904 O O . SER A 1 406 ? -10.838 -23.080 63.435 1.00 41.56 406 SER A O 1
ATOM 2906 N N . ASP A 1 407 ? -9.324 -24.682 62.858 1.00 40.62 407 ASP A N 1
ATOM 2907 C CA . ASP A 1 407 ? -9.243 -25.564 64.026 1.00 40.62 407 ASP A CA 1
ATOM 2908 C C . ASP A 1 407 ? -7.937 -26.363 63.917 1.00 40.62 407 ASP A C 1
ATOM 2910 O O . ASP A 1 407 ? -7.673 -26.920 62.822 1.00 40.62 407 ASP A O 1
#

Secondary structure (DSSP, 8-state):
-HHHHHHHHHHHHHHHHHH-HHHHHHHHT--HHHHHHHHHHHHHHHHHHHTT--TT--HHHHHHHHHHHTTSPP-HHHHHHHHHHHHHHHTT-S-TTHHHHHHHHHHHHHHHHHHHHHHHHHT---TT-TT-PPPPHHHHHHHHS-HHHHS-HHHHHHHHHHHTTPSSPPPP-TT--SHHHHHHHHHHHHHHHHHHHHHHSTT--SS-HHHHHHHHHHHHHSPTT-HHHHHHHHHHHHS-SSTTHHHHHHHHHHHHHHTTSPPP---TT---TTSSS-----TTS-HHHHHHHHHHHHHHHHTSTTTHHHHHHHHHTPPPP-SHHHHHHHHHHHHHHHTT---SHHHHHHHHHHHHHHHHHHTSGGGTTS-HHHHHHHHHHHHHHHHHHHHHH--S-----------

Radius of gyration: 27.28 Å; chains: 1; bounding box: 66×49×106 Å

pLDDT: mean 83.09, std 16.55, range [33.31, 97.81]

Foldseek 3Di:
DLVVLVVVLVVLLVCCVPQHDVVVCVVVVPDPVNLLVVLVVLQVVLFCLLQQVDQPDDLSVLVSSLSVLSSHDDALVSLLSNLLSLLLSLPPDPDPCSNVVSLVSSQVSLVVSVVRVVVVVVCPDDPPDPRYDDDDQLLVLVSVDHSCLLPDPVLSVQSNCSSNVNPPHPDDWPLQDGSQLSSLLVSLQVLLLVLLLVLLAPPDDPPDPVSVVSLVSSCRNHRPLTLSNLLSLLVCLLRPPDPVCNVVSLVVSVVSLVVQQPPPPDPPPDDDPPVPVDPLCSPRHDPLSSLSSLLSVLLVLCVDPVSVLVSLVSLLVRDQDLASSNLSSLVSSLVSLVVPDCPDLSSLNSNLSSLVSSLPRCVDPSVPSHDPVSSVNSNVVSVVSNVVSCVVVPPDPPPPPPDDPDD

Sequence (407 aa):
LSLSALALKLTKLTLLTLVGAPAYALLTNSSSPSETARIKAWSIALDAQLVGGDAHVSRARLTLTLLASATLPATPARLMLQALHIRILLHGTPFPLSPTLAAHLARKKWTAARALQRITDALSAPDTDVSAEPLPAHLLALLAQDADAVLTDAAISAAHALTYNTPPLPADDRAIRSPLDALSATFSSATLHTALESSLLPSFSSPSPTLTTALSTALTTAPPGSTPRLRALTSLSLFPSTPASRASNLAAALAEAAARDPVPELDPAIVAPKTLLLRTSTGDVPADVNLALACASALQRLGEPITKLRALVDIEGLAKPESVLGFAGCYAVLRALRGRGGESVVASKALETLAGSLRVGIGGPGGEEVEKGVREGVVGVCVGVVRACVVVGGGEEVDAGYGSMSD